Protein 7AY8 (pdb70)

Sequence (39 aa):
CIQRHRSCRKSSECCGCSVCQCNLFGQNCQCKSGGLIACCIQRHRSCRKSSECCGCSVCQCNLFGQNCQCKSGGLIACCIQRHRSCRKSSECCGCSVCQCNLFGQNCQCKSGGLIACCIQRHRSCRKSSECCGCSVCQCNLFGQNCQCKSGGLIACCIQRHRSCRKSSECCGCSVCQCNLFGQNCQCKSGGLIACCIQRHRSCRKSSECCGCSVCQCNLFGQNCQCKSGGLIACCIQRHRSCRKSSECCGCSVCQCNLFGQNCQCKSGGLIACCIQRHRSCRKSSECCGCSVCQCNLFGQNCQCKSGGLIACCIQRHRSCRKSSECCGCSVCQCNLFGQNCQCKSGGLIACCIQRHRSCRKSSECCGCSVCQCNLFGQNCQCKSGGLIAC

Solvent-accessible surface area: 3344 Å² total; per-residue (Å²): 126,44,124,88,134,151,79,14,174,116,52,81,74,11,76,67,56,10,75,22,139,40,60,176,159,49,119,108,36,89,5,128,61,53,18,152,177,79,121

Foldseek 3Di:
DADQAGAAPFQVRHPDQWGWAADPVRPPIGIHHDCPPRD

Organism: Tibellus oblongus (NCBI:txid336685)

Structure (mmCIF, N/CA/C/O backbone):
data_7AY8
#
_entry.id   7AY8
#
loop_
_atom_site.group_PDB
_atom_site.id
_atom_site.type_symbol
_atom_site.label_atom_id
_atom_site.label_alt_id
_atom_site.label_comp_id
_atom_site.label_asym_id
_atom_site.label_entity_id
_atom_site.label_seq_id
_atom_site.pdbx_PDB_ins_code
_atom_site.Cartn_x
_atom_site.Cartn_y
_atom_site.Cartn_z
_atom_site.occupancy
_atom_site.B_iso_or_equiv
_atom_site.auth_seq_id
_atom_site.auth_comp_id
_atom_site.auth_asym_id
_atom_site.auth_atom_id
_atom_site.pdbx_PDB_model_num
ATOM 1 N N . CYS A 1 1 ? 1.329 0.000 0.000 1.00 0.00 1 CYS A N 1
ATOM 2 C CA . CYS A 1 1 ? 2.094 -0.000 -1.241 1.00 0.00 1 CYS A CA 1
ATOM 3 C C . CYS A 1 1 ? 3.436 -0.701 -1.052 1.00 0.00 1 CYS A C 1
ATOM 4 O O . CYS A 1 1 ? 3.811 -1.055 0.066 1.00 0.00 1 CYS A O 1
ATOM 11 N N . ILE A 1 2 ? 4.155 -0.898 -2.152 1.00 0.00 2 ILE A N 1
ATOM 12 C CA . ILE A 1 2 ? 5.455 -1.554 -2.108 1.00 0.00 2 ILE A CA 1
ATOM 13 C C . ILE A 1 2 ? 6.563 -0.559 -1.778 1.00 0.00 2 ILE A C 1
ATOM 14 O O . ILE A 1 2 ? 6.772 0.413 -2.504 1.00 0.00 2 ILE A O 1
ATOM 30 N N . GLN A 1 3 ? 7.269 -0.809 -0.680 1.00 0.00 3 GLN A N 1
ATOM 31 C CA . GLN A 1 3 ? 8.356 0.065 -0.256 1.00 0.00 3 GLN A CA 1
ATOM 32 C C . GLN A 1 3 ? 9.481 0.074 -1.285 1.00 0.00 3 GLN A C 1
ATOM 33 O O . GLN A 1 3 ? 9.625 -0.864 -2.070 1.00 0.00 3 GLN A O 1
ATOM 47 N N . ARG A 1 4 ? 10.275 1.140 -1.277 1.00 0.00 4 ARG A N 1
ATOM 48 C CA . ARG A 1 4 ? 11.386 1.272 -2.212 1.00 0.00 4 ARG A CA 1
ATOM 49 C C . ARG A 1 4 ? 12.516 0.311 -1.852 1.00 0.00 4 ARG A C 1
ATOM 50 O O . ARG A 1 4 ? 13.692 0.620 -2.045 1.00 0.00 4 ARG A O 1
ATOM 71 N N . HIS A 1 5 ? 12.150 -0.855 -1.328 1.00 0.00 5 HIS A N 1
ATOM 72 C CA . HIS A 1 5 ? 13.133 -1.861 -0.941 1.00 0.00 5 HIS A CA 1
ATOM 73 C C . HIS A 1 5 ? 12.498 -3.247 -0.885 1.00 0.00 5 HIS A C 1
ATOM 74 O O . HIS A 1 5 ? 12.961 -4.123 -0.155 1.00 0.00 5 HIS A O 1
ATOM 88 N N . ARG A 1 6 ? 11.435 -3.437 -1.660 1.00 0.00 6 ARG A N 1
ATOM 89 C CA . ARG A 1 6 ? 10.736 -4.716 -1.697 1.00 0.00 6 ARG A CA 1
ATOM 90 C C . ARG A 1 6 ? 10.388 -5.104 -3.131 1.00 0.00 6 ARG A C 1
ATOM 91 O O . ARG A 1 6 ? 10.182 -4.242 -3.986 1.00 0.00 6 ARG A O 1
ATOM 112 N N . SER A 1 7 ? 10.324 -6.407 -3.388 1.00 0.00 7 SER A N 1
ATOM 113 C CA . SER A 1 7 ? 10.006 -6.909 -4.719 1.00 0.00 7 SER A CA 1
ATOM 114 C C . SER A 1 7 ? 8.716 -6.284 -5.241 1.00 0.00 7 SER A C 1
ATOM 115 O O . SER A 1 7 ? 7.791 -6.009 -4.476 1.00 0.00 7 SER A O 1
ATOM 123 N N . CYS A 1 8 ? 8.661 -6.061 -6.550 1.00 0.00 8 CYS A N 1
ATOM 124 C CA . CYS A 1 8 ? 7.486 -5.468 -7.177 1.00 0.00 8 CYS A CA 1
ATOM 125 C C . CYS A 1 8 ? 7.279 -6.027 -8.582 1.00 0.00 8 CYS A C 1
ATOM 126 O O . CYS A 1 8 ? 8.113 -6.774 -9.093 1.00 0.00 8 CYS A O 1
ATOM 133 N N . ARG A 1 9 ? 6.162 -5.658 -9.200 1.00 0.00 9 ARG A N 1
ATOM 134 C CA . ARG A 1 9 ? 5.844 -6.123 -10.545 1.00 0.00 9 ARG A CA 1
ATOM 135 C C . ARG A 1 9 ? 5.951 -4.983 -11.554 1.00 0.00 9 ARG A C 1
ATOM 136 O O . ARG A 1 9 ? 6.121 -5.212 -12.751 1.00 0.00 9 ARG A O 1
ATOM 157 N N . LYS A 1 10 ? 5.849 -3.753 -11.061 1.00 0.00 10 LYS A N 1
ATOM 158 C CA . LYS A 1 10 ? 5.935 -2.576 -11.918 1.00 0.00 10 LYS A CA 1
ATOM 159 C C . LYS A 1 10 ? 6.343 -1.346 -11.113 1.00 0.00 10 LYS A C 1
ATOM 160 O O . LYS A 1 10 ? 5.941 -1.185 -9.960 1.00 0.00 10 LYS A O 1
ATOM 179 N N . SER A 1 11 ? 7.142 -0.480 -11.728 1.00 0.00 11 SER A N 1
ATOM 180 C CA . SER A 1 11 ? 7.605 0.735 -11.067 1.00 0.00 11 SER A CA 1
ATOM 181 C C . SER A 1 11 ? 6.431 1.530 -10.505 1.00 0.00 11 SER A C 1
ATOM 182 O O . SER A 1 11 ? 6.570 2.248 -9.516 1.00 0.00 11 SER A O 1
ATOM 190 N N . SER A 1 12 ? 5.273 1.396 -11.145 1.00 0.00 12 SER A N 1
ATOM 191 C CA . SER A 1 12 ? 4.074 2.104 -10.713 1.00 0.00 12 SER A CA 1
ATOM 192 C C . SER A 1 12 ? 3.607 1.600 -9.351 1.00 0.00 12 SER A C 1
ATOM 193 O O . SER A 1 12 ? 3.064 2.360 -8.550 1.00 0.00 12 SER A O 1
ATOM 201 N N . GLU A 1 13 ? 3.823 0.313 -9.097 1.00 0.00 13 GLU A N 1
ATOM 202 C CA . GLU A 1 13 ? 3.423 -0.293 -7.833 1.00 0.00 13 GLU A CA 1
ATOM 203 C C . GLU A 1 13 ? 4.410 0.060 -6.724 1.00 0.00 13 GLU A C 1
ATOM 204 O O . GLU A 1 13 ? 4.990 -0.821 -6.090 1.00 0.00 13 GLU A O 1
ATOM 216 N N . CYS A 1 14 ? 4.597 1.356 -6.496 1.00 0.00 14 CYS A N 1
ATOM 217 C CA . CYS A 1 14 ? 5.514 1.828 -5.466 1.00 0.00 14 CYS A CA 1
ATOM 218 C C . CYS A 1 14 ? 5.181 3.260 -5.056 1.00 0.00 14 CYS A C 1
ATOM 219 O O . CYS A 1 14 ? 5.232 4.179 -5.874 1.00 0.00 14 CYS A O 1
ATOM 226 N N . CYS A 1 15 ? 4.842 3.442 -3.785 1.00 0.00 15 CYS A N 1
ATOM 227 C CA . CYS A 1 15 ? 4.501 4.761 -3.265 1.00 0.00 15 CYS A CA 1
ATOM 228 C C . CYS A 1 15 ? 5.637 5.751 -3.507 1.00 0.00 15 CYS A C 1
ATOM 229 O O . CYS A 1 15 ? 6.791 5.359 -3.674 1.00 0.00 15 CYS A O 1
ATOM 236 N N . GLY A 1 16 ? 5.299 7.037 -3.525 1.00 0.00 16 GLY A N 1
ATOM 237 C CA . GLY A 1 16 ? 6.301 8.063 -3.747 1.00 0.00 16 GLY A CA 1
ATOM 238 C C . GLY A 1 16 ? 6.921 7.979 -5.127 1.00 0.00 16 GLY A C 1
ATOM 239 O O . GLY A 1 16 ? 6.445 7.236 -5.986 1.00 0.00 16 GLY A O 1
ATOM 243 N N . CYS A 1 17 ? 7.987 8.742 -5.343 1.00 0.00 17 CYS A N 1
ATOM 244 C CA . CYS A 1 17 ? 8.673 8.753 -6.629 1.00 0.00 17 CYS A CA 1
ATOM 245 C C . CYS A 1 17 ? 9.688 7.616 -6.714 1.00 0.00 17 CYS A C 1
ATOM 246 O O . CYS A 1 17 ? 10.864 7.840 -6.997 1.00 0.00 17 CYS A O 1
ATOM 253 N N . SER A 1 18 ? 9.222 6.396 -6.467 1.00 0.00 18 SER A N 1
ATOM 254 C CA . SER A 1 18 ? 10.089 5.224 -6.512 1.00 0.00 18 SER A CA 1
ATOM 255 C C . SER A 1 18 ? 9.861 4.429 -7.794 1.00 0.00 18 SER A C 1
ATOM 256 O O . SER A 1 18 ? 8.814 4.544 -8.432 1.00 0.00 18 SER A O 1
ATOM 264 N N . VAL A 1 19 ? 10.850 3.622 -8.166 1.00 0.00 19 VAL A N 1
ATOM 265 C CA . VAL A 1 19 ? 10.758 2.806 -9.371 1.00 0.00 19 VAL A CA 1
ATOM 266 C C . VAL A 1 19 ? 11.115 1.353 -9.079 1.00 0.00 19 VAL A C 1
ATOM 267 O O . VAL A 1 19 ? 11.576 1.023 -7.986 1.00 0.00 19 VAL A O 1
ATOM 280 N N . CYS A 1 20 ? 10.901 0.487 -10.065 1.00 0.00 20 CYS A N 1
ATOM 281 C CA . CYS A 1 20 ? 11.199 -0.932 -9.915 1.00 0.00 20 CYS A CA 1
ATOM 282 C C . CYS A 1 20 ? 11.958 -1.459 -11.130 1.00 0.00 20 CYS A C 1
ATOM 283 O O . CYS A 1 20 ? 11.567 -1.216 -12.271 1.00 0.00 20 CYS A O 1
ATOM 290 N N . GLN A 1 21 ? 13.045 -2.180 -10.874 1.00 0.00 21 GLN A N 1
ATOM 291 C CA . GLN A 1 21 ? 13.859 -2.741 -11.946 1.00 0.00 21 GLN A CA 1
ATOM 292 C C . GLN A 1 21 ? 14.386 -4.120 -11.565 1.00 0.00 21 GLN A C 1
ATOM 293 O O . GLN A 1 21 ? 14.533 -4.435 -10.384 1.00 0.00 21 GLN A O 1
ATOM 307 N N . CYS A 1 22 ? 14.669 -4.939 -12.573 1.00 0.00 22 CYS A N 1
ATOM 308 C CA . CYS A 1 22 ? 15.180 -6.285 -12.344 1.00 0.00 22 CYS A CA 1
ATOM 309 C C . CYS A 1 22 ? 16.700 -6.318 -12.465 1.00 0.00 22 CYS A C 1
ATOM 310 O O . CYS A 1 22 ? 17.333 -5.301 -12.746 1.00 0.00 22 CYS A O 1
ATOM 317 N N . ASN A 1 23 ? 17.280 -7.495 -12.252 1.00 0.00 23 ASN A N 1
ATOM 318 C CA . ASN A 1 23 ? 18.727 -7.661 -12.336 1.00 0.00 23 ASN A CA 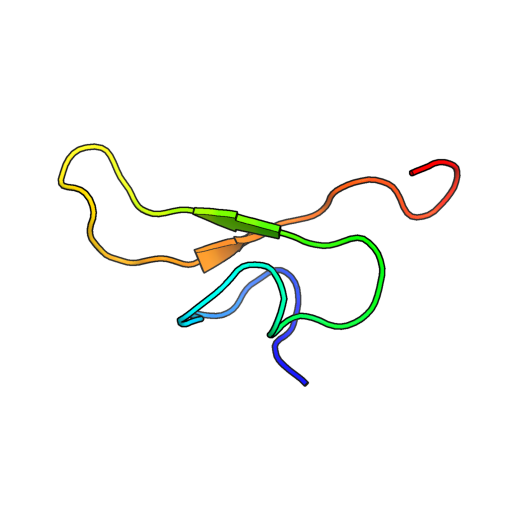1
ATOM 319 C C . ASN A 1 23 ? 19.160 -7.923 -13.775 1.00 0.00 23 ASN A C 1
ATOM 320 O O . ASN A 1 23 ? 18.358 -7.825 -14.705 1.00 0.00 23 ASN A O 1
ATOM 331 N N . LEU A 1 24 ? 20.434 -8.258 -13.952 1.00 0.00 24 LEU A N 1
ATOM 332 C CA . LEU A 1 24 ? 20.976 -8.535 -15.278 1.00 0.00 24 LEU A CA 1
ATOM 333 C C . LEU A 1 24 ? 20.175 -9.631 -15.974 1.00 0.00 24 LEU A C 1
ATOM 334 O O . LEU A 1 24 ? 20.095 -9.670 -17.202 1.00 0.00 24 LEU A O 1
ATOM 350 N N . PHE A 1 25 ? 19.582 -10.518 -15.182 1.00 0.00 25 PHE A N 1
ATOM 351 C CA . PHE A 1 25 ? 18.787 -11.614 -15.723 1.00 0.00 25 PHE A CA 1
ATOM 352 C C . PHE A 1 25 ? 17.309 -11.239 -15.776 1.00 0.00 25 PHE A C 1
ATOM 353 O O . PHE A 1 25 ? 16.435 -12.105 -15.752 1.00 0.00 25 PHE A O 1
ATOM 370 N N . GLY A 1 26 ? 17.037 -9.939 -15.849 1.00 0.00 26 GLY A N 1
ATOM 371 C CA . GLY A 1 26 ? 15.664 -9.471 -15.903 1.00 0.00 26 GLY A CA 1
ATOM 372 C C . GLY A 1 26 ? 14.781 -10.141 -14.870 1.00 0.00 26 GLY A C 1
ATOM 373 O O . GLY A 1 26 ? 13.592 -10.352 -15.105 1.00 0.00 26 GLY A O 1
ATOM 377 N N . GLN A 1 27 ? 15.364 -10.478 -13.724 1.00 0.00 27 GLN A N 1
ATOM 378 C CA . GLN A 1 27 ? 14.622 -11.130 -12.652 1.00 0.00 27 GLN A CA 1
ATOM 379 C C . GLN A 1 27 ? 14.843 -10.416 -11.323 1.00 0.00 27 GLN A C 1
ATOM 380 O O . GLN A 1 27 ? 15.651 -9.493 -11.231 1.00 0.00 27 GLN A O 1
ATOM 394 N N . ASN A 1 28 ? 14.119 -10.849 -10.296 1.00 0.00 28 ASN A N 1
ATOM 395 C CA . ASN A 1 28 ? 14.235 -10.250 -8.972 1.00 0.00 28 ASN A CA 1
ATOM 396 C C . ASN A 1 28 ? 14.048 -8.737 -9.041 1.00 0.00 28 ASN A C 1
ATOM 397 O O . ASN A 1 28 ? 14.945 -7.972 -8.684 1.00 0.00 28 ASN A O 1
ATOM 408 N N . CYS A 1 29 ? 12.877 -8.312 -9.503 1.00 0.00 29 CYS A N 1
ATOM 409 C CA . CYS A 1 29 ? 12.570 -6.891 -9.619 1.00 0.00 29 CYS A CA 1
ATOM 410 C C . CYS A 1 29 ? 12.327 -6.273 -8.246 1.00 0.00 29 CYS A C 1
ATOM 411 O O . CYS A 1 29 ? 11.320 -6.556 -7.597 1.00 0.00 29 CYS A O 1
ATOM 418 N N . GLN A 1 30 ? 13.255 -5.427 -7.811 1.00 0.00 30 GLN A N 1
ATOM 419 C CA . GLN A 1 30 ? 13.142 -4.769 -6.514 1.00 0.00 30 GLN A CA 1
ATOM 420 C C . GLN A 1 30 ? 12.944 -3.266 -6.682 1.00 0.00 30 GLN A C 1
ATOM 421 O O . GLN A 1 30 ? 13.490 -2.657 -7.603 1.00 0.00 30 GLN A O 1
ATOM 435 N N . CYS A 1 31 ? 12.160 -2.674 -5.788 1.00 0.00 31 CYS A N 1
ATOM 436 C CA . CYS A 1 31 ? 11.889 -1.242 -5.837 1.00 0.00 31 CYS A CA 1
ATOM 437 C C . CYS A 1 31 ? 13.084 -0.445 -5.324 1.00 0.00 31 CYS A C 1
ATOM 438 O O . CYS A 1 31 ? 13.838 -0.914 -4.471 1.00 0.00 31 CYS A O 1
ATOM 445 N N . LYS A 1 32 ? 13.251 0.764 -5.849 1.00 0.00 32 LYS A N 1
ATOM 446 C CA . LYS A 1 32 ? 14.353 1.629 -5.444 1.00 0.00 32 LYS A CA 1
ATOM 447 C C . LYS A 1 32 ? 13.898 3.082 -5.351 1.00 0.00 32 LYS A C 1
ATOM 448 O O . LYS A 1 32 ? 12.776 3.417 -5.731 1.00 0.00 32 LYS A O 1
ATOM 467 N N . SER A 1 33 ? 14.777 3.941 -4.844 1.00 0.00 33 SER A N 1
ATOM 468 C CA . SER A 1 33 ? 14.464 5.358 -4.698 1.00 0.00 33 SER A CA 1
ATOM 469 C C . SER A 1 33 ? 14.515 6.067 -6.048 1.00 0.00 33 SER A C 1
ATOM 470 O O . SER A 1 33 ? 15.024 5.524 -7.028 1.00 0.00 33 SER A O 1
ATOM 478 N N . GLY A 1 34 ? 13.982 7.285 -6.091 1.00 0.00 34 GLY A N 1
ATOM 479 C CA . GLY A 1 34 ? 13.976 8.049 -7.324 1.00 0.00 34 GLY A CA 1
ATOM 480 C C . GLY A 1 34 ? 14.224 9.526 -7.092 1.00 0.00 34 GLY A C 1
ATOM 481 O O . GLY A 1 34 ? 14.936 10.172 -7.861 1.00 0.00 34 GLY A O 1
ATOM 485 N N . GLY A 1 35 ? 13.634 10.064 -6.029 1.00 0.00 35 GLY A N 1
ATOM 486 C CA . GLY A 1 35 ? 13.805 11.471 -5.718 1.00 0.00 35 GLY A CA 1
ATOM 487 C C . GLY A 1 35 ? 12.711 12.002 -4.813 1.00 0.00 35 GLY A C 1
ATOM 488 O O . GLY A 1 35 ? 11.656 12.427 -5.285 1.00 0.00 35 GLY A O 1
ATOM 492 N N . LEU A 1 36 ? 12.962 11.978 -3.509 1.00 0.00 36 LEU A N 1
ATOM 493 C CA . LEU A 1 36 ? 11.989 12.460 -2.534 1.00 0.00 36 LEU A CA 1
ATOM 494 C C . LEU A 1 36 ? 11.960 13.985 -2.502 1.00 0.00 36 LEU A C 1
ATOM 495 O O . LEU A 1 36 ? 10.905 14.591 -2.309 1.00 0.00 36 LEU A O 1
ATOM 511 N N . ILE A 1 37 ? 13.123 14.598 -2.694 1.00 0.00 37 ILE A N 1
ATOM 512 C CA . ILE A 1 37 ? 13.229 16.052 -2.690 1.00 0.00 37 ILE A CA 1
ATOM 513 C C . ILE A 1 37 ? 12.904 16.630 -4.063 1.00 0.00 37 ILE A C 1
ATOM 514 O O . ILE A 1 37 ? 12.313 17.704 -4.171 1.00 0.00 37 ILE A O 1
ATOM 530 N N . ALA A 1 38 ? 13.292 15.909 -5.110 1.00 0.00 38 ALA A N 1
ATOM 531 C CA . ALA A 1 38 ? 13.038 16.349 -6.476 1.00 0.00 38 ALA A CA 1
ATOM 532 C C . ALA A 1 38 ? 12.995 15.164 -7.435 1.00 0.00 38 ALA A C 1
ATOM 533 O O . ALA A 1 38 ? 14.023 14.553 -7.729 1.00 0.00 38 ALA A O 1
ATOM 540 N N . CYS A 1 39 ? 11.800 14.843 -7.919 1.00 0.00 39 CYS A N 1
ATOM 541 C CA . CYS A 1 39 ? 11.623 13.730 -8.844 1.00 0.00 39 CYS A CA 1
ATOM 542 C C . CYS A 1 39 ? 12.111 14.101 -10.242 1.00 0.00 39 CYS A C 1
ATOM 543 O O . CYS A 1 39 ? 12.427 15.260 -10.511 1.00 0.00 39 CYS A O 1
ATOM 550 N N . CYS A 1 1 ? 2.946 0.499 1.702 1.00 0.00 1 CYS A N 2
ATOM 551 C CA . CYS A 1 1 ? 3.392 0.736 0.334 1.00 0.00 1 CYS A CA 2
ATOM 552 C C . CYS A 1 1 ? 4.663 -0.052 0.032 1.00 0.00 1 CYS A C 2
ATOM 553 O O . CYS A 1 1 ? 5.290 -0.608 0.935 1.00 0.00 1 CYS A O 2
ATOM 560 N N . ILE A 1 2 ? 5.038 -0.094 -1.242 1.00 0.00 2 ILE A N 2
ATOM 561 C CA . ILE A 1 2 ? 6.235 -0.812 -1.662 1.00 0.00 2 ILE A CA 2
ATOM 562 C C . ILE A 1 2 ? 7.450 0.110 -1.682 1.00 0.00 2 ILE A C 2
ATOM 563 O O . ILE A 1 2 ? 7.689 0.816 -2.662 1.00 0.00 2 ILE A O 2
ATOM 579 N N . GLN A 1 3 ? 8.215 0.096 -0.595 1.00 0.00 3 GLN A N 2
ATOM 580 C CA . GLN A 1 3 ? 9.406 0.930 -0.489 1.00 0.00 3 GLN A CA 2
ATOM 581 C C . GLN A 1 3 ? 10.540 0.371 -1.343 1.00 0.00 3 GLN A C 2
ATOM 582 O O . GLN A 1 3 ? 10.482 -0.771 -1.797 1.00 0.00 3 GLN A O 2
ATOM 596 N N . ARG A 1 4 ? 11.569 1.185 -1.557 1.00 0.00 4 ARG A N 2
ATOM 597 C CA . ARG A 1 4 ? 12.715 0.772 -2.357 1.00 0.00 4 ARG A CA 2
ATOM 598 C C . ARG A 1 4 ? 13.259 -0.571 -1.876 1.00 0.00 4 ARG A C 2
ATOM 599 O O . ARG A 1 4 ? 13.862 -1.320 -2.645 1.00 0.00 4 ARG A O 2
ATOM 620 N N . HIS A 1 5 ? 13.042 -0.867 -0.599 1.00 0.00 5 HIS A N 2
ATOM 621 C CA . HIS A 1 5 ? 13.510 -2.119 -0.014 1.00 0.00 5 HIS A CA 2
ATOM 622 C C . HIS A 1 5 ? 12.413 -3.179 -0.051 1.00 0.00 5 HIS A C 2
ATOM 623 O O . HIS A 1 5 ? 12.302 -4.003 0.858 1.00 0.00 5 HIS A O 2
ATOM 637 N N . ARG A 1 6 ? 11.606 -3.152 -1.106 1.00 0.00 6 ARG A N 2
ATOM 638 C CA . ARG A 1 6 ? 10.517 -4.109 -1.259 1.00 0.00 6 ARG A CA 2
ATOM 639 C C . ARG A 1 6 ? 10.301 -4.457 -2.730 1.00 0.00 6 ARG A C 2
ATOM 640 O O . ARG A 1 6 ? 10.374 -3.589 -3.600 1.00 0.00 6 ARG A O 2
ATOM 661 N N . SER A 1 7 ? 10.036 -5.731 -2.999 1.00 0.00 7 SER A N 2
ATOM 662 C CA . SER A 1 7 ? 9.815 -6.194 -4.363 1.00 0.00 7 SER A CA 2
ATOM 663 C C . SER A 1 7 ? 8.573 -5.541 -4.964 1.00 0.00 7 SER A C 2
ATOM 664 O O . SER A 1 7 ? 7.664 -5.129 -4.243 1.00 0.00 7 SER A O 2
ATOM 672 N N . CYS A 1 8 ? 8.543 -5.450 -6.289 1.00 0.00 8 CYS A N 2
ATOM 673 C CA . CYS A 1 8 ? 7.415 -4.847 -6.989 1.00 0.00 8 CYS A CA 2
ATOM 674 C C . CYS A 1 8 ? 7.177 -5.534 -8.331 1.00 0.00 8 CYS A C 2
ATOM 675 O O . CYS A 1 8 ? 8.099 -6.092 -8.926 1.00 0.00 8 CYS A O 2
ATOM 682 N N . ARG A 1 9 ? 5.935 -5.488 -8.801 1.00 0.00 9 ARG A N 2
ATOM 683 C CA . ARG A 1 9 ? 5.576 -6.106 -10.071 1.00 0.00 9 ARG A CA 2
ATOM 684 C C . ARG A 1 9 ? 5.862 -5.162 -11.235 1.00 0.00 9 ARG A C 2
ATOM 685 O O . ARG A 1 9 ? 6.032 -5.597 -12.375 1.00 0.00 9 ARG A O 2
ATOM 706 N N . LYS A 1 10 ? 5.914 -3.867 -10.941 1.00 0.00 10 LYS A N 2
ATOM 707 C CA . LYS A 1 10 ? 6.181 -2.861 -11.962 1.00 0.00 10 LYS A CA 2
ATOM 708 C C . LYS A 1 10 ? 6.654 -1.556 -11.329 1.00 0.00 10 LYS A C 2
ATOM 709 O O . LYS A 1 10 ? 6.802 -1.464 -10.110 1.00 0.00 10 LYS A O 2
ATOM 728 N N . SER A 1 11 ? 6.889 -0.549 -12.164 1.00 0.00 11 SER A N 2
ATOM 729 C CA . SER A 1 11 ? 7.347 0.750 -11.686 1.00 0.00 11 SER A CA 2
ATOM 730 C C . SER A 1 11 ? 6.219 1.500 -10.985 1.00 0.00 11 SER A C 2
ATOM 731 O O . SER A 1 11 ? 6.451 2.245 -10.033 1.00 0.00 11 SER A O 2
ATOM 739 N N . SER A 1 12 ? 4.995 1.296 -11.463 1.00 0.00 12 SER A N 2
ATOM 740 C CA . SER A 1 12 ? 3.829 1.955 -10.885 1.00 0.00 12 SER A CA 2
ATOM 741 C C . SER A 1 12 ? 3.585 1.474 -9.458 1.00 0.00 12 SER A C 2
ATOM 742 O O . SER A 1 12 ? 3.144 2.239 -8.601 1.00 0.00 12 SER A O 2
ATOM 750 N N . GLU A 1 13 ? 3.874 0.200 -9.212 1.00 0.00 13 GLU A N 2
ATOM 751 C CA . GLU A 1 13 ? 3.684 -0.384 -7.890 1.00 0.00 13 GLU A CA 2
ATOM 752 C C . GLU A 1 13 ? 4.360 0.466 -6.817 1.00 0.00 13 GLU A C 2
ATOM 753 O O . GLU A 1 13 ? 3.715 0.920 -5.871 1.00 0.00 13 GLU A O 2
ATOM 765 N N . CYS A 1 14 ? 5.663 0.677 -6.972 1.00 0.00 14 CYS A N 2
ATOM 766 C CA . CYS A 1 14 ? 6.428 1.472 -6.018 1.00 0.00 14 CYS A CA 2
ATOM 767 C C . CYS A 1 14 ? 5.738 2.805 -5.743 1.00 0.00 14 CYS A C 2
ATOM 768 O O . CYS A 1 14 ? 5.540 3.613 -6.651 1.00 0.00 14 CYS A O 2
ATOM 775 N N . CYS A 1 15 ? 5.373 3.027 -4.485 1.00 0.00 15 CYS A N 2
ATOM 776 C CA . CYS A 1 15 ? 4.705 4.261 -4.089 1.00 0.00 15 CYS A CA 2
ATOM 777 C C . CYS A 1 15 ? 5.639 5.458 -4.237 1.00 0.00 15 CYS A C 2
ATOM 778 O O . CYS A 1 15 ? 6.814 5.304 -4.571 1.00 0.00 15 CYS A O 2
ATOM 785 N N . GLY A 1 16 ? 5.109 6.651 -3.986 1.00 0.00 16 GLY A N 2
ATOM 786 C CA . GLY A 1 16 ? 5.909 7.856 -4.097 1.00 0.00 16 GLY A CA 2
ATOM 787 C C . GLY A 1 16 ? 6.593 7.976 -5.444 1.00 0.00 16 GLY A C 2
ATOM 788 O O . GLY A 1 16 ? 6.076 7.503 -6.456 1.00 0.00 16 GLY A O 2
ATOM 792 N N . CYS A 1 17 ? 7.760 8.613 -5.459 1.00 0.00 17 CYS A N 2
ATOM 793 C CA . CYS A 1 17 ? 8.516 8.796 -6.692 1.00 0.00 17 CYS A CA 2
ATOM 794 C C . CYS A 1 17 ? 9.561 7.697 -6.857 1.00 0.00 17 CYS A C 2
ATOM 795 O O . CYS A 1 17 ? 10.681 7.953 -7.300 1.00 0.00 17 CYS A O 2
ATOM 802 N N . SER A 1 18 ? 9.187 6.473 -6.498 1.00 0.00 18 SER A N 2
ATOM 803 C CA . SER A 1 18 ? 10.092 5.335 -6.604 1.00 0.00 18 SER A CA 2
ATOM 804 C C . SER A 1 18 ? 9.716 4.449 -7.787 1.00 0.00 18 SER A C 2
ATOM 805 O O . SER A 1 18 ? 8.557 4.405 -8.200 1.00 0.00 18 SER A O 2
ATOM 813 N N . VAL A 1 19 ? 10.704 3.744 -8.328 1.00 0.00 19 VAL A N 2
ATOM 814 C CA . VAL A 1 19 ? 10.478 2.857 -9.463 1.00 0.00 19 VAL A CA 2
ATOM 815 C C . VAL A 1 19 ? 11.036 1.464 -9.193 1.00 0.00 19 VAL A C 2
ATOM 816 O O . VAL A 1 19 ? 11.784 1.258 -8.237 1.00 0.00 19 VAL A O 2
ATOM 829 N N . CYS A 1 20 ? 10.668 0.510 -10.041 1.00 0.00 20 CYS A N 2
ATOM 830 C CA . CYS A 1 20 ? 11.131 -0.864 -9.895 1.00 0.00 20 CYS A CA 2
ATOM 831 C C . CYS A 1 20 ? 12.198 -1.192 -10.936 1.00 0.00 20 CYS A C 2
ATOM 832 O O . CYS A 1 20 ? 12.247 -0.579 -12.002 1.00 0.00 20 CYS A O 2
ATOM 839 N N . GLN A 1 21 ? 13.048 -2.163 -10.618 1.00 0.00 21 GLN A N 2
ATOM 840 C CA . GLN A 1 21 ? 14.114 -2.572 -11.525 1.00 0.00 21 GLN A CA 2
ATOM 841 C C . GLN A 1 21 ? 14.373 -4.071 -11.420 1.00 0.00 21 GLN A C 2
ATOM 842 O O . GLN A 1 21 ? 14.319 -4.646 -10.332 1.00 0.00 21 GLN A O 2
ATOM 856 N N . CYS A 1 22 ? 14.655 -4.699 -12.556 1.00 0.00 22 CYS A N 2
ATOM 857 C CA . CYS A 1 22 ? 14.922 -6.132 -12.593 1.00 0.00 22 CYS A CA 2
ATOM 858 C C . CYS A 1 22 ? 16.281 -6.416 -13.225 1.00 0.00 22 CYS A C 2
ATOM 859 O O . CYS A 1 22 ? 16.916 -5.523 -13.784 1.00 0.00 22 CYS A O 2
ATOM 866 N N . ASN A 1 23 ? 16.722 -7.666 -13.132 1.00 0.00 23 ASN A N 2
ATOM 867 C CA . ASN A 1 23 ? 18.006 -8.069 -13.694 1.00 0.00 23 ASN A CA 2
ATOM 868 C C . ASN A 1 23 ? 17.865 -8.426 -15.170 1.00 0.00 23 ASN A C 2
ATOM 869 O O . ASN A 1 23 ? 16.809 -8.224 -15.772 1.00 0.00 23 ASN A O 2
ATOM 880 N N . LEU A 1 24 ? 18.936 -8.959 -15.749 1.00 0.00 24 LEU A N 2
ATOM 881 C CA . LEU A 1 24 ? 18.933 -9.346 -17.155 1.00 0.00 24 LEU A CA 2
ATOM 882 C C . LEU A 1 24 ? 17.827 -10.358 -17.439 1.00 0.00 24 LEU A C 2
ATOM 883 O O . LEU A 1 24 ? 17.299 -10.421 -18.550 1.00 0.00 24 LEU A O 2
ATOM 899 N N . PHE A 1 25 ? 17.479 -11.146 -16.428 1.00 0.00 25 PHE A N 2
ATOM 900 C CA . PHE A 1 25 ? 16.435 -12.154 -16.568 1.00 0.00 25 PHE A CA 2
ATOM 901 C C . PHE A 1 25 ? 15.084 -11.605 -16.117 1.00 0.00 25 PHE A C 2
ATOM 902 O O . PHE A 1 25 ? 14.180 -12.361 -15.766 1.00 0.00 25 PHE A O 2
ATOM 919 N N . GLY A 1 26 ? 14.957 -10.281 -16.128 1.00 0.00 26 GLY A N 2
ATOM 920 C CA . GLY A 1 26 ? 13.715 -9.652 -15.718 1.00 0.00 26 GLY A CA 2
ATOM 921 C C . GLY A 1 26 ? 13.140 -10.270 -14.459 1.00 0.00 26 GLY A C 2
ATOM 922 O O . GLY A 1 26 ? 11.923 -10.324 -14.287 1.00 0.00 26 GLY A O 2
ATOM 926 N N . GLN A 1 27 ? 14.018 -10.739 -13.578 1.00 0.00 27 GLN A N 2
ATOM 927 C CA . GLN A 1 27 ? 13.590 -11.359 -12.330 1.00 0.00 27 GLN A CA 2
ATOM 928 C C . GLN A 1 27 ? 14.076 -10.555 -11.128 1.00 0.00 27 GLN A C 2
ATOM 929 O O . GLN A 1 27 ? 14.785 -9.562 -11.280 1.00 0.00 27 GLN A O 2
ATOM 943 N N . ASN A 1 28 ? 13.689 -10.993 -9.934 1.00 0.00 28 ASN A N 2
ATOM 944 C CA . ASN A 1 28 ? 14.085 -10.313 -8.706 1.00 0.00 28 ASN A CA 2
ATOM 945 C C . ASN A 1 28 ? 13.829 -8.812 -8.808 1.00 0.00 28 ASN A C 2
ATOM 946 O O . ASN A 1 28 ? 14.650 -8.001 -8.379 1.00 0.00 28 ASN A O 2
ATOM 957 N N . CYS A 1 29 ? 12.684 -8.451 -9.377 1.00 0.00 29 CYS A N 2
ATOM 958 C CA . CYS A 1 29 ? 12.318 -7.048 -9.536 1.00 0.00 29 CYS A CA 2
ATOM 959 C C . CYS A 1 29 ? 12.143 -6.375 -8.178 1.00 0.00 29 CYS A C 2
ATOM 960 O O . CYS A 1 29 ? 11.125 -6.558 -7.511 1.00 0.00 29 CYS A O 2
ATOM 967 N N . GLN A 1 30 ? 13.143 -5.596 -7.777 1.00 0.00 30 GLN A N 2
ATOM 968 C CA . GLN A 1 30 ? 13.099 -4.896 -6.498 1.00 0.00 30 GLN A CA 2
ATOM 969 C C . GLN A 1 30 ? 12.864 -3.403 -6.703 1.00 0.00 30 GLN A C 2
ATOM 970 O O . GLN A 1 30 ? 13.188 -2.851 -7.756 1.00 0.00 30 GLN A O 2
ATOM 984 N N . CYS A 1 31 ? 12.298 -2.753 -5.691 1.00 0.00 31 CYS A N 2
ATOM 985 C CA . CYS A 1 31 ? 12.019 -1.324 -5.760 1.00 0.00 31 CYS A CA 2
ATOM 986 C C . CYS A 1 31 ? 13.296 -0.510 -5.571 1.00 0.00 31 CYS A C 2
ATOM 987 O O . CYS A 1 31 ? 14.283 -1.001 -5.023 1.00 0.00 31 CYS A O 2
ATOM 994 N N . LYS A 1 32 ? 13.269 0.736 -6.030 1.00 0.00 32 LYS A N 2
ATOM 995 C CA . LYS A 1 32 ? 14.423 1.620 -5.912 1.00 0.00 32 LYS A CA 2
ATOM 996 C C . LYS A 1 32 ? 13.983 3.055 -5.640 1.00 0.00 32 LYS A C 2
ATOM 997 O O . LYS A 1 32 ? 12.936 3.494 -6.117 1.00 0.00 32 LYS A O 2
ATOM 1016 N N . SER A 1 33 ? 14.790 3.781 -4.873 1.00 0.00 33 SER A N 2
ATOM 1017 C CA . SER A 1 33 ? 14.482 5.167 -4.537 1.00 0.00 33 SER A CA 2
ATOM 1018 C C . SER A 1 33 ? 14.566 6.057 -5.773 1.00 0.00 33 SER A C 2
ATOM 1019 O O . SER A 1 33 ? 15.198 5.701 -6.766 1.00 0.00 33 SER A O 2
ATOM 1027 N N . GLY A 1 34 ? 13.923 7.219 -5.702 1.00 0.00 34 GLY A N 2
ATOM 1028 C CA . GLY A 1 34 ? 13.936 8.143 -6.821 1.00 0.00 34 GLY A CA 2
ATOM 1029 C C . GLY A 1 34 ? 14.287 9.557 -6.400 1.00 0.00 34 GLY A C 2
ATOM 1030 O O . GLY A 1 34 ? 15.249 10.140 -6.898 1.00 0.00 34 GLY A O 2
ATOM 1034 N N . GLY A 1 35 ? 13.503 10.112 -5.481 1.00 0.00 35 GLY A N 2
ATOM 1035 C CA . GLY A 1 35 ? 13.750 11.462 -5.011 1.00 0.00 35 GLY A CA 2
ATOM 1036 C C . GLY A 1 35 ? 13.764 11.556 -3.498 1.00 0.00 35 GLY A C 2
ATOM 1037 O O . GLY A 1 35 ? 12.729 11.394 -2.850 1.00 0.00 35 GLY A O 2
ATOM 1041 N N . LEU A 1 36 ? 14.937 11.817 -2.934 1.00 0.00 36 LEU A N 2
ATOM 1042 C CA . LEU A 1 36 ? 15.082 11.931 -1.486 1.00 0.00 36 LEU A CA 2
ATOM 1043 C C . LEU A 1 36 ? 14.658 13.314 -1.004 1.00 0.00 36 LEU A C 2
ATOM 1044 O O . LEU A 1 36 ? 14.021 13.450 0.041 1.00 0.00 36 LEU A O 2
ATOM 1060 N N . ILE A 1 37 ? 15.014 14.338 -1.773 1.00 0.00 37 ILE A N 2
ATOM 1061 C CA . ILE A 1 37 ? 14.667 15.710 -1.425 1.00 0.00 37 ILE A CA 2
ATOM 1062 C C . ILE A 1 37 ? 13.323 16.107 -2.026 1.00 0.00 37 ILE A C 2
ATOM 1063 O O . ILE A 1 37 ? 12.467 16.668 -1.342 1.00 0.00 37 ILE A O 2
ATOM 1079 N N . ALA A 1 38 ? 13.144 15.811 -3.309 1.00 0.00 38 ALA A N 2
ATOM 1080 C CA . ALA A 1 38 ? 11.903 16.132 -4.002 1.00 0.00 38 ALA A CA 2
ATOM 1081 C C . ALA A 1 38 ? 11.784 15.352 -5.307 1.00 0.00 38 ALA A C 2
ATOM 1082 O O . ALA A 1 38 ? 12.693 14.612 -5.684 1.00 0.00 38 ALA A O 2
ATOM 1089 N N . CYS A 1 39 ? 10.658 15.522 -5.991 1.00 0.00 39 CYS A N 2
ATOM 1090 C CA . CYS A 1 39 ? 10.418 14.832 -7.253 1.00 0.00 39 CYS A CA 2
ATOM 1091 C C . CYS A 1 39 ? 9.625 15.715 -8.213 1.00 0.00 39 CYS A C 2
ATOM 1092 O O . CYS A 1 39 ? 9.257 16.840 -7.876 1.00 0.00 39 CYS A O 2
ATOM 1099 N N . CYS A 1 1 ? 1.546 -0.875 1.212 1.00 0.00 1 CYS A N 3
ATOM 1100 C CA . CYS A 1 1 ? 2.047 -0.532 -0.114 1.00 0.00 1 CYS A CA 3
ATOM 1101 C C . CYS A 1 1 ? 3.447 -1.099 -0.329 1.00 0.00 1 CYS A C 3
ATOM 1102 O O . CYS A 1 1 ? 4.059 -1.636 0.594 1.00 0.00 1 CYS A O 3
ATOM 1109 N N . ILE A 1 2 ? 3.948 -0.975 -1.554 1.00 0.00 2 ILE A N 3
ATOM 1110 C CA . ILE A 1 2 ? 5.275 -1.473 -1.890 1.00 0.00 2 ILE A CA 3
ATOM 1111 C C . ILE A 1 2 ? 6.323 -0.372 -1.769 1.00 0.00 2 ILE A C 3
ATOM 1112 O O . ILE A 1 2 ? 6.406 0.515 -2.618 1.00 0.00 2 ILE A O 3
ATOM 1128 N N . GLN A 1 3 ? 7.122 -0.437 -0.708 1.00 0.00 3 GLN A N 3
ATOM 1129 C CA . GLN A 1 3 ? 8.165 0.555 -0.477 1.00 0.00 3 GLN A CA 3
ATOM 1130 C C . GLN A 1 3 ? 9.353 0.321 -1.404 1.00 0.00 3 GLN A C 3
ATOM 1131 O O . GLN A 1 3 ? 9.475 -0.739 -2.019 1.00 0.00 3 GLN A O 3
ATOM 1145 N N . ARG A 1 4 ? 10.227 1.318 -1.501 1.00 0.00 4 ARG A N 3
ATOM 1146 C CA . ARG A 1 4 ? 11.405 1.222 -2.355 1.00 0.00 4 ARG A CA 3
ATOM 1147 C C . ARG A 1 4 ? 12.242 -0.001 -1.991 1.00 0.00 4 ARG A C 3
ATOM 1148 O O . ARG A 1 4 ? 13.024 -0.495 -2.803 1.00 0.00 4 ARG A O 3
ATOM 1169 N N . HIS A 1 5 ? 12.072 -0.484 -0.764 1.00 0.00 5 HIS A N 3
ATOM 1170 C CA . HIS A 1 5 ? 12.812 -1.649 -0.292 1.00 0.00 5 HIS A CA 3
ATOM 1171 C C . HIS A 1 5 ? 11.949 -2.906 -0.363 1.00 0.00 5 HIS A C 3
ATOM 1172 O O . HIS A 1 5 ? 12.107 -3.825 0.440 1.00 0.00 5 HIS A O 3
ATOM 1186 N N . ARG A 1 6 ? 11.037 -2.937 -1.329 1.00 0.00 6 ARG A N 3
ATOM 1187 C CA . ARG A 1 6 ? 10.148 -4.080 -1.503 1.00 0.00 6 ARG A CA 3
ATOM 1188 C C . ARG A 1 6 ? 9.968 -4.408 -2.982 1.00 0.00 6 ARG A C 3
ATOM 1189 O O . ARG A 1 6 ? 9.872 -3.512 -3.820 1.00 0.00 6 ARG A O 3
ATOM 1210 N N . SER A 1 7 ? 9.925 -5.699 -3.295 1.00 0.00 7 SER A N 3
ATOM 1211 C CA . SER A 1 7 ? 9.762 -6.147 -4.673 1.00 0.00 7 SER A CA 3
ATOM 1212 C C . SER A 1 7 ? 8.454 -5.626 -5.262 1.00 0.00 7 SER A C 3
ATOM 1213 O O . SER A 1 7 ? 7.470 -5.435 -4.547 1.00 0.00 7 SER A O 3
ATOM 1221 N N . CYS A 1 8 ? 8.452 -5.397 -6.571 1.00 0.00 8 CYS A N 3
ATOM 1222 C CA . CYS A 1 8 ? 7.267 -4.898 -7.258 1.00 0.00 8 CYS A CA 3
ATOM 1223 C C . CYS A 1 8 ? 7.172 -5.475 -8.668 1.00 0.00 8 CYS A C 3
ATOM 1224 O O . CYS A 1 8 ? 8.157 -5.974 -9.213 1.00 0.00 8 CYS A O 3
ATOM 1231 N N . ARG A 1 9 ? 5.980 -5.404 -9.251 1.00 0.00 9 ARG A N 3
ATOM 1232 C CA . ARG A 1 9 ? 5.756 -5.919 -10.597 1.00 0.00 9 ARG A CA 3
ATOM 1233 C C . ARG A 1 9 ? 6.127 -4.877 -11.647 1.00 0.00 9 ARG A C 3
ATOM 1234 O O . ARG A 1 9 ? 6.405 -5.212 -12.799 1.00 0.00 9 ARG A O 3
ATOM 1255 N N . LYS A 1 10 ? 6.128 -3.611 -11.243 1.00 0.00 10 LYS A N 3
ATOM 1256 C CA . LYS A 1 10 ? 6.465 -2.519 -12.148 1.00 0.00 10 LYS A CA 3
ATOM 1257 C C . LYS A 1 10 ? 6.780 -1.245 -11.370 1.00 0.00 10 LYS A C 3
ATOM 1258 O O . LYS A 1 10 ? 6.784 -1.244 -10.139 1.00 0.00 10 LYS A O 3
ATOM 1277 N N . SER A 1 11 ? 7.044 -0.164 -12.096 1.00 0.00 11 SER A N 3
ATOM 1278 C CA . SER A 1 11 ? 7.362 1.116 -11.473 1.00 0.00 11 SER A CA 3
ATOM 1279 C C . SER A 1 11 ? 6.119 1.739 -10.844 1.00 0.00 11 SER A C 3
ATOM 1280 O O . SER A 1 11 ? 6.194 2.375 -9.793 1.00 0.00 11 SER A O 3
ATOM 1288 N N . SER A 1 12 ? 4.977 1.551 -11.497 1.00 0.00 12 SER A N 3
ATOM 1289 C CA . SER A 1 12 ? 3.717 2.097 -11.005 1.00 0.00 12 SER A CA 3
ATOM 1290 C C . SER A 1 12 ? 3.314 1.434 -9.692 1.00 0.00 12 SER A C 3
ATOM 1291 O O . SER A 1 12 ? 2.714 2.068 -8.824 1.00 0.00 12 SER A O 3
ATOM 1299 N N . GLU A 1 13 ? 3.647 0.155 -9.554 1.00 0.00 13 GLU A N 3
ATOM 1300 C CA . GLU A 1 13 ? 3.319 -0.594 -8.347 1.00 0.00 13 GLU A CA 3
ATOM 1301 C C . GLU A 1 13 ? 3.786 0.151 -7.100 1.00 0.00 13 GLU A C 3
ATOM 1302 O O . GLU A 1 13 ? 2.986 0.486 -6.226 1.00 0.00 13 GLU A O 3
ATOM 1314 N N . CYS A 1 14 ? 5.088 0.408 -7.025 1.00 0.00 14 CYS A N 3
ATOM 1315 C CA . CYS A 1 14 ? 5.664 1.112 -5.886 1.00 0.00 14 CYS A CA 3
ATOM 1316 C C . CYS A 1 14 ? 4.892 2.395 -5.592 1.00 0.00 14 CYS A C 3
ATOM 1317 O O . CYS A 1 14 ? 4.850 3.310 -6.415 1.00 0.00 14 CYS A O 3
ATOM 1324 N N . CYS A 1 15 ? 4.282 2.455 -4.413 1.00 0.00 15 CYS A N 3
ATOM 1325 C CA . CYS A 1 15 ? 3.511 3.624 -4.009 1.00 0.00 15 CYS A CA 3
ATOM 1326 C C . CYS A 1 15 ? 4.421 4.831 -3.800 1.00 0.00 15 CYS A C 3
ATOM 1327 O O . CYS A 1 15 ? 5.488 4.720 -3.198 1.00 0.00 15 CYS A O 3
ATOM 1334 N N . GLY A 1 16 ? 3.991 5.984 -4.303 1.00 0.00 16 GLY A N 3
ATOM 1335 C CA . GLY A 1 16 ? 4.779 7.195 -4.161 1.00 0.00 16 GLY A CA 3
ATOM 1336 C C . GLY A 1 16 ? 5.702 7.427 -5.340 1.00 0.00 16 GLY A C 3
ATOM 1337 O O . GLY A 1 16 ? 5.440 6.955 -6.447 1.00 0.00 16 GLY A O 3
ATOM 1341 N N . CYS A 1 17 ? 6.787 8.159 -5.105 1.00 0.00 17 CYS A N 3
ATOM 1342 C CA . CYS A 1 17 ? 7.752 8.455 -6.157 1.00 0.00 17 CYS A CA 3
ATOM 1343 C C . CYS A 1 17 ? 8.911 7.464 -6.127 1.00 0.00 17 CYS A C 3
ATOM 1344 O O . CYS A 1 17 ? 10.007 7.788 -5.669 1.00 0.00 17 CYS A O 3
ATOM 1351 N N . SER A 1 18 ? 8.661 6.254 -6.617 1.00 0.00 18 SER A N 3
ATOM 1352 C CA . SER A 1 18 ? 9.682 5.213 -6.644 1.00 0.00 18 SER A CA 3
ATOM 1353 C C . SER A 1 18 ? 9.680 4.484 -7.984 1.00 0.00 18 SER A C 3
ATOM 1354 O O . SER A 1 18 ? 8.723 4.576 -8.753 1.00 0.00 18 SER A O 3
ATOM 1362 N N . VAL A 1 19 ? 10.760 3.758 -8.257 1.00 0.00 19 VAL A N 3
ATOM 1363 C CA . VAL A 1 19 ? 10.884 3.011 -9.503 1.00 0.00 19 VAL A CA 3
ATOM 1364 C C . VAL A 1 19 ? 11.304 1.570 -9.240 1.00 0.00 19 VAL A C 3
ATOM 1365 O O . VAL A 1 19 ? 12.098 1.297 -8.339 1.00 0.00 19 VAL A O 3
ATOM 1378 N N . CYS A 1 20 ? 10.768 0.649 -10.034 1.00 0.00 20 CYS A N 3
ATOM 1379 C CA . CYS A 1 20 ? 11.087 -0.766 -9.889 1.00 0.00 20 CYS A CA 3
ATOM 1380 C C . CYS A 1 20 ? 12.026 -1.229 -10.999 1.00 0.00 20 CYS A C 3
ATOM 1381 O O . CYS A 1 20 ? 11.947 -0.752 -12.131 1.00 0.00 20 CYS A O 3
ATOM 1388 N N . GLN A 1 21 ? 12.913 -2.162 -10.666 1.00 0.00 21 GLN A N 3
ATOM 1389 C CA . GLN A 1 21 ? 13.867 -2.688 -11.635 1.00 0.00 21 GLN A CA 3
ATOM 1390 C C . GLN A 1 21 ? 14.140 -4.167 -11.381 1.00 0.00 21 GLN A C 3
ATOM 1391 O O . GLN A 1 21 ? 14.031 -4.644 -10.251 1.00 0.00 21 GLN A O 3
ATOM 1405 N N . CYS A 1 22 ? 14.496 -4.888 -12.439 1.00 0.00 22 CYS A N 3
ATOM 1406 C CA . CYS A 1 22 ? 14.785 -6.313 -12.332 1.00 0.00 22 CYS A CA 3
ATOM 1407 C C . CYS A 1 22 ? 16.183 -6.626 -12.857 1.00 0.00 22 CYS A C 3
ATOM 1408 O O . CYS A 1 22 ? 16.877 -5.746 -13.366 1.00 0.00 22 CYS A O 3
ATOM 1415 N N . ASN A 1 23 ? 16.589 -7.885 -12.730 1.00 0.00 23 ASN A N 3
ATOM 1416 C CA . ASN A 1 23 ? 17.904 -8.314 -13.192 1.00 0.00 23 ASN A CA 3
ATOM 1417 C C . ASN A 1 23 ? 17.869 -8.675 -14.674 1.00 0.00 23 ASN A C 3
ATOM 1418 O O . ASN A 1 23 ? 16.869 -8.447 -15.357 1.00 0.00 23 ASN A O 3
ATOM 1429 N N . LEU A 1 24 ? 18.967 -9.239 -15.166 1.00 0.00 24 LEU A N 3
ATOM 1430 C CA . LEU A 1 24 ? 19.062 -9.633 -16.568 1.00 0.00 24 LEU A CA 3
ATOM 1431 C C . LEU A 1 24 ? 17.958 -10.619 -16.933 1.00 0.00 24 LEU A C 3
ATOM 1432 O O . LEU A 1 24 ? 17.510 -10.669 -18.079 1.00 0.00 24 LEU A O 3
ATOM 1448 N N . PHE A 1 25 ? 17.520 -11.400 -15.951 1.00 0.00 25 PHE A N 3
ATOM 1449 C CA . PHE A 1 25 ? 16.466 -12.384 -16.169 1.00 0.00 25 PHE A CA 3
ATOM 1450 C C . PHE A 1 25 ? 15.100 -11.805 -15.815 1.00 0.00 25 PHE A C 3
ATOM 1451 O O . PHE A 1 25 ? 14.155 -12.541 -15.534 1.00 0.00 25 PHE A O 3
ATOM 1468 N N . GLY A 1 26 ? 15.004 -10.479 -15.830 1.00 0.00 26 GLY A N 3
ATOM 1469 C CA . GLY A 1 26 ? 13.750 -9.822 -15.508 1.00 0.00 26 GLY A CA 3
ATOM 1470 C C . GLY A 1 26 ? 13.076 -10.424 -14.291 1.00 0.00 26 GLY A C 3
ATOM 1471 O O . GLY A 1 26 ? 11.849 -10.437 -14.197 1.00 0.00 26 GLY A O 3
ATOM 1475 N N . GLN A 1 27 ? 13.880 -10.926 -13.359 1.00 0.00 27 GLN A N 3
ATOM 1476 C CA . GLN A 1 27 ? 13.352 -11.535 -12.143 1.00 0.00 27 GLN A CA 3
ATOM 1477 C C . GLN A 1 27 ? 13.815 -10.771 -10.907 1.00 0.00 27 GLN A C 3
ATOM 1478 O O . GLN A 1 27 ? 14.635 -9.858 -11.000 1.00 0.00 27 GLN A O 3
ATOM 1492 N N . ASN A 1 28 ? 13.284 -11.151 -9.749 1.00 0.00 28 ASN A N 3
ATOM 1493 C CA . ASN A 1 28 ? 13.643 -10.501 -8.494 1.00 0.00 28 ASN A CA 3
ATOM 1494 C C . ASN A 1 28 ? 13.554 -8.984 -8.622 1.00 0.00 28 ASN A C 3
ATOM 1495 O O . ASN A 1 28 ? 14.458 -8.260 -8.204 1.00 0.00 28 ASN A O 3
ATOM 1506 N N . CYS A 1 29 ? 12.457 -8.508 -9.203 1.00 0.00 29 CYS A N 3
ATOM 1507 C CA . CYS A 1 29 ? 12.248 -7.077 -9.387 1.00 0.00 29 CYS A CA 3
ATOM 1508 C C . CYS A 1 29 ? 12.138 -6.366 -8.041 1.00 0.00 29 CYS A C 3
ATOM 1509 O O . CYS A 1 29 ? 11.131 -6.488 -7.345 1.00 0.00 29 CYS A O 3
ATOM 1516 N N . GLN A 1 30 ? 13.181 -5.623 -7.684 1.00 0.00 30 GLN A N 3
ATOM 1517 C CA . GLN A 1 30 ? 13.201 -4.893 -6.422 1.00 0.00 30 GLN A CA 3
ATOM 1518 C C . GLN A 1 30 ? 13.059 -3.393 -6.659 1.00 0.00 30 GLN A C 3
ATOM 1519 O O . GLN A 1 30 ? 13.661 -2.839 -7.580 1.00 0.00 30 GLN A O 3
ATOM 1533 N N . CYS A 1 31 ? 12.260 -2.740 -5.822 1.00 0.00 31 CYS A N 3
ATOM 1534 C CA . CYS A 1 31 ? 12.038 -1.304 -5.940 1.00 0.00 31 CYS A CA 3
ATOM 1535 C C . CYS A 1 31 ? 13.294 -0.526 -5.558 1.00 0.00 31 CYS A C 3
ATOM 1536 O O . CYS A 1 31 ? 14.194 -1.057 -4.908 1.00 0.00 31 CYS A O 3
ATOM 1543 N N . LYS A 1 32 ? 13.348 0.737 -5.968 1.00 0.00 32 LYS A N 3
ATOM 1544 C CA . LYS A 1 32 ? 14.492 1.591 -5.669 1.00 0.00 32 LYS A CA 3
ATOM 1545 C C . LYS A 1 32 ? 14.054 3.039 -5.477 1.00 0.00 32 LYS A C 3
ATOM 1546 O O . LYS A 1 32 ? 12.999 3.449 -5.963 1.00 0.00 32 LYS A O 3
ATOM 1565 N N . SER A 1 33 ? 14.871 3.811 -4.768 1.00 0.00 33 SER A N 3
ATOM 1566 C CA . SER A 1 33 ? 14.567 5.213 -4.510 1.00 0.00 33 SER A CA 3
ATOM 1567 C C . SER A 1 33 ? 14.839 6.065 -5.746 1.00 0.00 33 SER A C 3
ATOM 1568 O O . SER A 1 33 ? 15.928 6.020 -6.317 1.00 0.00 33 SER A O 3
ATOM 1576 N N . GLY A 1 34 ? 13.840 6.840 -6.155 1.00 0.00 34 GLY A N 3
ATOM 1577 C CA . GLY A 1 34 ? 13.990 7.691 -7.321 1.00 0.00 34 GLY A CA 3
ATOM 1578 C C . GLY A 1 34 ? 12.665 8.240 -7.814 1.00 0.00 34 GLY A C 3
ATOM 1579 O O . GLY A 1 34 ? 12.270 9.346 -7.449 1.00 0.00 34 GLY A O 3
ATOM 1583 N N . GLY A 1 35 ? 11.978 7.464 -8.646 1.00 0.00 35 GLY A N 3
ATOM 1584 C CA . GLY A 1 35 ? 10.698 7.896 -9.177 1.00 0.00 35 GLY A CA 3
ATOM 1585 C C . GLY A 1 35 ? 10.846 8.938 -10.269 1.00 0.00 35 GLY A C 3
ATOM 1586 O O . GLY A 1 35 ? 10.456 10.093 -10.092 1.00 0.00 35 GLY A O 3
ATOM 1590 N N . LEU A 1 36 ? 11.411 8.531 -11.400 1.00 0.00 36 LEU A N 3
ATOM 1591 C CA . LEU A 1 36 ? 11.610 9.438 -12.525 1.00 0.00 36 LEU A CA 3
ATOM 1592 C C . LEU A 1 36 ? 10.312 9.638 -13.300 1.00 0.00 36 LEU A C 3
ATOM 1593 O O . LEU A 1 36 ? 9.826 10.761 -13.437 1.00 0.00 36 LEU A O 3
ATOM 1609 N N . ILE A 1 37 ? 9.754 8.542 -13.803 1.00 0.00 37 ILE A N 3
ATOM 1610 C CA . ILE A 1 37 ? 8.510 8.597 -14.562 1.00 0.00 37 ILE A CA 3
ATOM 1611 C C . ILE A 1 37 ? 7.300 8.546 -13.636 1.00 0.00 37 ILE A C 3
ATOM 1612 O O . ILE A 1 37 ? 6.459 9.444 -13.647 1.00 0.00 37 ILE A O 3
ATOM 1628 N N . ALA A 1 38 ? 7.219 7.489 -12.834 1.00 0.00 38 ALA A N 3
ATOM 1629 C CA . ALA A 1 38 ? 6.114 7.323 -11.899 1.00 0.00 38 ALA A CA 3
ATOM 1630 C C . ALA A 1 38 ? 6.345 8.129 -10.626 1.00 0.00 38 ALA A C 3
ATOM 1631 O O . ALA A 1 38 ? 7.330 7.919 -9.916 1.00 0.00 38 ALA A O 3
ATOM 1638 N N . CYS A 1 39 ? 5.433 9.053 -10.342 1.00 0.00 39 CYS A N 3
ATOM 1639 C CA . CYS A 1 39 ? 5.538 9.892 -9.154 1.00 0.00 39 CYS A CA 3
ATOM 1640 C C . CYS A 1 39 ? 4.159 10.339 -8.680 1.00 0.00 39 CYS A C 3
ATOM 1641 O O . CYS A 1 39 ? 3.209 10.390 -9.463 1.00 0.00 39 CYS A O 3
ATOM 1648 N N . CYS A 1 1 ? 1.018 -0.528 0.312 1.00 0.00 1 CYS A N 4
ATOM 1649 C CA . CYS A 1 1 ? 1.655 -0.389 -0.992 1.00 0.00 1 CYS A CA 4
ATOM 1650 C C . CYS A 1 1 ? 3.062 -0.980 -0.975 1.00 0.00 1 CYS A C 4
ATOM 1651 O O . CYS A 1 1 ? 3.533 -1.458 0.057 1.00 0.00 1 CYS A O 4
ATOM 1658 N N . ILE A 1 2 ? 3.726 -0.945 -2.125 1.00 0.00 2 ILE A N 4
ATOM 1659 C CA . ILE A 1 2 ? 5.078 -1.476 -2.243 1.00 0.00 2 ILE A CA 4
ATOM 1660 C C . ILE A 1 2 ? 6.119 -0.386 -2.011 1.00 0.00 2 ILE A C 4
ATOM 1661 O O . ILE A 1 2 ? 6.257 0.535 -2.816 1.00 0.00 2 ILE A O 4
ATOM 1677 N N . GLN A 1 3 ? 6.849 -0.498 -0.906 1.00 0.00 3 GLN A N 4
ATOM 1678 C CA . GLN A 1 3 ? 7.879 0.478 -0.569 1.00 0.00 3 GLN A CA 4
ATOM 1679 C C . GLN A 1 3 ? 9.114 0.291 -1.444 1.00 0.00 3 GLN A C 4
ATOM 1680 O O . GLN A 1 3 ? 9.299 -0.761 -2.056 1.00 0.00 3 GLN A O 4
ATOM 1694 N N . ARG A 1 4 ? 9.956 1.318 -1.498 1.00 0.00 4 ARG A N 4
ATOM 1695 C CA . ARG A 1 4 ? 11.173 1.267 -2.299 1.00 0.00 4 ARG A CA 4
ATOM 1696 C C . ARG A 1 4 ? 12.034 0.071 -1.904 1.00 0.00 4 ARG A C 4
ATOM 1697 O O . ARG A 1 4 ? 12.870 -0.390 -2.682 1.00 0.00 4 ARG A O 4
ATOM 1718 N N . HIS A 1 5 ? 11.825 -0.427 -0.689 1.00 0.00 5 HIS A N 4
ATOM 1719 C CA . HIS A 1 5 ? 12.582 -1.570 -0.190 1.00 0.00 5 HIS A CA 4
ATOM 1720 C C . HIS A 1 5 ? 11.758 -2.851 -0.285 1.00 0.00 5 HIS A C 4
ATOM 1721 O O . HIS A 1 5 ? 11.891 -3.748 0.547 1.00 0.00 5 HIS A O 4
ATOM 1735 N N . ARG A 1 6 ? 10.908 -2.928 -1.304 1.00 0.00 6 ARG A N 4
ATOM 1736 C CA . ARG A 1 6 ? 10.061 -4.097 -1.505 1.00 0.00 6 ARG A CA 4
ATOM 1737 C C . ARG A 1 6 ? 9.929 -4.423 -2.990 1.00 0.00 6 ARG A C 4
ATOM 1738 O O . ARG A 1 6 ? 9.820 -3.525 -3.825 1.00 0.00 6 ARG A O 4
ATOM 1759 N N . SER A 1 7 ? 9.939 -5.713 -3.311 1.00 0.00 7 SER A N 4
ATOM 1760 C CA . SER A 1 7 ? 9.824 -6.157 -4.695 1.00 0.00 7 SER A CA 4
ATOM 1761 C C . SER A 1 7 ? 8.501 -5.703 -5.304 1.00 0.00 7 SER A C 4
ATOM 1762 O O . SER A 1 7 ? 7.498 -5.562 -4.604 1.00 0.00 7 SER A O 4
ATOM 1770 N N . CYS A 1 8 ? 8.507 -5.475 -6.613 1.00 0.00 8 CYS A N 4
ATOM 1771 C CA . CYS A 1 8 ? 7.309 -5.036 -7.318 1.00 0.00 8 CYS A CA 4
ATOM 1772 C C . CYS A 1 8 ? 7.282 -5.587 -8.741 1.00 0.00 8 CYS A C 4
ATOM 1773 O O . CYS A 1 8 ? 8.277 -6.124 -9.228 1.00 0.00 8 CYS A O 4
ATOM 1780 N N . ARG A 1 9 ? 6.138 -5.448 -9.402 1.00 0.00 9 ARG A N 4
ATOM 1781 C CA . ARG A 1 9 ? 5.982 -5.932 -10.769 1.00 0.00 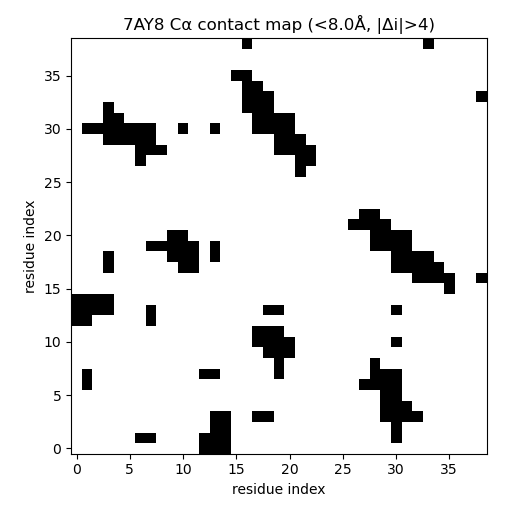9 ARG A CA 4
ATOM 1782 C C . ARG A 1 9 ? 6.185 -4.802 -11.773 1.00 0.00 9 ARG A C 4
ATOM 1783 O O . ARG A 1 9 ? 6.513 -5.040 -12.935 1.00 0.00 9 ARG A O 4
ATOM 1804 N N . LYS A 1 10 ? 5.988 -3.569 -11.316 1.00 0.00 10 LYS A N 4
ATOM 1805 C CA . LYS A 1 10 ? 6.150 -2.401 -12.173 1.00 0.00 10 LYS A CA 4
ATOM 1806 C C . LYS A 1 10 ? 6.578 -1.184 -11.358 1.00 0.00 10 LYS A C 4
ATOM 1807 O O . LYS A 1 10 ? 6.604 -1.227 -10.128 1.00 0.00 10 LYS A O 4
ATOM 1826 N N . SER A 1 11 ? 6.911 -0.100 -12.051 1.00 0.00 11 SER A N 4
ATOM 1827 C CA . SER A 1 11 ? 7.339 1.128 -11.392 1.00 0.00 11 SER A CA 4
ATOM 1828 C C . SER A 1 11 ? 6.145 1.877 -10.810 1.00 0.00 11 SER A C 4
ATOM 1829 O O . SER A 1 11 ? 6.259 2.551 -9.786 1.00 0.00 11 SER A O 4
ATOM 1837 N N . SER A 1 12 ? 4.998 1.754 -11.470 1.00 0.00 12 SER A N 4
ATOM 1838 C CA . SER A 1 12 ? 3.782 2.422 -11.022 1.00 0.00 12 SER A CA 4
ATOM 1839 C C . SER A 1 12 ? 3.298 1.838 -9.698 1.00 0.00 12 SER A C 4
ATOM 1840 O O . SER A 1 12 ? 2.754 2.550 -8.856 1.00 0.00 12 SER A O 4
ATOM 1848 N N . GLU A 1 13 ? 3.500 0.535 -9.524 1.00 0.00 13 GLU A N 4
ATOM 1849 C CA . GLU A 1 13 ? 3.084 -0.145 -8.303 1.00 0.00 13 GLU A CA 4
ATOM 1850 C C . GLU A 1 13 ? 3.584 0.598 -7.068 1.00 0.00 13 GLU A C 4
ATOM 1851 O O . GLU A 1 13 ? 2.794 1.102 -6.270 1.00 0.00 13 GLU A O 4
ATOM 1863 N N . CYS A 1 14 ? 4.903 0.661 -6.917 1.00 0.00 14 CYS A N 4
ATOM 1864 C CA . CYS A 1 14 ? 5.511 1.341 -5.780 1.00 0.00 14 CYS A CA 4
ATOM 1865 C C . CYS A 1 14 ? 4.913 2.733 -5.595 1.00 0.00 14 CYS A C 4
ATOM 1866 O O . CYS A 1 14 ? 5.040 3.596 -6.464 1.00 0.00 14 CYS A O 4
ATOM 1873 N N . CYS A 1 15 ? 4.261 2.944 -4.456 1.00 0.00 15 CYS A N 4
ATOM 1874 C CA . CYS A 1 15 ? 3.642 4.229 -4.155 1.00 0.00 15 CYS A CA 4
ATOM 1875 C C . CYS A 1 15 ? 4.701 5.315 -3.983 1.00 0.00 15 CYS A C 4
ATOM 1876 O O . CYS A 1 15 ? 5.820 5.043 -3.551 1.00 0.00 15 CYS A O 4
ATOM 1883 N N . GLY A 1 16 ? 4.337 6.548 -4.323 1.00 0.00 16 GLY A N 4
ATOM 1884 C CA . GLY A 1 16 ? 5.266 7.656 -4.199 1.00 0.00 16 GLY A CA 4
ATOM 1885 C C . GLY A 1 16 ? 6.208 7.758 -5.381 1.00 0.00 16 GLY A C 4
ATOM 1886 O O . GLY A 1 16 ? 5.889 7.305 -6.481 1.00 0.00 16 GLY A O 4
ATOM 1890 N N . CYS A 1 17 ? 7.373 8.357 -5.157 1.00 0.00 17 CYS A N 4
ATOM 1891 C CA . CYS A 1 17 ? 8.365 8.520 -6.213 1.00 0.00 17 CYS A CA 4
ATOM 1892 C C . CYS A 1 17 ? 9.398 7.398 -6.168 1.00 0.00 17 CYS A C 4
ATOM 1893 O O . CYS A 1 17 ? 10.529 7.598 -5.726 1.00 0.00 17 CYS A O 4
ATOM 1900 N N . SER A 1 18 ? 8.999 6.216 -6.627 1.00 0.00 18 SER A N 4
ATOM 1901 C CA . SER A 1 18 ? 9.888 5.060 -6.636 1.00 0.00 18 SER A CA 4
ATOM 1902 C C . SER A 1 18 ? 9.795 4.312 -7.963 1.00 0.00 18 SER A C 4
ATOM 1903 O O . SER A 1 18 ? 8.760 4.335 -8.630 1.00 0.00 18 SER A O 4
ATOM 1911 N N . VAL A 1 19 ? 10.884 3.650 -8.340 1.00 0.00 19 VAL A N 4
ATOM 1912 C CA . VAL A 1 19 ? 10.926 2.895 -9.586 1.00 0.00 19 VAL A CA 4
ATOM 1913 C C . VAL A 1 19 ? 11.330 1.446 -9.337 1.00 0.00 19 VAL A C 4
ATOM 1914 O O . VAL A 1 19 ? 12.188 1.165 -8.500 1.00 0.00 19 VAL A O 4
ATOM 1927 N N . CYS A 1 20 ? 10.708 0.530 -10.071 1.00 0.00 20 CYS A N 4
ATOM 1928 C CA . CYS A 1 20 ? 11.002 -0.891 -9.931 1.00 0.00 20 CYS A CA 4
ATOM 1929 C C . CYS A 1 20 ? 11.826 -1.395 -11.112 1.00 0.00 20 CYS A C 4
ATOM 1930 O O . CYS A 1 20 ? 11.546 -1.062 -12.263 1.00 0.00 20 CYS A O 4
ATOM 1937 N N . GLN A 1 21 ? 12.843 -2.199 -10.818 1.00 0.00 21 GLN A N 4
ATOM 1938 C CA . GLN A 1 21 ? 13.708 -2.748 -11.855 1.00 0.00 21 GLN A CA 4
ATOM 1939 C C . GLN A 1 21 ? 14.178 -4.151 -11.486 1.00 0.00 21 GLN A C 4
ATOM 1940 O O . GLN A 1 21 ? 14.253 -4.502 -10.308 1.00 0.00 21 GLN A O 4
ATOM 1954 N N . CYS A 1 22 ? 14.495 -4.950 -12.499 1.00 0.00 22 CYS A N 4
ATOM 1955 C CA . CYS A 1 22 ? 14.958 -6.315 -12.282 1.00 0.00 22 CYS A CA 4
ATOM 1956 C C . CYS A 1 22 ? 16.473 -6.407 -12.439 1.00 0.00 22 CYS A C 4
ATOM 1957 O O . CYS A 1 22 ? 17.130 -5.433 -12.803 1.00 0.00 22 CYS A O 4
ATOM 1964 N N . ASN A 1 23 ? 17.020 -7.587 -12.163 1.00 0.00 23 ASN A N 4
ATOM 1965 C CA . ASN A 1 23 ? 18.457 -7.807 -12.273 1.00 0.00 23 ASN A CA 4
ATOM 1966 C C . ASN A 1 23 ? 18.850 -8.126 -13.712 1.00 0.00 23 ASN A C 4
ATOM 1967 O O . ASN A 1 23 ? 18.034 -8.019 -14.629 1.00 0.00 23 ASN A O 4
ATOM 1978 N N . LEU A 1 24 ? 20.105 -8.519 -13.904 1.00 0.00 24 LEU A N 4
ATOM 1979 C CA . LEU A 1 24 ? 20.607 -8.855 -15.232 1.00 0.00 24 LEU A CA 4
ATOM 1980 C C . LEU A 1 24 ? 19.751 -9.939 -15.879 1.00 0.00 24 LEU A C 4
ATOM 1981 O O . LEU A 1 24 ? 19.624 -9.997 -17.102 1.00 0.00 24 LEU A O 4
ATOM 1997 N N . PHE A 1 25 ? 19.165 -10.797 -15.050 1.00 0.00 25 PHE A N 4
ATOM 1998 C CA . PHE A 1 25 ? 18.320 -11.879 -15.541 1.00 0.00 25 PHE A CA 4
ATOM 1999 C C . PHE A 1 25 ? 16.851 -11.464 -15.543 1.00 0.00 25 PHE A C 4
ATOM 2000 O O . PHE A 1 25 ? 15.957 -12.307 -15.491 1.00 0.00 25 PHE A O 4
ATOM 2017 N N . GLY A 1 26 ? 16.611 -10.158 -15.604 1.00 0.00 26 GLY A N 4
ATOM 2018 C CA . GLY A 1 26 ? 15.251 -9.653 -15.611 1.00 0.00 26 GLY A CA 4
ATOM 2019 C C . GLY A 1 26 ? 14.374 -10.335 -14.580 1.00 0.00 26 GLY A C 4
ATOM 2020 O O . GLY A 1 26 ? 13.179 -10.529 -14.803 1.00 0.00 26 GLY A O 4
ATOM 2024 N N . GLN A 1 27 ? 14.968 -10.702 -13.449 1.00 0.00 27 GLN A N 4
ATOM 2025 C CA . GLN A 1 27 ? 14.233 -11.369 -12.381 1.00 0.00 27 GLN A CA 4
ATOM 2026 C C . GLN A 1 27 ? 14.423 -10.642 -11.053 1.00 0.00 27 GLN A C 4
ATOM 2027 O O . GLN A 1 27 ? 15.272 -9.761 -10.933 1.00 0.00 27 GLN A O 4
ATOM 2041 N N . ASN A 1 28 ? 13.625 -11.019 -10.059 1.00 0.00 28 ASN A N 4
ATOM 2042 C CA . ASN A 1 28 ? 13.705 -10.402 -8.740 1.00 0.00 28 ASN A CA 4
ATOM 2043 C C . ASN A 1 28 ? 13.661 -8.881 -8.847 1.00 0.00 28 ASN A C 4
ATOM 2044 O O . ASN A 1 28 ? 14.625 -8.195 -8.506 1.00 0.00 28 ASN A O 4
ATOM 2055 N N . CYS A 1 29 ? 12.535 -8.359 -9.323 1.00 0.00 29 CYS A N 4
ATOM 2056 C CA . CYS A 1 29 ? 12.364 -6.919 -9.475 1.00 0.00 29 CYS A CA 4
ATOM 2057 C C . CYS A 1 29 ? 12.222 -6.242 -8.115 1.00 0.00 29 CYS A C 4
ATOM 2058 O O . CYS A 1 29 ? 11.210 -6.404 -7.433 1.00 0.00 29 CYS A O 4
ATOM 2065 N N . GLN A 1 30 ? 13.242 -5.482 -7.729 1.00 0.00 30 GLN A N 4
ATOM 2066 C CA . GLN A 1 30 ? 13.230 -4.780 -6.451 1.00 0.00 30 GLN A CA 4
ATOM 2067 C C . GLN A 1 30 ? 13.062 -3.279 -6.656 1.00 0.00 30 GLN A C 4
ATOM 2068 O O . GLN A 1 30 ? 13.637 -2.699 -7.578 1.00 0.00 30 GLN A O 4
ATOM 2082 N N . CYS A 1 31 ? 12.270 -2.653 -5.792 1.00 0.00 31 CYS A N 4
ATOM 2083 C CA . CYS A 1 31 ? 12.025 -1.219 -5.878 1.00 0.00 31 CYS A CA 4
ATOM 2084 C C . CYS A 1 31 ? 13.251 -0.429 -5.429 1.00 0.00 31 CYS A C 4
ATOM 2085 O O . CYS A 1 31 ? 14.101 -0.941 -4.699 1.00 0.00 31 CYS A O 4
ATOM 2092 N N . LYS A 1 32 ? 13.337 0.821 -5.871 1.00 0.00 32 LYS A N 4
ATOM 2093 C CA . LYS A 1 32 ? 14.458 1.683 -5.515 1.00 0.00 32 LYS A CA 4
ATOM 2094 C C . LYS A 1 32 ? 14.000 3.128 -5.346 1.00 0.00 32 LYS A C 4
ATOM 2095 O O . LYS A 1 32 ? 12.951 3.521 -5.857 1.00 0.00 32 LYS A O 4
ATOM 2114 N N . SER A 1 33 ? 14.793 3.916 -4.627 1.00 0.00 33 SER A N 4
ATOM 2115 C CA . SER A 1 33 ? 14.467 5.317 -4.389 1.00 0.00 33 SER A CA 4
ATOM 2116 C C . SER A 1 33 ? 14.753 6.159 -5.628 1.00 0.00 33 SER A C 4
ATOM 2117 O O . SER A 1 33 ? 15.878 6.611 -5.839 1.00 0.00 33 SER A O 4
ATOM 2125 N N . GLY A 1 34 ? 13.726 6.366 -6.446 1.00 0.00 34 GLY A N 4
ATOM 2126 C CA . GLY A 1 34 ? 13.886 7.153 -7.655 1.00 0.00 34 GLY A CA 4
ATOM 2127 C C . GLY A 1 34 ? 13.582 8.622 -7.435 1.00 0.00 34 GLY A C 4
ATOM 2128 O O . GLY A 1 34 ? 14.405 9.359 -6.895 1.00 0.00 34 GLY A O 4
ATOM 2132 N N . GLY A 1 35 ? 12.395 9.048 -7.856 1.00 0.00 35 GLY A N 4
ATOM 2133 C CA . GLY A 1 35 ? 12.006 10.437 -7.695 1.00 0.00 35 GLY A CA 4
ATOM 2134 C C . GLY A 1 35 ? 13.047 11.397 -8.235 1.00 0.00 35 GLY A C 4
ATOM 2135 O O . GLY A 1 35 ? 13.421 12.361 -7.566 1.00 0.00 35 GLY A O 4
ATOM 2139 N N . LEU A 1 36 ? 13.518 11.134 -9.449 1.00 0.00 36 LEU A N 4
ATOM 2140 C CA . LEU A 1 36 ? 14.524 11.982 -10.080 1.00 0.00 36 LEU A CA 4
ATOM 2141 C C . LEU A 1 36 ? 13.872 13.160 -10.797 1.00 0.00 36 LEU A C 4
ATOM 2142 O O . LEU A 1 36 ? 14.035 14.312 -10.393 1.00 0.00 36 LEU A O 4
ATOM 2158 N N . ILE A 1 37 ? 13.132 12.863 -11.860 1.00 0.00 37 ILE A N 4
ATOM 2159 C CA . ILE A 1 37 ? 12.453 13.897 -12.630 1.00 0.00 37 ILE A CA 4
ATOM 2160 C C . ILE A 1 37 ? 11.008 14.065 -12.171 1.00 0.00 37 ILE A C 4
ATOM 2161 O O . ILE A 1 37 ? 10.648 15.081 -11.578 1.00 0.00 37 ILE A O 4
ATOM 2177 N N . ALA A 1 38 ? 10.184 13.059 -12.449 1.00 0.00 38 ALA A N 4
ATOM 2178 C CA . ALA A 1 38 ? 8.780 13.093 -12.062 1.00 0.00 38 ALA A CA 4
ATOM 2179 C C . ALA A 1 38 ? 8.594 12.612 -10.626 1.00 0.00 38 ALA A C 4
ATOM 2180 O O . ALA A 1 38 ? 9.519 12.074 -10.017 1.00 0.00 38 ALA A O 4
ATOM 2187 N N . CYS A 1 39 ? 7.394 12.810 -10.091 1.00 0.00 39 CYS A N 4
ATOM 2188 C CA . CYS A 1 39 ? 7.088 12.398 -8.727 1.00 0.00 39 CYS A CA 4
ATOM 2189 C C . CYS A 1 39 ? 5.595 12.125 -8.564 1.00 0.00 39 CYS A C 4
ATOM 2190 O O . CYS A 1 39 ? 5.100 11.974 -7.447 1.00 0.00 39 CYS A O 4
ATOM 2197 N N . CYS A 1 1 ? 1.781 -0.495 1.007 1.00 0.00 1 CYS A N 5
ATOM 2198 C CA . CYS A 1 1 ? 2.226 -0.408 -0.379 1.00 0.00 1 CYS A CA 5
ATOM 2199 C C . CYS A 1 1 ? 3.620 -1.008 -0.540 1.00 0.00 1 CYS A C 5
ATOM 2200 O O . CYS A 1 1 ? 4.226 -1.465 0.429 1.00 0.00 1 CYS A O 5
ATOM 2207 N N . ILE A 1 2 ? 4.121 -1.004 -1.771 1.00 0.00 2 ILE A N 5
ATOM 2208 C CA . ILE A 1 2 ? 5.442 -1.546 -2.059 1.00 0.00 2 ILE A CA 5
ATOM 2209 C C . ILE A 1 2 ? 6.530 -0.508 -1.806 1.00 0.00 2 ILE A C 5
ATOM 2210 O O . ILE A 1 2 ? 6.677 0.449 -2.566 1.00 0.00 2 ILE A O 5
ATOM 2226 N N . GLN A 1 3 ? 7.291 -0.706 -0.734 1.00 0.00 3 GLN A N 5
ATOM 2227 C CA . GLN A 1 3 ? 8.366 0.213 -0.381 1.00 0.00 3 GLN A CA 5
ATOM 2228 C C . GLN A 1 3 ? 9.578 0.005 -1.283 1.00 0.00 3 GLN A C 5
ATOM 2229 O O . GLN A 1 3 ? 9.608 -0.921 -2.094 1.00 0.00 3 GLN A O 5
ATOM 2243 N N . ARG A 1 4 ? 10.575 0.871 -1.137 1.00 0.00 4 ARG A N 5
ATOM 2244 C CA . ARG A 1 4 ? 11.789 0.783 -1.940 1.00 0.00 4 ARG A CA 5
ATOM 2245 C C . ARG A 1 4 ? 12.482 -0.560 -1.731 1.00 0.00 4 ARG A C 5
ATOM 2246 O O . ARG A 1 4 ? 13.120 -1.089 -2.642 1.00 0.00 4 ARG A O 5
ATOM 2267 N N . HIS A 1 5 ? 12.352 -1.107 -0.527 1.00 0.00 5 HIS A N 5
ATOM 2268 C CA . HIS A 1 5 ? 12.965 -2.389 -0.199 1.00 0.00 5 HIS A CA 5
ATOM 2269 C C . HIS A 1 5 ? 11.961 -3.527 -0.351 1.00 0.00 5 HIS A C 5
ATOM 2270 O O . HIS A 1 5 ? 11.995 -4.503 0.399 1.00 0.00 5 HIS A O 5
ATOM 2284 N N . ARG A 1 6 ? 11.067 -3.394 -1.325 1.00 0.00 6 ARG A N 5
ATOM 2285 C CA . ARG A 1 6 ? 10.051 -4.410 -1.574 1.00 0.00 6 ARG A CA 5
ATOM 2286 C C . ARG A 1 6 ? 9.912 -4.685 -3.069 1.00 0.00 6 ARG A C 5
ATOM 2287 O O . ARG A 1 6 ? 9.967 -3.767 -3.887 1.00 0.00 6 ARG A O 5
ATOM 2308 N N . SER A 1 7 ? 9.731 -5.955 -3.418 1.00 0.00 7 SER A N 5
ATOM 2309 C CA . SER A 1 7 ? 9.588 -6.351 -4.814 1.00 0.00 7 SER A CA 5
ATOM 2310 C C . SER A 1 7 ? 8.357 -5.703 -5.439 1.00 0.00 7 SER A C 5
ATOM 2311 O O . SER A 1 7 ? 7.367 -5.435 -4.756 1.00 0.00 7 SER A O 5
ATOM 2319 N N . CYS A 1 8 ? 8.425 -5.453 -6.742 1.00 0.00 8 CYS A N 5
ATOM 2320 C CA . CYS A 1 8 ? 7.317 -4.836 -7.462 1.00 0.00 8 CYS A CA 5
ATOM 2321 C C . CYS A 1 8 ? 7.233 -5.366 -8.890 1.00 0.00 8 CYS A C 5
ATOM 2322 O O . CYS A 1 8 ? 8.206 -5.901 -9.422 1.00 0.00 8 CYS A O 5
ATOM 2329 N N . ARG A 1 9 ? 6.065 -5.214 -9.505 1.00 0.00 9 ARG A N 5
ATOM 2330 C CA . ARG A 1 9 ? 5.853 -5.679 -10.870 1.00 0.00 9 ARG A CA 5
ATOM 2331 C C . ARG A 1 9 ? 6.091 -4.551 -11.871 1.00 0.00 9 ARG A C 5
ATOM 2332 O O . ARG A 1 9 ? 6.404 -4.796 -13.036 1.00 0.00 9 ARG A O 5
ATOM 2353 N N . LYS A 1 10 ? 5.940 -3.315 -11.408 1.00 0.00 10 LYS A N 5
ATOM 2354 C CA . LYS A 1 10 ? 6.138 -2.149 -12.261 1.00 0.00 10 LYS A CA 5
ATOM 2355 C C . LYS A 1 10 ? 6.660 -0.966 -11.451 1.00 0.00 10 LYS A C 5
ATOM 2356 O O . LYS A 1 10 ? 6.888 -1.078 -10.247 1.00 0.00 10 LYS A O 5
ATOM 2375 N N . SER A 1 11 ? 6.844 0.168 -12.121 1.00 0.00 11 SER A N 5
ATOM 2376 C CA . SER A 1 11 ? 7.341 1.371 -11.464 1.00 0.00 11 SER A CA 5
ATOM 2377 C C . SER A 1 11 ? 6.217 2.087 -10.720 1.00 0.00 11 SER A C 5
ATOM 2378 O O . SER A 1 11 ? 6.436 2.677 -9.662 1.00 0.00 11 SER A O 5
ATOM 2386 N N . SER A 1 12 ? 5.014 2.030 -11.282 1.00 0.00 12 SER A N 5
ATOM 2387 C CA . SER A 1 12 ? 3.856 2.676 -10.675 1.00 0.00 12 SER A CA 5
ATOM 2388 C C . SER A 1 12 ? 3.479 1.993 -9.363 1.00 0.00 12 SER A C 5
ATOM 2389 O O . SER A 1 12 ? 2.919 2.620 -8.464 1.00 0.00 12 SER A O 5
ATOM 2397 N N . GLU A 1 13 ? 3.791 0.705 -9.263 1.00 0.00 13 GLU A N 5
ATOM 2398 C CA . GLU A 1 13 ? 3.484 -0.063 -8.061 1.00 0.00 13 GLU A CA 5
ATOM 2399 C C . GLU A 1 13 ? 3.931 0.685 -6.809 1.00 0.00 13 GLU A C 5
ATOM 2400 O O . GLU A 1 13 ? 3.109 1.085 -5.984 1.00 0.00 13 GLU A O 5
ATOM 2412 N N . CYS A 1 14 ? 5.240 0.870 -6.673 1.00 0.00 14 CYS A N 5
ATOM 2413 C CA . CYS A 1 14 ? 5.798 1.568 -5.521 1.00 0.00 14 CYS A CA 5
ATOM 2414 C C . CYS A 1 14 ? 5.064 2.883 -5.273 1.00 0.00 14 CYS A C 5
ATOM 2415 O O . CYS A 1 14 ? 5.017 3.754 -6.143 1.00 0.00 14 CYS A O 5
ATOM 2422 N N . CYS A 1 15 ? 4.493 3.019 -4.082 1.00 0.00 15 CYS A N 5
ATOM 2423 C CA . CYS A 1 15 ? 3.761 4.226 -3.718 1.00 0.00 15 CYS A CA 5
ATOM 2424 C C . CYS A 1 15 ? 4.698 5.427 -3.636 1.00 0.00 15 CYS A C 5
ATOM 2425 O O . CYS A 1 15 ? 5.918 5.281 -3.693 1.00 0.00 15 CYS A O 5
ATOM 2432 N N . GLY A 1 16 ? 4.118 6.616 -3.503 1.00 0.00 16 GLY A N 5
ATOM 2433 C CA . GLY A 1 16 ? 4.916 7.825 -3.415 1.00 0.00 16 GLY A CA 5
ATOM 2434 C C . GLY A 1 16 ? 5.619 8.152 -4.718 1.00 0.00 16 GLY A C 5
ATOM 2435 O O . GLY A 1 16 ? 4.973 8.463 -5.720 1.00 0.00 16 GLY A O 5
ATOM 2439 N N . CYS A 1 17 ? 6.946 8.083 -4.706 1.00 0.00 17 CYS A N 5
ATOM 2440 C CA . CYS A 1 17 ? 7.738 8.376 -5.894 1.00 0.00 17 CYS A CA 5
ATOM 2441 C C . CYS A 1 17 ? 8.963 7.470 -5.968 1.00 0.00 17 CYS A C 5
ATOM 2442 O O . CYS A 1 17 ? 10.087 7.907 -5.722 1.00 0.00 17 CYS A O 5
ATOM 2449 N N . SER A 1 18 ? 8.738 6.205 -6.309 1.00 0.00 18 SER A N 5
ATOM 2450 C CA . SER A 1 18 ? 9.822 5.236 -6.412 1.00 0.00 18 SER A CA 5
ATOM 2451 C C . SER A 1 18 ? 9.695 4.412 -7.689 1.00 0.00 18 SER A C 5
ATOM 2452 O O . SER A 1 18 ? 8.613 4.304 -8.267 1.00 0.00 18 SER A O 5
ATOM 2460 N N . VAL A 1 19 ? 10.809 3.831 -8.125 1.00 0.00 19 VAL A N 5
ATOM 2461 C CA . VAL A 1 19 ? 10.823 3.015 -9.333 1.00 0.00 19 VAL A CA 5
ATOM 2462 C C . VAL A 1 19 ? 11.096 1.552 -9.004 1.00 0.00 19 VAL A C 5
ATOM 2463 O O . VAL A 1 19 ? 11.243 1.183 -7.839 1.00 0.00 19 VAL A O 5
ATOM 2476 N N . CYS A 1 20 ? 11.162 0.721 -10.039 1.00 0.00 20 CYS A N 5
ATOM 2477 C CA . CYS A 1 20 ? 11.417 -0.703 -9.862 1.00 0.00 20 CYS A CA 5
ATOM 2478 C C . CYS A 1 20 ? 12.204 -1.266 -11.043 1.00 0.00 20 CYS A C 5
ATOM 2479 O O . CYS A 1 20 ? 11.936 -0.930 -12.196 1.00 0.00 20 CYS A O 5
ATOM 2486 N N . GLN A 1 21 ? 13.175 -2.123 -10.745 1.00 0.00 21 GLN A N 5
ATOM 2487 C CA . GLN A 1 21 ? 14.000 -2.732 -11.781 1.00 0.00 21 GLN A CA 5
ATOM 2488 C C . GLN A 1 21 ? 14.378 -4.161 -11.407 1.00 0.00 21 GLN A C 5
ATOM 2489 O O . GLN A 1 21 ? 14.338 -4.539 -10.235 1.00 0.00 21 GLN A O 5
ATOM 2503 N N . CYS A 1 22 ? 14.745 -4.953 -12.409 1.00 0.00 22 CYS A N 5
ATOM 2504 C CA . CYS A 1 22 ? 15.129 -6.341 -12.186 1.00 0.00 22 CYS A CA 5
ATOM 2505 C C . CYS A 1 22 ? 16.646 -6.500 -12.233 1.00 0.00 22 CYS A C 5
ATOM 2506 O O . CYS A 1 22 ? 17.373 -5.541 -12.492 1.00 0.00 22 CYS A O 5
ATOM 2513 N N . ASN A 1 23 ? 17.117 -7.717 -11.981 1.00 0.00 23 ASN A N 5
ATOM 2514 C CA . ASN A 1 23 ? 18.547 -8.002 -11.994 1.00 0.00 23 ASN A CA 5
ATOM 2515 C C . ASN A 1 23 ? 19.032 -8.288 -13.412 1.00 0.00 23 ASN A C 5
ATOM 2516 O O . ASN A 1 23 ? 18.298 -8.094 -14.382 1.00 0.00 23 ASN A O 5
ATOM 2527 N N . LEU A 1 24 ? 20.271 -8.752 -13.525 1.00 0.00 24 LEU A N 5
ATOM 2528 C CA . LEU A 1 24 ? 20.855 -9.066 -14.825 1.00 0.00 24 LEU A CA 5
ATOM 2529 C C . LEU A 1 24 ? 19.986 -10.063 -15.585 1.00 0.00 24 LEU A C 5
ATOM 2530 O O . LEU A 1 24 ? 19.940 -10.049 -16.815 1.00 0.00 24 LEU A O 5
ATOM 2546 N N . PHE A 1 25 ? 19.297 -10.925 -14.845 1.00 0.00 25 PHE A N 5
ATOM 2547 C CA . PHE A 1 25 ? 18.428 -11.928 -15.449 1.00 0.00 25 PHE A CA 5
ATOM 2548 C C . PHE A 1 25 ? 16.988 -11.429 -15.518 1.00 0.00 25 PHE A C 5
ATOM 2549 O O . PHE A 1 25 ? 16.047 -12.220 -15.566 1.00 0.00 25 PHE A O 5
ATOM 2566 N N . GLY A 1 26 ? 16.824 -10.109 -15.523 1.00 0.00 26 GLY A N 5
ATOM 2567 C CA . GLY A 1 26 ? 15.497 -9.526 -15.586 1.00 0.00 26 GLY A CA 5
ATOM 2568 C C . GLY A 1 26 ? 14.525 -10.194 -14.634 1.00 0.00 26 GLY A C 5
ATOM 2569 O O . GLY A 1 26 ? 13.336 -10.306 -14.929 1.00 0.00 26 GLY A O 5
ATOM 2573 N N . GLN A 1 27 ? 15.032 -10.638 -13.488 1.00 0.00 27 GLN A N 5
ATOM 2574 C CA . GLN A 1 27 ? 14.200 -11.300 -12.491 1.00 0.00 27 GLN A CA 5
ATOM 2575 C C . GLN A 1 27 ? 14.344 -10.628 -11.129 1.00 0.00 27 GLN A C 5
ATOM 2576 O O . GLN A 1 27 ? 15.204 -9.771 -10.937 1.00 0.00 27 GLN A O 5
ATOM 2590 N N . ASN A 1 28 ? 13.495 -11.025 -10.187 1.00 0.00 28 ASN A N 5
ATOM 2591 C CA . ASN A 1 28 ? 13.527 -10.460 -8.842 1.00 0.00 28 ASN A CA 5
ATOM 2592 C C . ASN A 1 28 ? 13.528 -8.935 -8.893 1.00 0.00 28 ASN A C 5
ATOM 2593 O O . ASN A 1 28 ? 14.472 -8.288 -8.438 1.00 0.00 28 ASN A O 5
ATOM 2604 N N . CYS A 1 29 ? 12.464 -8.366 -9.449 1.00 0.00 29 CYS A N 5
ATOM 2605 C CA . CYS A 1 29 ? 12.340 -6.918 -9.560 1.00 0.00 29 CYS A CA 5
ATOM 2606 C C . CYS A 1 29 ? 12.119 -6.284 -8.189 1.00 0.00 29 CYS A C 5
ATOM 2607 O O . CYS A 1 29 ? 11.075 -6.479 -7.567 1.00 0.00 29 CYS A O 5
ATOM 2614 N N . GLN A 1 30 ? 13.108 -5.527 -7.727 1.00 0.00 30 GLN A N 5
ATOM 2615 C CA . GLN A 1 30 ? 13.021 -4.866 -6.430 1.00 0.00 30 GLN A CA 5
ATOM 2616 C C . GLN A 1 30 ? 12.860 -3.358 -6.597 1.00 0.00 30 GLN A C 5
ATOM 2617 O O . GLN A 1 30 ? 13.431 -2.760 -7.510 1.00 0.00 30 GLN A O 5
ATOM 2631 N N . CYS A 1 31 ? 12.079 -2.750 -5.711 1.00 0.00 31 CYS A N 5
ATOM 2632 C CA . CYS A 1 31 ? 11.842 -1.312 -5.760 1.00 0.00 31 CYS A CA 5
ATOM 2633 C C . CYS A 1 31 ? 13.134 -0.539 -5.510 1.00 0.00 31 CYS A C 5
ATOM 2634 O O . CYS A 1 31 ? 14.068 -1.051 -4.893 1.00 0.00 31 CYS A O 5
ATOM 2641 N N . LYS A 1 32 ? 13.179 0.698 -5.994 1.00 0.00 32 LYS A N 5
ATOM 2642 C CA . LYS A 1 32 ? 14.354 1.544 -5.823 1.00 0.00 32 LYS A CA 5
ATOM 2643 C C . LYS A 1 32 ? 13.950 2.999 -5.610 1.00 0.00 32 LYS A C 5
ATOM 2644 O O . LYS A 1 32 ? 12.814 3.384 -5.883 1.00 0.00 32 LYS A O 5
ATOM 2663 N N . SER A 1 33 ? 14.889 3.804 -5.121 1.00 0.00 33 SER A N 5
ATOM 2664 C CA . SER A 1 33 ? 14.629 5.216 -4.869 1.00 0.00 33 SER A CA 5
ATOM 2665 C C . SER A 1 33 ? 14.613 6.007 -6.173 1.00 0.00 33 SER A C 5
ATOM 2666 O O . SER A 1 33 ? 15.600 6.036 -6.907 1.00 0.00 33 SER A O 5
ATOM 2674 N N . GLY A 1 34 ? 13.483 6.649 -6.456 1.00 0.00 34 GLY A N 5
ATOM 2675 C CA . GLY A 1 34 ? 13.358 7.431 -7.672 1.00 0.00 34 GLY A CA 5
ATOM 2676 C C . GLY A 1 34 ? 13.807 8.867 -7.486 1.00 0.00 34 GLY A C 5
ATOM 2677 O O . GLY A 1 34 ? 14.963 9.202 -7.740 1.00 0.00 34 GLY A O 5
ATOM 2681 N N . GLY A 1 35 ? 12.888 9.719 -7.042 1.00 0.00 35 GLY A N 5
ATOM 2682 C CA . GLY A 1 35 ? 13.213 11.118 -6.832 1.00 0.00 35 GLY A CA 5
ATOM 2683 C C . GLY A 1 35 ? 13.591 11.416 -5.394 1.00 0.00 35 GLY A C 5
ATOM 2684 O O . GLY A 1 35 ? 12.840 11.102 -4.469 1.00 0.00 35 GLY A O 5
ATOM 2688 N N . LEU A 1 36 ? 14.758 12.020 -5.204 1.00 0.00 36 LEU A N 5
ATOM 2689 C CA . LEU A 1 36 ? 15.236 12.359 -3.868 1.00 0.00 36 LEU A CA 5
ATOM 2690 C C . LEU A 1 36 ? 14.603 13.658 -3.377 1.00 0.00 36 LEU A C 5
ATOM 2691 O O . LEU A 1 36 ? 14.400 13.845 -2.177 1.00 0.00 36 LEU A O 5
ATOM 2707 N N . ILE A 1 37 ? 14.294 14.549 -4.312 1.00 0.00 37 ILE A N 5
ATOM 2708 C CA . ILE A 1 37 ? 13.681 15.828 -3.974 1.00 0.00 37 ILE A CA 5
ATOM 2709 C C . ILE A 1 37 ? 12.169 15.695 -3.837 1.00 0.00 37 ILE A C 5
ATOM 2710 O O . ILE A 1 37 ? 11.543 16.395 -3.042 1.00 0.00 37 ILE A O 5
ATOM 2726 N N . ALA A 1 38 ? 11.587 14.789 -4.617 1.00 0.00 38 ALA A N 5
ATOM 2727 C CA . ALA A 1 38 ? 10.148 14.560 -4.580 1.00 0.00 38 ALA A CA 5
ATOM 2728 C C . ALA A 1 38 ? 9.748 13.781 -3.331 1.00 0.00 38 ALA A C 5
ATOM 2729 O O . ALA A 1 38 ? 8.803 14.149 -2.634 1.00 0.00 38 ALA A O 5
ATOM 2736 N N . CYS A 1 39 ? 10.473 12.702 -3.055 1.00 0.00 39 CYS A N 5
ATOM 2737 C CA . CYS A 1 39 ? 10.194 11.869 -1.892 1.00 0.00 39 CYS A CA 5
ATOM 2738 C C . CYS A 1 39 ? 10.879 12.426 -0.647 1.00 0.00 39 CYS A C 5
ATOM 2739 O O . CYS A 1 39 ? 11.746 13.295 -0.741 1.00 0.00 39 CYS A O 5
ATOM 2746 N N . CYS A 1 1 ? 0.948 -0.058 -0.007 1.00 0.00 1 CYS A N 6
ATOM 2747 C CA . CYS A 1 1 ? 1.656 0.112 -1.270 1.00 0.00 1 CYS A CA 6
ATOM 2748 C C . CYS A 1 1 ? 3.019 -0.574 -1.227 1.00 0.00 1 CYS A C 6
ATOM 2749 O O . CYS A 1 1 ? 3.407 -1.142 -0.205 1.00 0.00 1 CYS A O 6
ATOM 2756 N N . ILE A 1 2 ? 3.740 -0.517 -2.341 1.00 0.00 2 ILE A N 6
ATOM 2757 C CA . ILE A 1 2 ? 5.059 -1.131 -2.429 1.00 0.00 2 ILE A CA 6
ATOM 2758 C C . ILE A 1 2 ? 6.158 -0.118 -2.131 1.00 0.00 2 ILE A C 6
ATOM 2759 O O . ILE A 1 2 ? 6.338 0.852 -2.867 1.00 0.00 2 ILE A O 6
ATOM 2775 N N . GLN A 1 3 ? 6.891 -0.350 -1.047 1.00 0.00 3 GLN A N 6
ATOM 2776 C CA . GLN A 1 3 ? 7.974 0.542 -0.651 1.00 0.00 3 GLN A CA 6
ATOM 2777 C C . GLN A 1 3 ? 9.196 0.342 -1.540 1.00 0.00 3 GLN A C 6
ATOM 2778 O O . GLN A 1 3 ? 9.362 -0.711 -2.157 1.00 0.00 3 GLN A O 6
ATOM 2792 N N . ARG A 1 4 ? 10.050 1.359 -1.602 1.00 0.00 4 ARG A N 6
ATOM 2793 C CA . ARG A 1 4 ? 11.257 1.295 -2.418 1.00 0.00 4 ARG A CA 6
ATOM 2794 C C . ARG A 1 4 ? 12.109 0.089 -2.034 1.00 0.00 4 ARG A C 6
ATOM 2795 O O . ARG A 1 4 ? 12.922 -0.387 -2.826 1.00 0.00 4 ARG A O 6
ATOM 2816 N N . HIS A 1 5 ? 11.918 -0.399 -0.813 1.00 0.00 5 HIS A N 6
ATOM 2817 C CA . HIS A 1 5 ? 12.669 -1.550 -0.323 1.00 0.00 5 HIS A CA 6
ATOM 2818 C C . HIS A 1 5 ? 11.836 -2.824 -0.420 1.00 0.00 5 HIS A C 6
ATOM 2819 O O . HIS A 1 5 ? 12.050 -3.775 0.332 1.00 0.00 5 HIS A O 6
ATOM 2833 N N . ARG A 1 6 ? 10.885 -2.834 -1.349 1.00 0.00 6 ARG A N 6
ATOM 2834 C CA . ARG A 1 6 ? 10.019 -3.991 -1.542 1.00 0.00 6 ARG A CA 6
ATOM 2835 C C . ARG A 1 6 ? 9.881 -4.325 -3.024 1.00 0.00 6 ARG A C 6
ATOM 2836 O O . ARG A 1 6 ? 9.799 -3.432 -3.867 1.00 0.00 6 ARG A O 6
ATOM 2857 N N . SER A 1 7 ? 9.856 -5.618 -3.334 1.00 0.00 7 SER A N 6
ATOM 2858 C CA . SER A 1 7 ? 9.733 -6.070 -4.715 1.00 0.00 7 SER A CA 6
ATOM 2859 C C . SER A 1 7 ? 8.439 -5.560 -5.340 1.00 0.00 7 SER A C 6
ATOM 2860 O O . SER A 1 7 ? 7.456 -5.306 -4.643 1.00 0.00 7 SER A O 6
ATOM 2868 N N . CYS A 1 8 ? 8.446 -5.411 -6.661 1.00 0.00 8 CYS A N 6
ATOM 2869 C CA . CYS A 1 8 ? 7.274 -4.931 -7.383 1.00 0.00 8 CYS A CA 6
ATOM 2870 C C . CYS A 1 8 ? 7.177 -5.584 -8.759 1.00 0.00 8 CYS A C 6
ATOM 2871 O O . CYS A 1 8 ? 8.181 -6.016 -9.324 1.00 0.00 8 CYS A O 6
ATOM 2878 N N . ARG A 1 9 ? 5.961 -5.653 -9.290 1.00 0.00 9 ARG A N 6
ATOM 2879 C CA . ARG A 1 9 ? 5.732 -6.254 -10.599 1.00 0.00 9 ARG A CA 6
ATOM 2880 C C . ARG A 1 9 ? 6.065 -5.269 -11.716 1.00 0.00 9 ARG A C 6
ATOM 2881 O O . ARG A 1 9 ? 6.360 -5.668 -12.842 1.00 0.00 9 ARG A O 6
ATOM 2902 N N . LYS A 1 10 ? 6.015 -3.981 -11.395 1.00 0.00 10 LYS A N 6
ATOM 2903 C CA . LYS A 1 10 ? 6.311 -2.937 -12.370 1.00 0.00 10 LYS A CA 6
ATOM 2904 C C . LYS A 1 10 ? 6.517 -1.592 -11.681 1.00 0.00 10 LYS A C 6
ATOM 2905 O O . LYS A 1 10 ? 6.018 -1.366 -10.579 1.00 0.00 10 LYS A O 6
ATOM 2924 N N . SER A 1 11 ? 7.253 -0.702 -12.339 1.00 0.00 11 SER A N 6
ATOM 2925 C CA . SER A 1 11 ? 7.526 0.620 -11.789 1.00 0.00 11 SER A CA 6
ATOM 2926 C C . SER A 1 11 ? 6.232 1.317 -11.380 1.00 0.00 11 SER A C 6
ATOM 2927 O O . SER A 1 11 ? 6.175 1.995 -10.354 1.00 0.00 11 SER A O 6
ATOM 2935 N N . SER A 1 12 ? 5.193 1.145 -12.192 1.00 0.00 12 SER A N 6
ATOM 2936 C CA . SER A 1 12 ? 3.899 1.759 -11.918 1.00 0.00 12 SER A CA 6
ATOM 2937 C C . SER A 1 12 ? 3.192 1.048 -10.768 1.00 0.00 12 SER A C 6
ATOM 2938 O O . SER A 1 12 ? 2.101 0.506 -10.938 1.00 0.00 12 SER A O 6
ATOM 2946 N N . GLU A 1 13 ? 3.824 1.056 -9.599 1.00 0.00 13 GLU A N 6
ATOM 2947 C CA . GLU A 1 13 ? 3.256 0.411 -8.420 1.00 0.00 13 GLU A CA 6
ATOM 2948 C C . GLU A 1 13 ? 3.732 1.096 -7.143 1.00 0.00 13 GLU A C 6
ATOM 2949 O O . GLU A 1 13 ? 2.929 1.607 -6.362 1.00 0.00 13 GLU A O 6
ATOM 2961 N N . CYS A 1 14 ? 5.045 1.103 -6.936 1.00 0.00 14 CYS A N 6
ATOM 2962 C CA . CYS A 1 14 ? 5.630 1.723 -5.753 1.00 0.00 14 CYS A CA 6
ATOM 2963 C C . CYS A 1 14 ? 5.118 3.150 -5.578 1.00 0.00 14 CYS A C 6
ATOM 2964 O O . CYS A 1 14 ? 5.301 3.999 -6.451 1.00 0.00 14 CYS A O 6
ATOM 2971 N N . CYS A 1 15 ? 4.476 3.407 -4.444 1.00 0.00 15 CYS A N 6
ATOM 2972 C CA . CYS A 1 15 ? 3.937 4.730 -4.152 1.00 0.00 15 CYS A CA 6
ATOM 2973 C C . CYS A 1 15 ? 5.060 5.750 -3.986 1.00 0.00 15 CYS A C 6
ATOM 2974 O O . CYS A 1 15 ? 6.088 5.464 -3.374 1.00 0.00 15 CYS A O 6
ATOM 2981 N N . GLY A 1 16 ? 4.854 6.944 -4.535 1.00 0.00 16 GLY A N 6
ATOM 2982 C CA . GLY A 1 16 ? 5.857 7.988 -4.437 1.00 0.00 16 GLY A CA 6
ATOM 2983 C C . GLY A 1 16 ? 6.713 8.090 -5.684 1.00 0.00 16 GLY A C 6
ATOM 2984 O O . GLY A 1 16 ? 6.288 7.697 -6.771 1.00 0.00 16 GLY A O 6
ATOM 2988 N N . CYS A 1 17 ? 7.921 8.621 -5.529 1.00 0.00 17 CYS A N 6
ATOM 2989 C CA . CYS A 1 17 ? 8.838 8.776 -6.652 1.00 0.00 17 CYS A CA 6
ATOM 2990 C C . CYS A 1 17 ? 9.795 7.591 -6.740 1.00 0.00 17 CYS A C 6
ATOM 2991 O O . CYS A 1 17 ? 10.989 7.761 -6.985 1.00 0.00 17 CYS A O 6
ATOM 2998 N N . SER A 1 18 ? 9.261 6.390 -6.539 1.00 0.00 18 SER A N 6
ATOM 2999 C CA . SER A 1 18 ? 10.067 5.176 -6.593 1.00 0.00 18 SER A CA 6
ATOM 3000 C C . SER A 1 18 ? 9.827 4.422 -7.897 1.00 0.00 18 SER A C 6
ATOM 3001 O O . SER A 1 18 ? 8.781 4.569 -8.529 1.00 0.00 18 SER A O 6
ATOM 3009 N N . VAL A 1 19 ? 10.804 3.612 -8.293 1.00 0.00 19 VAL A N 6
ATOM 3010 C CA . VAL A 1 19 ? 10.700 2.832 -9.521 1.00 0.00 19 VAL A CA 6
ATOM 3011 C C . VAL A 1 19 ? 11.123 1.386 -9.291 1.00 0.00 19 VAL A C 6
ATOM 3012 O O . VAL A 1 19 ? 11.858 1.084 -8.350 1.00 0.00 19 VAL A O 6
ATOM 3025 N N . CYS A 1 20 ? 10.653 0.493 -10.156 1.00 0.00 20 CYS A N 6
ATOM 3026 C CA . CYS A 1 20 ? 10.981 -0.923 -10.048 1.00 0.00 20 CYS A CA 6
ATOM 3027 C C . CYS A 1 20 ? 11.972 -1.336 -11.133 1.00 0.00 20 CYS A C 6
ATOM 3028 O O . CYS A 1 20 ? 11.914 -0.843 -12.259 1.00 0.00 20 CYS A O 6
ATOM 3035 N N . GLN A 1 21 ? 12.878 -2.243 -10.785 1.00 0.00 21 GLN A N 6
ATOM 3036 C CA . GLN A 1 21 ? 13.881 -2.722 -11.729 1.00 0.00 21 GLN A CA 6
ATOM 3037 C C . GLN A 1 21 ? 14.205 -4.191 -11.482 1.00 0.00 21 GLN A C 6
ATOM 3038 O O . GLN A 1 21 ? 14.122 -4.675 -10.352 1.00 0.00 21 GLN A O 6
ATOM 3052 N N . CYS A 1 22 ? 14.573 -4.898 -12.545 1.00 0.00 22 CYS A N 6
ATOM 3053 C CA . CYS A 1 22 ? 14.908 -6.314 -12.444 1.00 0.00 22 CYS A CA 6
ATOM 3054 C C . CYS A 1 22 ? 16.314 -6.578 -12.974 1.00 0.00 22 CYS A C 6
ATOM 3055 O O . CYS A 1 22 ? 16.962 -5.685 -13.519 1.00 0.00 22 CYS A O 6
ATOM 3062 N N . ASN A 1 23 ? 16.780 -7.813 -12.810 1.00 0.00 23 ASN A N 6
ATOM 3063 C CA . ASN A 1 23 ? 18.109 -8.196 -13.272 1.00 0.00 23 ASN A CA 6
ATOM 3064 C C . ASN A 1 23 ? 18.078 -8.603 -14.742 1.00 0.00 23 ASN A C 6
ATOM 3065 O O . ASN A 1 23 ? 17.061 -8.449 -15.419 1.00 0.00 23 ASN A O 6
ATOM 3076 N N . LEU A 1 24 ? 19.199 -9.123 -15.229 1.00 0.00 24 LEU A N 6
ATOM 3077 C CA . LEU A 1 24 ? 19.301 -9.554 -16.619 1.00 0.00 24 LEU A CA 6
ATOM 3078 C C . LEU A 1 24 ? 18.242 -10.603 -16.944 1.00 0.00 24 LEU A C 6
ATOM 3079 O O . LEU A 1 24 ? 17.795 -10.716 -18.085 1.00 0.00 24 LEU A O 6
ATOM 3095 N N . PHE A 1 25 ? 17.845 -11.367 -15.932 1.00 0.00 25 PHE A N 6
ATOM 3096 C CA . PHE A 1 25 ? 16.837 -12.406 -16.109 1.00 0.00 25 PHE A CA 6
ATOM 3097 C C . PHE A 1 25 ? 15.446 -11.879 -15.768 1.00 0.00 25 PHE A C 6
ATOM 3098 O O . PHE A 1 25 ? 14.537 -12.648 -15.459 1.00 0.00 25 PHE A O 6
ATOM 3115 N N . GLY A 1 26 ? 15.289 -10.560 -15.827 1.00 0.00 26 GLY A N 6
ATOM 3116 C CA . GLY A 1 26 ? 14.007 -9.951 -15.522 1.00 0.00 26 GLY A CA 6
ATOM 3117 C C . GLY A 1 26 ? 13.358 -10.552 -14.292 1.00 0.00 26 GLY A C 6
ATOM 3118 O O . GLY A 1 26 ? 12.134 -10.648 -14.213 1.00 0.00 26 GLY A O 6
ATOM 3122 N N . GLN A 1 27 ? 14.180 -10.959 -13.330 1.00 0.00 27 GLN A N 6
ATOM 3123 C CA . GLN A 1 27 ? 13.678 -11.557 -12.098 1.00 0.00 27 GLN A CA 6
ATOM 3124 C C . GLN A 1 27 ? 14.145 -10.767 -10.880 1.00 0.00 27 GLN A C 6
ATOM 3125 O O . GLN A 1 27 ? 14.927 -9.825 -11.001 1.00 0.00 27 GLN A O 6
ATOM 3139 N N . ASN A 1 28 ? 13.658 -11.156 -9.706 1.00 0.00 28 ASN A N 6
ATOM 3140 C CA . ASN A 1 28 ? 14.025 -10.484 -8.465 1.00 0.00 28 ASN A CA 6
ATOM 3141 C C . ASN A 1 28 ? 13.856 -8.973 -8.595 1.00 0.00 28 ASN A C 6
ATOM 3142 O O . ASN A 1 28 ? 14.723 -8.202 -8.181 1.00 0.00 28 ASN A O 6
ATOM 3153 N N . CYS A 1 29 ? 12.733 -8.556 -9.171 1.00 0.00 29 CYS A N 6
ATOM 3154 C CA . CYS A 1 29 ? 12.449 -7.139 -9.356 1.00 0.00 29 CYS A CA 6
ATOM 3155 C C . CYS A 1 29 ? 12.294 -6.435 -8.010 1.00 0.00 29 CYS A C 6
ATOM 3156 O O . CYS A 1 29 ? 11.332 -6.674 -7.281 1.00 0.00 29 CYS A O 6
ATOM 3163 N N . GLN A 1 30 ? 13.248 -5.567 -7.690 1.00 0.00 30 GLN A N 6
ATOM 3164 C CA . GLN A 1 30 ? 13.218 -4.830 -6.432 1.00 0.00 30 GLN A CA 6
ATOM 3165 C C . GLN A 1 30 ? 13.066 -3.333 -6.683 1.00 0.00 30 GLN A C 6
ATOM 3166 O O . GLN A 1 30 ? 13.651 -2.787 -7.619 1.00 0.00 30 GLN A O 6
ATOM 3180 N N . CYS A 1 31 ? 12.277 -2.674 -5.840 1.00 0.00 31 CYS A N 6
ATOM 3181 C CA . CYS A 1 31 ? 12.047 -1.241 -5.970 1.00 0.00 31 CYS A CA 6
ATOM 3182 C C . CYS A 1 31 ? 13.272 -0.450 -5.519 1.00 0.00 31 CYS A C 6
ATOM 3183 O O . CYS A 1 31 ? 14.163 -0.986 -4.861 1.00 0.00 31 CYS A O 6
ATOM 3190 N N . LYS A 1 32 ? 13.309 0.828 -5.879 1.00 0.00 32 LYS A N 6
ATOM 3191 C CA . LYS A 1 32 ? 14.423 1.695 -5.512 1.00 0.00 32 LYS A CA 6
ATOM 3192 C C . LYS A 1 32 ? 13.948 3.128 -5.293 1.00 0.00 32 LYS A C 6
ATOM 3193 O O . LYS A 1 32 ? 12.832 3.486 -5.668 1.00 0.00 32 LYS A O 6
ATOM 3212 N N . SER A 1 33 ? 14.803 3.944 -4.685 1.00 0.00 33 SER A N 6
ATOM 3213 C CA . SER A 1 33 ? 14.470 5.337 -4.415 1.00 0.00 33 SER A CA 6
ATOM 3214 C C . SER A 1 33 ? 14.543 6.171 -5.690 1.00 0.00 33 SER A C 6
ATOM 3215 O O . SER A 1 33 ? 15.210 5.795 -6.653 1.00 0.00 33 SER A O 6
ATOM 3223 N N . GLY A 1 34 ? 13.850 7.306 -5.689 1.00 0.00 34 GLY A N 6
ATOM 3224 C CA . GLY A 1 34 ? 13.849 8.176 -6.850 1.00 0.00 34 GLY A CA 6
ATOM 3225 C C . GLY A 1 34 ? 15.212 8.780 -7.124 1.00 0.00 34 GLY A C 6
ATOM 3226 O O . GLY A 1 34 ? 15.929 8.332 -8.017 1.00 0.00 34 GLY A O 6
ATOM 3230 N N . GLY A 1 35 ? 15.569 9.803 -6.353 1.00 0.00 35 GLY A N 6
ATOM 3231 C CA . GLY A 1 35 ? 16.853 10.455 -6.534 1.00 0.00 35 GLY A CA 6
ATOM 3232 C C . GLY A 1 35 ? 16.932 11.790 -5.821 1.00 0.00 35 GLY A C 6
ATOM 3233 O O . GLY A 1 35 ? 15.906 12.400 -5.516 1.00 0.00 35 GLY A O 6
ATOM 3237 N N . LEU A 1 36 ? 18.151 12.244 -5.552 1.00 0.00 36 LEU A N 6
ATOM 3238 C CA . LEU A 1 36 ? 18.360 13.515 -4.867 1.00 0.00 36 LEU A CA 6
ATOM 3239 C C . LEU A 1 36 ? 18.168 14.687 -5.825 1.00 0.00 36 LEU A C 6
ATOM 3240 O O . LEU A 1 36 ? 17.660 15.740 -5.439 1.00 0.00 36 LEU A O 6
ATOM 3256 N N . ILE A 1 37 ? 18.576 14.496 -7.075 1.00 0.00 37 ILE A N 6
ATOM 3257 C CA . ILE A 1 37 ? 18.446 15.535 -8.088 1.00 0.00 37 ILE A CA 6
ATOM 3258 C C . ILE A 1 37 ? 17.077 15.482 -8.758 1.00 0.00 37 ILE A C 6
ATOM 3259 O O . ILE A 1 37 ? 16.470 16.516 -9.037 1.00 0.00 37 ILE A O 6
ATOM 3275 N N . ALA A 1 38 ? 16.595 14.270 -9.011 1.00 0.00 38 ALA A N 6
ATOM 3276 C CA . ALA A 1 38 ? 15.296 14.081 -9.645 1.00 0.00 38 ALA A CA 6
ATOM 3277 C C . ALA A 1 38 ? 14.163 14.287 -8.646 1.00 0.00 38 ALA A C 6
ATOM 3278 O O . ALA A 1 38 ? 13.387 15.237 -8.758 1.00 0.00 38 ALA A O 6
ATOM 3285 N N . CYS A 1 39 ? 14.072 13.392 -7.668 1.00 0.00 39 CYS A N 6
ATOM 3286 C CA . CYS A 1 39 ? 13.032 13.474 -6.649 1.00 0.00 39 CYS A CA 6
ATOM 3287 C C . CYS A 1 39 ? 13.453 14.408 -5.518 1.00 0.00 39 CYS A C 6
ATOM 3288 O O . CYS A 1 39 ? 12.705 15.306 -5.130 1.00 0.00 39 CYS A O 6
ATOM 3295 N N . CYS A 1 1 ? 2.500 -0.146 1.785 1.00 0.00 1 CYS A N 7
ATOM 3296 C CA . CYS A 1 1 ? 2.835 -0.043 0.370 1.00 0.00 1 CYS A CA 7
ATOM 3297 C C . CYS A 1 1 ? 4.195 -0.674 0.085 1.00 0.00 1 CYS A C 7
ATOM 3298 O O . CYS A 1 1 ? 4.861 -1.173 0.993 1.00 0.00 1 CYS A O 7
ATOM 3305 N N . ILE A 1 2 ? 4.600 -0.647 -1.180 1.00 0.00 2 ILE A N 7
ATOM 3306 C CA . ILE A 1 2 ? 5.880 -1.215 -1.584 1.00 0.00 2 ILE A CA 7
ATOM 3307 C C . ILE A 1 2 ? 6.981 -0.160 -1.561 1.00 0.00 2 ILE A C 7
ATOM 3308 O O . ILE A 1 2 ? 7.114 0.631 -2.494 1.00 0.00 2 ILE A O 7
ATOM 3324 N N . GLN A 1 3 ? 7.767 -0.157 -0.490 1.00 0.00 3 GLN A N 7
ATOM 3325 C CA . GLN A 1 3 ? 8.858 0.801 -0.346 1.00 0.00 3 GLN A CA 7
ATOM 3326 C C . GLN A 1 3 ? 10.013 0.454 -1.281 1.00 0.00 3 GLN A C 7
ATOM 3327 O O . GLN A 1 3 ? 10.071 -0.646 -1.829 1.00 0.00 3 GLN A O 7
ATOM 3341 N N . ARG A 1 4 ? 10.929 1.400 -1.457 1.00 0.00 4 ARG A N 7
ATOM 3342 C CA . ARG A 1 4 ? 12.081 1.195 -2.326 1.00 0.00 4 ARG A CA 7
ATOM 3343 C C . ARG A 1 4 ? 12.826 -0.082 -1.949 1.00 0.00 4 ARG A C 7
ATOM 3344 O O . ARG A 1 4 ? 13.473 -0.707 -2.790 1.00 0.00 4 ARG A O 7
ATOM 3365 N N . HIS A 1 5 ? 12.731 -0.464 -0.680 1.00 0.00 5 HIS A N 7
ATOM 3366 C CA . HIS A 1 5 ? 13.395 -1.668 -0.191 1.00 0.00 5 HIS A CA 7
ATOM 3367 C C . HIS A 1 5 ? 12.432 -2.850 -0.172 1.00 0.00 5 HIS A C 7
ATOM 3368 O O . HIS A 1 5 ? 12.491 -3.697 0.720 1.00 0.00 5 HIS A O 7
ATOM 3382 N N . ARG A 1 6 ? 11.545 -2.901 -1.160 1.00 0.00 6 ARG A N 7
ATOM 3383 C CA . ARG A 1 6 ? 10.568 -3.979 -1.255 1.00 0.00 6 ARG A CA 7
ATOM 3384 C C . ARG A 1 6 ? 10.396 -4.432 -2.702 1.00 0.00 6 ARG A C 7
ATOM 3385 O O . ARG A 1 6 ? 10.383 -3.614 -3.621 1.00 0.00 6 ARG A O 7
ATOM 3406 N N . SER A 1 7 ? 10.265 -5.740 -2.896 1.00 0.00 7 SER A N 7
ATOM 3407 C CA . SER A 1 7 ? 10.099 -6.303 -4.231 1.00 0.00 7 SER A CA 7
ATOM 3408 C C . SER A 1 7 ? 8.803 -5.813 -4.869 1.00 0.00 7 SER A C 7
ATOM 3409 O O . SER A 1 7 ? 7.819 -5.546 -4.179 1.00 0.00 7 SER A O 7
ATOM 3417 N N . CYS A 1 8 ? 8.811 -5.695 -6.193 1.00 0.00 8 CYS A N 7
ATOM 3418 C CA . CYS A 1 8 ? 7.638 -5.237 -6.927 1.00 0.00 8 CYS A CA 7
ATOM 3419 C C . CYS A 1 8 ? 7.573 -5.884 -8.308 1.00 0.00 8 CYS A C 7
ATOM 3420 O O . CYS A 1 8 ? 8.486 -6.605 -8.710 1.00 0.00 8 CYS A O 7
ATOM 3427 N N . ARG A 1 9 ? 6.488 -5.621 -9.028 1.00 0.00 9 ARG A N 7
ATOM 3428 C CA . ARG A 1 9 ? 6.303 -6.178 -10.362 1.00 0.00 9 ARG A CA 7
ATOM 3429 C C . ARG A 1 9 ? 6.506 -5.109 -11.431 1.00 0.00 9 ARG A C 7
ATOM 3430 O O . ARG A 1 9 ? 6.784 -5.418 -12.590 1.00 0.00 9 ARG A O 7
ATOM 3451 N N . LYS A 1 10 ? 6.366 -3.848 -11.034 1.00 0.00 10 LYS A N 7
ATOM 3452 C CA . LYS A 1 10 ? 6.534 -2.732 -11.956 1.00 0.00 10 LYS A CA 7
ATOM 3453 C C . LYS A 1 10 ? 6.854 -1.446 -11.200 1.00 0.00 10 LYS A C 7
ATOM 3454 O O . LYS A 1 10 ? 6.495 -1.296 -10.032 1.00 0.00 10 LYS A O 7
ATOM 3473 N N . SER A 1 11 ? 7.528 -0.520 -11.875 1.00 0.00 11 SER A N 7
ATOM 3474 C CA . SER A 1 11 ? 7.898 0.752 -11.266 1.00 0.00 11 SER A CA 7
ATOM 3475 C C . SER A 1 11 ? 6.673 1.453 -10.686 1.00 0.00 11 SER A C 7
ATOM 3476 O O . SER A 1 11 ? 6.755 2.116 -9.653 1.00 0.00 11 SER A O 7
ATOM 3484 N N . SER A 1 12 ? 5.537 1.300 -11.360 1.00 0.00 12 SER A N 7
ATOM 3485 C CA . SER A 1 12 ? 4.295 1.921 -10.915 1.00 0.00 12 SER A CA 7
ATOM 3486 C C . SER A 1 12 ? 3.832 1.320 -9.591 1.00 0.00 12 SER A C 7
ATOM 3487 O O . SER A 1 12 ? 3.129 1.969 -8.816 1.00 0.00 12 SER A O 7
ATOM 3495 N N . GLU A 1 13 ? 4.231 0.077 -9.341 1.00 0.00 13 GLU A N 7
ATOM 3496 C CA . GLU A 1 13 ? 3.856 -0.611 -8.111 1.00 0.00 13 GLU A CA 7
ATOM 3497 C C . GLU A 1 13 ? 4.779 -0.215 -6.962 1.00 0.00 13 GLU A C 7
ATOM 3498 O O . GLU A 1 13 ? 5.379 -1.070 -6.310 1.00 0.00 13 GLU A O 7
ATOM 3510 N N . CYS A 1 14 ? 4.888 1.087 -6.721 1.00 0.00 14 CYS A N 7
ATOM 3511 C CA . CYS A 1 14 ? 5.738 1.599 -5.653 1.00 0.00 14 CYS A CA 7
ATOM 3512 C C . CYS A 1 14 ? 5.270 2.979 -5.199 1.00 0.00 14 CYS A C 7
ATOM 3513 O O . CYS A 1 14 ? 5.258 3.930 -5.981 1.00 0.00 14 CYS A O 7
ATOM 3520 N N . CYS A 1 15 ? 4.886 3.080 -3.931 1.00 0.00 15 CYS A N 7
ATOM 3521 C CA . CYS A 1 15 ? 4.417 4.342 -3.373 1.00 0.00 15 CYS A CA 7
ATOM 3522 C C . CYS A 1 15 ? 5.529 5.388 -3.384 1.00 0.00 15 CYS A C 7
ATOM 3523 O O . CYS A 1 15 ? 6.704 5.063 -3.226 1.00 0.00 15 CYS A O 7
ATOM 3530 N N . GLY A 1 16 ? 5.146 6.648 -3.574 1.00 0.00 16 GLY A N 7
ATOM 3531 C CA . GLY A 1 16 ? 6.121 7.723 -3.603 1.00 0.00 16 GLY A CA 7
ATOM 3532 C C . GLY A 1 16 ? 6.932 7.735 -4.883 1.00 0.00 16 GLY A C 7
ATOM 3533 O O . GLY A 1 16 ? 6.701 6.925 -5.781 1.00 0.00 16 GLY A O 7
ATOM 3537 N N . CYS A 1 17 ? 7.884 8.658 -4.969 1.00 0.00 17 CYS A N 7
ATOM 3538 C CA . CYS A 1 17 ? 8.731 8.776 -6.150 1.00 0.00 17 CYS A CA 7
ATOM 3539 C C . CYS A 1 17 ? 9.763 7.652 -6.193 1.00 0.00 17 CYS A C 7
ATOM 3540 O O . CYS A 1 17 ? 10.952 7.878 -5.970 1.00 0.00 17 CYS A O 7
ATOM 3547 N N . SER A 1 18 ? 9.298 6.441 -6.483 1.00 0.00 18 SER A N 7
ATOM 3548 C CA . SER A 1 18 ? 10.179 5.281 -6.553 1.00 0.00 18 SER A CA 7
ATOM 3549 C C . SER A 1 18 ? 9.875 4.441 -7.790 1.00 0.00 18 SER A C 7
ATOM 3550 O O . SER A 1 18 ? 8.779 4.508 -8.346 1.00 0.00 18 SER A O 7
ATOM 3558 N N . VAL A 1 19 ? 10.855 3.650 -8.216 1.00 0.00 19 VAL A N 7
ATOM 3559 C CA . VAL A 1 19 ? 10.693 2.796 -9.386 1.00 0.00 19 VAL A CA 7
ATOM 3560 C C . VAL A 1 19 ? 11.049 1.349 -9.064 1.00 0.00 19 VAL A C 7
ATOM 3561 O O . VAL A 1 19 ? 11.386 1.019 -7.926 1.00 0.00 19 VAL A O 7
ATOM 3574 N N . CYS A 1 20 ? 10.973 0.488 -10.073 1.00 0.00 20 CYS A N 7
ATOM 3575 C CA . CYS A 1 20 ? 11.287 -0.925 -9.899 1.00 0.00 20 CYS A CA 7
ATOM 3576 C C . CYS A 1 20 ? 12.012 -1.477 -11.124 1.00 0.00 20 CYS A C 7
ATOM 3577 O O . CYS A 1 20 ? 11.663 -1.156 -12.259 1.00 0.00 20 CYS A O 7
ATOM 3584 N N . GLN A 1 21 ? 13.021 -2.308 -10.883 1.00 0.00 21 GLN A N 7
ATOM 3585 C CA . GLN A 1 21 ? 13.794 -2.903 -11.966 1.00 0.00 21 GLN A CA 7
ATOM 3586 C C . GLN A 1 21 ? 14.241 -4.315 -11.604 1.00 0.00 21 GLN A C 7
ATOM 3587 O O . GLN A 1 21 ? 14.436 -4.635 -10.430 1.00 0.00 21 GLN A O 7
ATOM 3601 N N . CYS A 1 22 ? 14.402 -5.158 -12.618 1.00 0.00 22 CYS A N 7
ATOM 3602 C CA . CYS A 1 22 ? 14.825 -6.537 -12.408 1.00 0.00 22 CYS A CA 7
ATOM 3603 C C . CYS A 1 22 ? 16.330 -6.683 -12.617 1.00 0.00 22 CYS A C 7
ATOM 3604 O O . CYS A 1 22 ? 17.011 -5.726 -12.983 1.00 0.00 22 CYS A O 7
ATOM 3611 N N . ASN A 1 23 ? 16.841 -7.887 -12.381 1.00 0.00 23 ASN A N 7
ATOM 3612 C CA . ASN A 1 23 ? 18.265 -8.158 -12.542 1.00 0.00 23 ASN A CA 7
ATOM 3613 C C . ASN A 1 23 ? 18.594 -8.490 -13.995 1.00 0.00 23 ASN A C 7
ATOM 3614 O O . ASN A 1 23 ? 17.746 -8.362 -14.880 1.00 0.00 23 ASN A O 7
ATOM 3625 N N . LEU A 1 24 ? 19.828 -8.918 -14.233 1.00 0.00 24 LEU A N 7
ATOM 3626 C CA . LEU A 1 24 ? 20.270 -9.270 -15.578 1.00 0.00 24 LEU A CA 7
ATOM 3627 C C . LEU A 1 24 ? 19.357 -10.326 -16.192 1.00 0.00 24 LEU A C 7
ATOM 3628 O O . LEU A 1 24 ? 19.204 -10.396 -17.412 1.00 0.00 24 LEU A O 7
ATOM 3644 N N . PHE A 1 25 ? 18.751 -11.145 -15.339 1.00 0.00 25 PHE A N 7
ATOM 3645 C CA . PHE A 1 25 ? 17.851 -12.197 -15.797 1.00 0.00 25 PHE A CA 7
ATOM 3646 C C . PHE A 1 25 ? 16.402 -11.720 -15.779 1.00 0.00 25 PHE A C 7
ATOM 3647 O O . PHE A 1 25 ? 15.474 -12.521 -15.681 1.00 0.00 25 PHE A O 7
ATOM 3664 N N . GLY A 1 26 ? 16.216 -10.406 -15.873 1.00 0.00 26 GLY A N 7
ATOM 3665 C CA . GLY A 1 26 ? 14.879 -9.843 -15.865 1.00 0.00 26 GLY A CA 7
ATOM 3666 C C . GLY A 1 26 ? 14.011 -10.427 -14.767 1.00 0.00 26 GLY A C 7
ATOM 3667 O O . GLY A 1 26 ? 12.801 -10.573 -14.936 1.00 0.00 26 GLY A O 7
ATOM 3671 N N . GLN A 1 27 ? 14.631 -10.762 -13.640 1.00 0.00 27 GLN A N 7
ATOM 3672 C CA . GLN A 1 27 ? 13.907 -11.335 -12.512 1.00 0.00 27 GLN A CA 7
ATOM 3673 C C . GLN A 1 27 ? 14.237 -10.595 -11.220 1.00 0.00 27 GLN A C 7
ATOM 3674 O O . GLN A 1 27 ? 15.072 -9.692 -11.208 1.00 0.00 27 GLN A O 7
ATOM 3688 N N . ASN A 1 28 ? 13.574 -10.983 -10.136 1.00 0.00 28 ASN A N 7
ATOM 3689 C CA . ASN A 1 28 ? 13.797 -10.355 -8.838 1.00 0.00 28 ASN A CA 7
ATOM 3690 C C . ASN A 1 28 ? 13.694 -8.836 -8.945 1.00 0.00 28 ASN A C 7
ATOM 3691 O O . ASN A 1 28 ? 14.644 -8.115 -8.640 1.00 0.00 28 ASN A O 7
ATOM 3702 N N . CYS A 1 29 ? 12.533 -8.357 -9.378 1.00 0.00 29 CYS A N 7
ATOM 3703 C CA . CYS A 1 29 ? 12.303 -6.925 -9.525 1.00 0.00 29 CYS A CA 7
ATOM 3704 C C . CYS A 1 29 ? 12.163 -6.254 -8.161 1.00 0.00 29 CYS A C 7
ATOM 3705 O O . CYS A 1 29 ? 11.163 -6.438 -7.468 1.00 0.00 29 CYS A O 7
ATOM 3712 N N . GLN A 1 30 ? 13.172 -5.475 -7.784 1.00 0.00 30 GLN A N 7
ATOM 3713 C CA . GLN A 1 30 ? 13.161 -4.778 -6.504 1.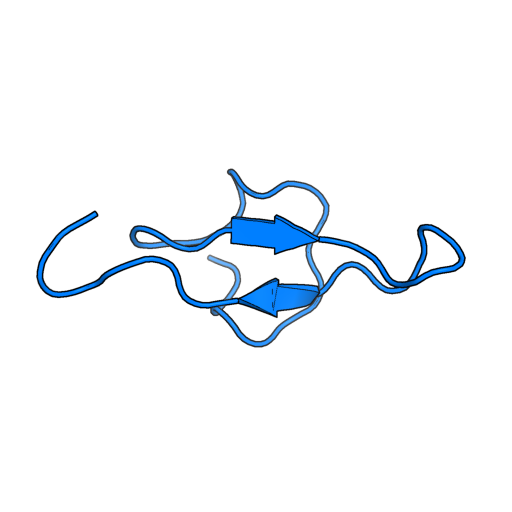00 0.00 30 GLN A CA 7
ATOM 3714 C C . GLN A 1 30 ? 12.939 -3.282 -6.701 1.00 0.00 30 GLN A C 7
ATOM 3715 O O . GLN A 1 30 ? 13.359 -2.708 -7.706 1.00 0.00 30 GLN A O 7
ATOM 3729 N N . CYS A 1 31 ? 12.275 -2.655 -5.735 1.00 0.00 31 CYS A N 7
ATOM 3730 C CA . CYS A 1 31 ? 11.995 -1.226 -5.802 1.00 0.00 31 CYS A CA 7
ATOM 3731 C C . CYS A 1 31 ? 13.262 -0.412 -5.554 1.00 0.00 31 CYS A C 7
ATOM 3732 O O . CYS A 1 31 ? 14.254 -0.927 -5.040 1.00 0.00 31 CYS A O 7
ATOM 3739 N N . LYS A 1 32 ? 13.220 0.864 -5.923 1.00 0.00 32 LYS A N 7
ATOM 3740 C CA . LYS A 1 32 ? 14.362 1.752 -5.740 1.00 0.00 32 LYS A CA 7
ATOM 3741 C C . LYS A 1 32 ? 13.903 3.186 -5.496 1.00 0.00 32 LYS A C 7
ATOM 3742 O O . LYS A 1 32 ? 12.863 3.609 -6.001 1.00 0.00 32 LYS A O 7
ATOM 3761 N N . SER A 1 33 ? 14.685 3.929 -4.720 1.00 0.00 33 SER A N 7
ATOM 3762 C CA . SER A 1 33 ? 14.357 5.314 -4.407 1.00 0.00 33 SER A CA 7
ATOM 3763 C C . SER A 1 33 ? 14.367 6.173 -5.668 1.00 0.00 33 SER A C 7
ATOM 3764 O O . SER A 1 33 ? 14.908 5.776 -6.699 1.00 0.00 33 SER A O 7
ATOM 3772 N N . GLY A 1 34 ? 13.764 7.355 -5.577 1.00 0.00 34 GLY A N 7
ATOM 3773 C CA . GLY A 1 34 ? 13.714 8.252 -6.716 1.00 0.00 34 GLY A CA 7
ATOM 3774 C C . GLY A 1 34 ? 15.058 8.889 -7.012 1.00 0.00 34 GLY A C 7
ATOM 3775 O O . GLY A 1 34 ? 15.645 8.654 -8.067 1.00 0.00 34 GLY A O 7
ATOM 3779 N N . GLY A 1 35 ? 15.545 9.700 -6.077 1.00 0.00 35 GLY A N 7
ATOM 3780 C CA . GLY A 1 35 ? 16.823 10.361 -6.263 1.00 0.00 35 GLY A CA 7
ATOM 3781 C C . GLY A 1 35 ? 17.596 10.503 -4.967 1.00 0.00 35 GLY A C 7
ATOM 3782 O O . GLY A 1 35 ? 17.624 9.583 -4.148 1.00 0.00 35 GLY A O 7
ATOM 3786 N N . LEU A 1 36 ? 18.228 11.657 -4.779 1.00 0.00 36 LEU A N 7
ATOM 3787 C CA . LEU A 1 36 ? 19.007 11.915 -3.574 1.00 0.00 36 LEU A CA 7
ATOM 3788 C C . LEU A 1 36 ? 18.093 12.195 -2.384 1.00 0.00 36 LEU A C 7
ATOM 3789 O O . LEU A 1 36 ? 18.319 11.690 -1.284 1.00 0.00 36 LEU A O 7
ATOM 3805 N N . ILE A 1 37 ? 17.061 13.000 -2.614 1.00 0.00 37 ILE A N 7
ATOM 3806 C CA . ILE A 1 37 ? 16.112 13.343 -1.563 1.00 0.00 37 ILE A CA 7
ATOM 3807 C C . ILE A 1 37 ? 14.862 12.475 -1.646 1.00 0.00 37 ILE A C 7
ATOM 3808 O O . ILE A 1 37 ? 14.600 11.660 -0.761 1.00 0.00 37 ILE A O 7
ATOM 3824 N N . ALA A 1 38 ? 14.094 12.653 -2.715 1.00 0.00 38 ALA A N 7
ATOM 3825 C CA . ALA A 1 38 ? 12.873 11.883 -2.916 1.00 0.00 38 ALA A CA 7
ATOM 3826 C C . ALA A 1 38 ? 12.517 11.794 -4.397 1.00 0.00 38 ALA A C 7
ATOM 3827 O O . ALA A 1 38 ? 12.754 10.773 -5.043 1.00 0.00 38 ALA A O 7
ATOM 3834 N N . CYS A 1 39 ? 11.946 12.870 -4.928 1.00 0.00 39 CYS A N 7
ATOM 3835 C CA . CYS A 1 39 ? 11.556 12.914 -6.332 1.00 0.00 39 CYS A CA 7
ATOM 3836 C C . CYS A 1 39 ? 12.727 13.347 -7.209 1.00 0.00 39 CYS A C 7
ATOM 3837 O O . CYS A 1 39 ? 13.273 14.437 -7.038 1.00 0.00 39 CYS A O 7
ATOM 3844 N N . CYS A 1 1 ? 2.020 -1.213 1.422 1.00 0.00 1 CYS A N 8
ATOM 3845 C CA . CYS A 1 1 ? 2.461 -0.971 0.054 1.00 0.00 1 CYS A CA 8
ATOM 3846 C C . CYS A 1 1 ? 3.856 -1.544 -0.178 1.00 0.00 1 CYS A C 8
ATOM 3847 O O . CYS A 1 1 ? 4.491 -2.052 0.747 1.00 0.00 1 CYS A O 8
ATOM 3854 N N . ILE A 1 2 ? 4.326 -1.458 -1.418 1.00 0.00 2 ILE A N 8
ATOM 3855 C CA . ILE A 1 2 ? 5.645 -1.967 -1.770 1.00 0.00 2 ILE A CA 8
ATOM 3856 C C . ILE A 1 2 ? 6.719 -0.906 -1.556 1.00 0.00 2 ILE A C 8
ATOM 3857 O O . ILE A 1 2 ? 6.926 -0.039 -2.405 1.00 0.00 2 ILE A O 8
ATOM 3873 N N . GLN A 1 3 ? 7.400 -0.981 -0.417 1.00 0.00 3 GLN A N 8
ATOM 3874 C CA . GLN A 1 3 ? 8.454 -0.027 -0.093 1.00 0.00 3 GLN A CA 8
ATOM 3875 C C . GLN A 1 3 ? 9.643 -0.189 -1.034 1.00 0.00 3 GLN A C 8
ATOM 3876 O O . GLN A 1 3 ? 9.711 -1.146 -1.805 1.00 0.00 3 GLN A O 8
ATOM 3890 N N . ARG A 1 4 ? 10.577 0.754 -0.966 1.00 0.00 4 ARG A N 8
ATOM 3891 C CA . ARG A 1 4 ? 11.763 0.717 -1.814 1.00 0.00 4 ARG A CA 8
ATOM 3892 C C . ARG A 1 4 ? 12.508 -0.604 -1.648 1.00 0.00 4 ARG A C 8
ATOM 3893 O O . ARG A 1 4 ? 13.194 -1.061 -2.564 1.00 0.00 4 ARG A O 8
ATOM 3914 N N . HIS A 1 5 ? 12.370 -1.213 -0.475 1.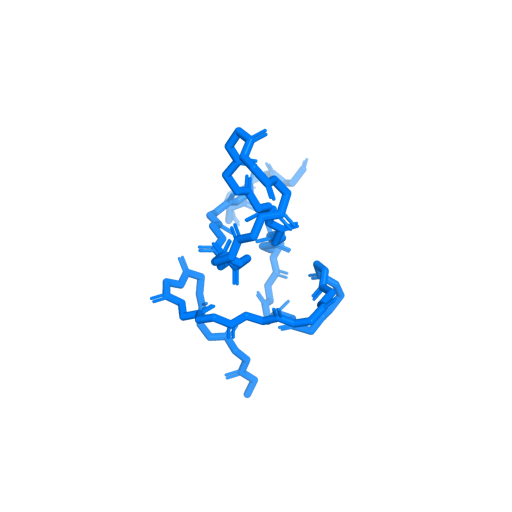00 0.00 5 HIS A N 8
ATOM 3915 C CA . HIS A 1 5 ? 13.031 -2.481 -0.189 1.00 0.00 5 HIS A CA 8
ATOM 3916 C C . HIS A 1 5 ? 12.055 -3.646 -0.332 1.00 0.00 5 HIS A C 8
ATOM 3917 O O . HIS A 1 5 ? 12.120 -4.618 0.421 1.00 0.00 5 HIS A O 8
ATOM 3931 N N . ARG A 1 6 ? 11.153 -3.540 -1.302 1.00 0.00 6 ARG A N 8
ATOM 3932 C CA . ARG A 1 6 ? 10.163 -4.583 -1.542 1.00 0.00 6 ARG A CA 8
ATOM 3933 C C . ARG A 1 6 ? 10.029 -4.872 -3.034 1.00 0.00 6 ARG A C 8
ATOM 3934 O O . ARG A 1 6 ? 10.059 -3.958 -3.859 1.00 0.00 6 ARG A O 8
ATOM 3955 N N . SER A 1 7 ? 9.881 -6.148 -3.374 1.00 0.00 7 SER A N 8
ATOM 3956 C CA . SER A 1 7 ? 9.746 -6.558 -4.767 1.00 0.00 7 SER A CA 8
ATOM 3957 C C . SER A 1 7 ? 8.489 -5.959 -5.390 1.00 0.00 7 SER A C 8
ATOM 3958 O O . SER A 1 7 ? 7.483 -5.752 -4.711 1.00 0.00 7 SER A O 8
ATOM 3966 N N . CYS A 1 8 ? 8.554 -5.683 -6.688 1.00 0.00 8 CYS A N 8
ATOM 3967 C CA . CYS A 1 8 ? 7.423 -5.107 -7.406 1.00 0.00 8 CYS A CA 8
ATOM 3968 C C . CYS A 1 8 ? 7.394 -5.590 -8.853 1.00 0.00 8 CYS A C 8
ATOM 3969 O O . CYS A 1 8 ? 8.439 -5.774 -9.478 1.00 0.00 8 CYS A O 8
ATOM 3976 N N . ARG A 1 9 ? 6.191 -5.793 -9.379 1.00 0.00 9 ARG A N 8
ATOM 3977 C CA . ARG A 1 9 ? 6.025 -6.255 -10.752 1.00 0.00 9 ARG A CA 8
ATOM 3978 C C . ARG A 1 9 ? 6.325 -5.134 -11.743 1.00 0.00 9 ARG A C 8
ATOM 3979 O O . ARG A 1 9 ? 6.665 -5.387 -12.899 1.00 0.00 9 ARG A O 8
ATOM 4000 N N . LYS A 1 10 ? 6.197 -3.895 -11.283 1.00 0.00 10 LYS A N 8
ATOM 4001 C CA . LYS A 1 10 ? 6.454 -2.734 -12.127 1.00 0.00 10 LYS A CA 8
ATOM 4002 C C . LYS A 1 10 ? 6.703 -1.490 -11.281 1.00 0.00 10 LYS A C 8
ATOM 4003 O O . LYS A 1 10 ? 6.519 -1.508 -10.064 1.00 0.00 10 LYS A O 8
ATOM 4022 N N . SER A 1 11 ? 7.122 -0.410 -11.933 1.00 0.00 11 SER A N 8
ATOM 4023 C CA . SER A 1 11 ? 7.398 0.843 -11.239 1.00 0.00 11 SER A CA 8
ATOM 4024 C C . SER A 1 11 ? 6.141 1.374 -10.556 1.00 0.00 11 SER A C 8
ATOM 4025 O O . SER A 1 11 ? 6.216 2.027 -9.515 1.00 0.00 11 SER A O 8
ATOM 4033 N N . SER A 1 12 ? 4.987 1.089 -11.150 1.00 0.00 12 SER A N 8
ATOM 4034 C CA . SER A 1 12 ? 3.713 1.541 -10.602 1.00 0.00 12 SER A CA 8
ATOM 4035 C C . SER A 1 12 ? 3.418 0.851 -9.274 1.00 0.00 12 SER A C 8
ATOM 4036 O O . SER A 1 12 ? 2.685 1.378 -8.439 1.00 0.00 12 SER A O 8
ATOM 4044 N N . GLU A 1 13 ? 3.996 -0.332 -9.087 1.00 0.00 13 GLU A N 8
ATOM 4045 C CA . GLU A 1 13 ? 3.794 -1.095 -7.861 1.00 0.00 13 GLU A CA 8
ATOM 4046 C C . GLU A 1 13 ? 4.747 -0.626 -6.765 1.00 0.00 13 GLU A C 8
ATOM 4047 O O . GLU A 1 13 ? 5.455 -1.429 -6.156 1.00 0.00 13 GLU A O 8
ATOM 4059 N N . CYS A 1 14 ? 4.761 0.680 -6.520 1.00 0.00 14 CYS A N 8
ATOM 4060 C CA . CYS A 1 14 ? 5.627 1.258 -5.500 1.00 0.00 14 CYS A CA 8
ATOM 4061 C C . CYS A 1 14 ? 5.071 2.591 -5.007 1.00 0.00 14 CYS A C 8
ATOM 4062 O O . CYS A 1 14 ? 5.013 3.568 -5.755 1.00 0.00 14 CYS A O 8
ATOM 4069 N N . CYS A 1 15 ? 4.664 2.624 -3.742 1.00 0.00 15 CYS A N 8
ATOM 4070 C CA . CYS A 1 15 ? 4.113 3.836 -3.147 1.00 0.00 15 CYS A CA 8
ATOM 4071 C C . CYS A 1 15 ? 5.172 4.931 -3.065 1.00 0.00 15 CYS A C 8
ATOM 4072 O O . CYS A 1 15 ? 6.334 4.665 -2.762 1.00 0.00 15 CYS A O 8
ATOM 4079 N N . GLY A 1 16 ? 4.760 6.166 -3.336 1.00 0.00 16 GLY A N 8
ATOM 4080 C CA . GLY A 1 16 ? 5.684 7.284 -3.287 1.00 0.00 16 GLY A CA 8
ATOM 4081 C C . GLY A 1 16 ? 6.475 7.439 -4.571 1.00 0.00 16 GLY A C 8
ATOM 4082 O O . GLY A 1 16 ? 6.120 6.866 -5.601 1.00 0.00 16 GLY A O 8
ATOM 4086 N N . CYS A 1 17 ? 7.551 8.217 -4.511 1.00 0.00 17 CYS A N 8
ATOM 4087 C CA . CYS A 1 17 ? 8.394 8.448 -5.678 1.00 0.00 17 CYS A CA 8
ATOM 4088 C C . CYS A 1 17 ? 9.500 7.401 -5.766 1.00 0.00 17 CYS A C 8
ATOM 4089 O O . CYS A 1 17 ? 10.652 7.670 -5.425 1.00 0.00 17 CYS A O 8
ATOM 4096 N N . SER A 1 18 ? 9.142 6.207 -6.226 1.00 0.00 18 SER A N 8
ATOM 4097 C CA . SER A 1 18 ? 10.103 5.118 -6.356 1.00 0.00 18 SER A CA 8
ATOM 4098 C C . SER A 1 18 ? 9.961 4.426 -7.708 1.00 0.00 18 SER A C 8
ATOM 4099 O O . SER A 1 18 ? 8.948 4.576 -8.392 1.00 0.00 18 SER A O 8
ATOM 4107 N N . VAL A 1 19 ? 10.984 3.668 -8.088 1.00 0.00 19 VAL A N 8
ATOM 4108 C CA . VAL A 1 19 ? 10.975 2.951 -9.358 1.00 0.00 19 VAL A CA 8
ATOM 4109 C C . VAL A 1 19 ? 11.505 1.531 -9.192 1.00 0.00 19 VAL A C 8
ATOM 4110 O O . VAL A 1 19 ? 12.503 1.305 -8.508 1.00 0.00 19 VAL A O 8
ATOM 4123 N N . CYS A 1 20 ? 10.829 0.576 -9.822 1.00 0.00 20 CYS A N 8
ATOM 4124 C CA . CYS A 1 20 ? 11.231 -0.823 -9.745 1.00 0.00 20 CYS A CA 8
ATOM 4125 C C . CYS A 1 20 ? 12.144 -1.192 -10.910 1.00 0.00 20 CYS A C 8
ATOM 4126 O O . CYS A 1 20 ? 11.969 -0.705 -12.027 1.00 0.00 20 CYS A O 8
ATOM 4133 N N . GLN A 1 21 ? 13.118 -2.056 -10.641 1.00 0.00 21 GLN A N 8
ATOM 4134 C CA . GLN A 1 21 ? 14.059 -2.490 -11.667 1.00 0.00 21 GLN A CA 8
ATOM 4135 C C . GLN A 1 21 ? 14.455 -3.948 -11.461 1.00 0.00 21 GLN A C 8
ATOM 4136 O O . GLN A 1 21 ? 14.605 -4.407 -10.328 1.00 0.00 21 GLN A O 8
ATOM 4150 N N . CYS A 1 22 ? 14.625 -4.671 -12.562 1.00 0.00 22 CYS A N 8
ATOM 4151 C CA . CYS A 1 22 ? 15.003 -6.078 -12.503 1.00 0.00 22 CYS A CA 8
ATOM 4152 C C . CYS A 1 22 ? 16.477 -6.260 -12.857 1.00 0.00 22 CYS A C 8
ATOM 4153 O O . CYS A 1 22 ? 17.160 -5.305 -13.224 1.00 0.00 22 CYS A O 8
ATOM 4160 N N . ASN A 1 23 ? 16.959 -7.493 -12.743 1.00 0.00 23 ASN A N 8
ATOM 4161 C CA . ASN A 1 23 ? 18.351 -7.801 -13.050 1.00 0.00 23 ASN A CA 8
ATOM 4162 C C . ASN A 1 23 ? 18.532 -8.072 -14.540 1.00 0.00 23 ASN A C 8
ATOM 4163 O O . ASN A 1 23 ? 17.611 -7.875 -15.335 1.00 0.00 23 ASN A O 8
ATOM 4174 N N . LEU A 1 24 ? 19.724 -8.525 -14.913 1.00 0.00 24 LEU A N 8
ATOM 4175 C CA . LEU A 1 24 ? 20.027 -8.825 -16.308 1.00 0.00 24 LEU A CA 8
ATOM 4176 C C . LEU A 1 24 ? 19.029 -9.828 -16.879 1.00 0.00 24 LEU A C 8
ATOM 4177 O O . LEU A 1 24 ? 18.756 -9.833 -18.079 1.00 0.00 24 LEU A O 8
ATOM 4193 N N . PHE A 1 25 ? 18.487 -10.675 -16.010 1.00 0.00 25 PHE A N 8
ATOM 4194 C CA . PHE A 1 25 ? 17.519 -11.683 -16.427 1.00 0.00 25 PHE A CA 8
ATOM 4195 C C . PHE A 1 25 ? 16.092 -11.174 -16.244 1.00 0.00 25 PHE A C 8
ATOM 4196 O O . PHE A 1 25 ? 15.156 -11.958 -16.098 1.00 0.00 25 PHE A O 8
ATOM 4213 N N . GLY A 1 26 ? 15.935 -9.853 -16.253 1.00 0.00 26 GLY A N 8
ATOM 4214 C CA . GLY A 1 26 ? 14.620 -9.262 -16.087 1.00 0.00 26 GLY A CA 8
ATOM 4215 C C . GLY A 1 26 ? 13.842 -9.889 -14.947 1.00 0.00 26 GLY A C 8
ATOM 4216 O O . GLY A 1 26 ? 12.616 -9.977 -15.000 1.00 0.00 26 GLY A O 8
ATOM 4220 N N . GLN A 1 27 ? 14.556 -10.327 -13.915 1.00 0.00 27 GLN A N 8
ATOM 4221 C CA . GLN A 1 27 ? 13.924 -10.952 -12.760 1.00 0.00 27 GLN A CA 8
ATOM 4222 C C . GLN A 1 27 ? 14.335 -10.251 -11.469 1.00 0.00 27 GLN A C 8
ATOM 4223 O O . GLN A 1 27 ? 15.087 -9.278 -11.493 1.00 0.00 27 GLN A O 8
ATOM 4237 N N . ASN A 1 28 ? 13.836 -10.753 -10.344 1.00 0.00 28 ASN A N 8
ATOM 4238 C CA . ASN A 1 28 ? 14.151 -10.174 -9.043 1.00 0.00 28 ASN A CA 8
ATOM 4239 C C . ASN A 1 28 ? 13.922 -8.665 -9.050 1.00 0.00 28 ASN A C 8
ATOM 4240 O O . ASN A 1 28 ? 14.728 -7.902 -8.515 1.00 0.00 28 ASN A O 8
ATOM 4251 N N . CYS A 1 29 ? 12.819 -8.242 -9.658 1.00 0.00 29 CYS A N 8
ATOM 4252 C CA . CYS A 1 29 ? 12.483 -6.825 -9.734 1.00 0.00 29 CYS A CA 8
ATOM 4253 C C . CYS A 1 29 ? 12.216 -6.254 -8.345 1.00 0.00 29 CYS A C 8
ATOM 4254 O O . CYS A 1 29 ? 11.175 -6.517 -7.745 1.00 0.00 29 CYS A O 8
ATOM 4261 N N . GLN A 1 30 ? 13.165 -5.471 -7.841 1.00 0.00 30 GLN A N 8
ATOM 4262 C CA . GLN A 1 30 ? 13.032 -4.863 -6.522 1.00 0.00 30 GLN A CA 8
ATOM 4263 C C . GLN A 1 30 ? 12.827 -3.356 -6.636 1.00 0.00 30 GLN A C 8
ATOM 4264 O O . GLN A 1 30 ? 13.353 -2.714 -7.545 1.00 0.00 30 GLN A O 8
ATOM 4278 N N . CYS A 1 31 ? 12.058 -2.797 -5.707 1.00 0.00 31 CYS A N 8
ATOM 4279 C CA . CYS A 1 31 ? 11.782 -1.365 -5.703 1.00 0.00 31 CYS A CA 8
ATOM 4280 C C . CYS A 1 31 ? 13.060 -0.565 -5.469 1.00 0.00 31 CYS A C 8
ATOM 4281 O O . CYS A 1 31 ? 14.017 -1.062 -4.876 1.00 0.00 31 CYS A O 8
ATOM 4288 N N . LYS A 1 32 ? 13.067 0.678 -5.939 1.00 0.00 32 LYS A N 8
ATOM 4289 C CA . LYS A 1 32 ? 14.226 1.549 -5.781 1.00 0.00 32 LYS A CA 8
ATOM 4290 C C . LYS A 1 32 ? 13.794 2.999 -5.584 1.00 0.00 32 LYS A C 8
ATOM 4291 O O . LYS A 1 32 ? 12.614 3.327 -5.712 1.00 0.00 32 LYS A O 8
ATOM 4310 N N . SER A 1 33 ? 14.756 3.862 -5.275 1.00 0.00 33 SER A N 8
ATOM 4311 C CA . SER A 1 33 ? 14.474 5.276 -5.059 1.00 0.00 33 SER A CA 8
ATOM 4312 C C . SER A 1 33 ? 14.231 5.990 -6.385 1.00 0.00 33 SER A C 8
ATOM 4313 O O . SER A 1 33 ? 14.804 5.629 -7.412 1.00 0.00 33 SER A O 8
ATOM 4321 N N . GLY A 1 34 ? 13.375 7.007 -6.354 1.00 0.00 34 GLY A N 8
ATOM 4322 C CA . GLY A 1 34 ? 13.070 7.757 -7.558 1.00 0.00 34 GLY A CA 8
ATOM 4323 C C . GLY A 1 34 ? 13.085 9.255 -7.328 1.00 0.00 34 GLY A C 8
ATOM 4324 O O . GLY A 1 34 ? 14.149 9.860 -7.201 1.00 0.00 34 GLY A O 8
ATOM 4328 N N . GLY A 1 35 ? 11.900 9.857 -7.276 1.00 0.00 35 GLY A N 8
ATOM 4329 C CA . GLY A 1 35 ? 11.804 11.289 -7.062 1.00 0.00 35 GLY A CA 8
ATOM 4330 C C . GLY A 1 35 ? 12.707 12.076 -7.992 1.00 0.00 35 GLY A C 8
ATOM 4331 O O . GLY A 1 35 ? 13.691 12.674 -7.554 1.00 0.00 35 GLY A O 8
ATOM 4335 N N . LEU A 1 36 ? 12.374 12.075 -9.278 1.00 0.00 36 LEU A N 8
ATOM 4336 C CA . LEU A 1 36 ? 13.163 12.794 -10.272 1.00 0.00 36 LEU A CA 8
ATOM 4337 C C . LEU A 1 36 ? 12.749 14.260 -10.341 1.00 0.00 36 LEU A C 8
ATOM 4338 O O . LEU A 1 36 ? 13.453 15.138 -9.842 1.00 0.00 36 LEU A O 8
ATOM 4354 N N . ILE A 1 37 ? 11.601 14.517 -10.960 1.00 0.00 37 ILE A N 8
ATOM 4355 C CA . ILE A 1 37 ? 11.092 15.876 -11.090 1.00 0.00 37 ILE A CA 8
ATOM 4356 C C . ILE A 1 37 ? 10.099 16.200 -9.979 1.00 0.00 37 ILE A C 8
ATOM 4357 O O . ILE A 1 37 ? 10.388 17.000 -9.089 1.00 0.00 37 ILE A O 8
ATOM 4373 N N . ALA A 1 38 ? 8.929 15.573 -10.037 1.00 0.00 38 ALA A N 8
ATOM 4374 C CA . ALA A 1 38 ? 7.895 15.791 -9.033 1.00 0.00 38 ALA A CA 8
ATOM 4375 C C . ALA A 1 38 ? 6.814 14.718 -9.116 1.00 0.00 38 ALA A C 8
ATOM 4376 O O . ALA A 1 38 ? 6.438 14.285 -10.205 1.00 0.00 38 ALA A O 8
ATOM 4383 N N . CYS A 1 39 ? 6.319 14.293 -7.958 1.00 0.00 39 CYS A N 8
ATOM 4384 C CA . CYS A 1 39 ? 5.283 13.270 -7.899 1.00 0.00 39 CYS A CA 8
ATOM 4385 C C . CYS A 1 39 ? 3.897 13.889 -8.059 1.00 0.00 39 CYS A C 8
ATOM 4386 O O . CYS A 1 39 ? 3.065 13.386 -8.814 1.00 0.00 39 CYS A O 8
ATOM 4393 N N . CYS A 1 1 ? 1.290 -0.049 0.660 1.00 0.00 1 CYS A N 9
ATOM 4394 C CA . CYS A 1 1 ? 2.010 0.261 -0.569 1.00 0.00 1 CYS A CA 9
ATOM 4395 C C . CYS A 1 1 ? 3.359 -0.452 -0.604 1.00 0.00 1 CYS A C 9
ATOM 4396 O O . CYS A 1 1 ? 3.848 -0.927 0.422 1.00 0.00 1 CYS A O 9
ATOM 4403 N N . ILE A 1 2 ? 3.954 -0.523 -1.790 1.00 0.00 2 ILE A N 9
ATOM 4404 C CA . ILE A 1 2 ? 5.246 -1.176 -1.958 1.00 0.00 2 ILE A CA 9
ATOM 4405 C C . ILE A 1 2 ? 6.391 -0.194 -1.737 1.00 0.00 2 ILE A C 9
ATOM 4406 O O . ILE A 1 2 ? 6.668 0.651 -2.587 1.00 0.00 2 ILE A O 9
ATOM 4422 N N . GLN A 1 3 ? 7.054 -0.314 -0.592 1.00 0.00 3 GLN A N 9
ATOM 4423 C CA . GLN A 1 3 ? 8.171 0.563 -0.260 1.00 0.00 3 GLN A CA 9
ATOM 4424 C C . GLN A 1 3 ? 9.335 0.350 -1.223 1.00 0.00 3 GLN A C 9
ATOM 4425 O O . GLN A 1 3 ? 9.453 -0.706 -1.845 1.00 0.00 3 GLN A O 9
ATOM 4439 N N . ARG A 1 4 ? 10.191 1.35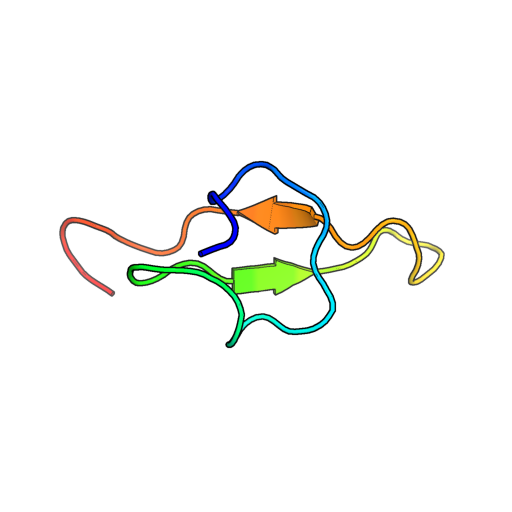9 -1.340 1.00 0.00 4 ARG A N 9
ATOM 4440 C CA . ARG A 1 4 ? 11.345 1.282 -2.228 1.00 0.00 4 ARG A CA 9
ATOM 4441 C C . ARG A 1 4 ? 12.209 0.070 -1.893 1.00 0.00 4 ARG A C 9
ATOM 4442 O O . ARG A 1 4 ? 12.973 -0.412 -2.731 1.00 0.00 4 ARG A O 9
ATOM 4463 N N . HIS A 1 5 ? 12.084 -0.418 -0.663 1.00 0.00 5 HIS A N 9
ATOM 4464 C CA . HIS A 1 5 ? 12.854 -1.574 -0.217 1.00 0.00 5 HIS A CA 9
ATOM 4465 C C . HIS A 1 5 ? 12.006 -2.842 -0.265 1.00 0.00 5 HIS A C 9
ATOM 4466 O O . HIS A 1 5 ? 12.206 -3.764 0.526 1.00 0.00 5 HIS A O 9
ATOM 4480 N N . ARG A 1 6 ? 11.060 -2.881 -1.198 1.00 0.00 6 ARG A N 9
ATOM 4481 C CA . ARG A 1 6 ? 10.181 -4.034 -1.347 1.00 0.00 6 ARG A CA 9
ATOM 4482 C C . ARG A 1 6 ? 9.987 -4.382 -2.820 1.00 0.00 6 ARG A C 9
ATOM 4483 O O . ARG A 1 6 ? 9.879 -3.497 -3.669 1.00 0.00 6 ARG A O 9
ATOM 4504 N N . SER A 1 7 ? 9.943 -5.678 -3.116 1.00 0.00 7 SER A N 9
ATOM 4505 C CA . SER A 1 7 ? 9.766 -6.143 -4.487 1.00 0.00 7 SER A CA 9
ATOM 4506 C C . SER A 1 7 ? 8.473 -5.594 -5.084 1.00 0.00 7 SER A C 9
ATOM 4507 O O . SER A 1 7 ? 7.508 -5.328 -4.367 1.00 0.00 7 SER A O 9
ATOM 4515 N N . CYS A 1 8 ? 8.463 -5.427 -6.402 1.00 0.00 8 CYS A N 9
ATOM 4516 C CA . CYS A 1 8 ? 7.291 -4.910 -7.098 1.00 0.00 8 CYS A CA 9
ATOM 4517 C C . CYS A 1 8 ? 7.148 -5.553 -8.475 1.00 0.00 8 CYS A C 9
ATOM 4518 O O . CYS A 1 8 ? 8.116 -6.070 -9.033 1.00 0.00 8 CYS A O 9
ATOM 4525 N N . ARG A 1 9 ? 5.935 -5.516 -9.016 1.00 0.00 9 ARG A N 9
ATOM 4526 C CA . ARG A 1 9 ? 5.665 -6.095 -10.326 1.00 0.00 9 ARG A CA 9
ATOM 4527 C C . ARG A 1 9 ? 5.908 -5.074 -11.433 1.00 0.00 9 ARG A C 9
ATOM 4528 O O . ARG A 1 9 ? 6.147 -5.435 -12.585 1.00 0.00 9 ARG A O 9
ATOM 4549 N N . LYS A 1 10 ? 5.844 -3.795 -11.076 1.00 0.00 10 LYS A N 9
ATOM 4550 C CA . LYS A 1 10 ? 6.058 -2.720 -12.037 1.00 0.00 10 LYS A CA 9
ATOM 4551 C C . LYS A 1 10 ? 6.215 -1.379 -11.327 1.00 0.00 10 LYS A C 9
ATOM 4552 O O . LYS A 1 10 ? 5.764 -1.209 -10.195 1.00 0.00 10 LYS A O 9
ATOM 4571 N N . SER A 1 11 ? 6.857 -0.430 -12.001 1.00 0.00 11 SER A N 9
ATOM 4572 C CA . SER A 1 11 ? 7.076 0.895 -11.434 1.00 0.00 11 SER A CA 9
ATOM 4573 C C . SER A 1 11 ? 5.767 1.491 -10.923 1.00 0.00 11 SER A C 9
ATOM 4574 O O . SER A 1 11 ? 5.734 2.140 -9.878 1.00 0.00 11 SER A O 9
ATOM 4582 N N . SER A 1 12 ? 4.690 1.264 -11.669 1.00 0.00 12 SER A N 9
ATOM 4583 C CA . SER A 1 12 ? 3.379 1.780 -11.295 1.00 0.00 12 SER A CA 9
ATOM 4584 C C . SER A 1 12 ? 2.807 1.005 -10.112 1.00 0.00 12 SER A C 9
ATOM 4585 O O . SER A 1 12 ? 1.765 0.360 -10.225 1.00 0.00 12 SER A O 9
ATOM 4593 N N . GLU A 1 13 ? 3.497 1.074 -8.978 1.00 0.00 13 GLU A N 9
ATOM 4594 C CA . GLU A 1 13 ? 3.058 0.378 -7.774 1.00 0.00 13 GLU A CA 9
ATOM 4595 C C . GLU A 1 13 ? 3.578 1.077 -6.521 1.00 0.00 13 GLU A C 9
ATOM 4596 O O . GLU A 1 13 ? 2.801 1.583 -5.711 1.00 0.00 13 GLU A O 9
ATOM 4608 N N . CYS A 1 14 ? 4.898 1.100 -6.368 1.00 0.00 14 CYS A N 9
ATOM 4609 C CA . CYS A 1 14 ? 5.524 1.735 -5.215 1.00 0.00 14 CYS A CA 9
ATOM 4610 C C . CYS A 1 14 ? 4.981 3.146 -5.010 1.00 0.00 14 CYS A C 9
ATOM 4611 O O . CYS A 1 14 ? 5.121 4.009 -5.877 1.00 0.00 14 CYS A O 9
ATOM 4618 N N . CYS A 1 15 ? 4.361 3.374 -3.857 1.00 0.00 15 CYS A N 9
ATOM 4619 C CA . CYS A 1 15 ? 3.796 4.679 -3.536 1.00 0.00 15 CYS A CA 9
ATOM 4620 C C . CYS A 1 15 ? 4.899 5.718 -3.354 1.00 0.00 15 CYS A C 9
ATOM 4621 O O . CYS A 1 15 ? 5.865 5.493 -2.626 1.00 0.00 15 CYS A O 9
ATOM 4628 N N . GLY A 1 16 ? 4.746 6.858 -4.021 1.00 0.00 16 GLY A N 9
ATOM 4629 C CA . GLY A 1 16 ? 5.735 7.916 -3.919 1.00 0.00 16 GLY A CA 9
ATOM 4630 C C . GLY A 1 16 ? 6.677 7.944 -5.106 1.00 0.00 16 GLY A C 9
ATOM 4631 O O . GLY A 1 16 ? 6.322 7.506 -6.201 1.00 0.00 16 GLY A O 9
ATOM 4635 N N . CYS A 1 17 ? 7.882 8.463 -4.891 1.00 0.00 17 CYS A N 9
ATOM 4636 C CA . CYS A 1 17 ? 8.877 8.551 -5.952 1.00 0.00 17 CYS A CA 9
ATOM 4637 C C . CYS A 1 17 ? 9.833 7.362 -5.900 1.00 0.00 17 CYS A C 9
ATOM 4638 O O . CYS A 1 17 ? 10.973 7.488 -5.453 1.00 0.00 17 CYS A O 9
ATOM 4645 N N . SER A 1 18 ? 9.360 6.208 -6.360 1.00 0.00 18 SER A N 9
ATOM 4646 C CA . SER A 1 18 ? 10.171 4.996 -6.363 1.00 0.00 18 SER A CA 9
ATOM 4647 C C . SER A 1 18 ? 9.917 4.176 -7.624 1.00 0.00 18 SER A C 9
ATOM 4648 O O . SER A 1 18 ? 8.776 4.026 -8.062 1.00 0.00 18 SER A O 9
ATOM 4656 N N . VAL A 1 19 ? 10.990 3.647 -8.204 1.00 0.00 19 VAL A N 9
ATOM 4657 C CA . VAL A 1 19 ? 10.885 2.840 -9.414 1.00 0.00 19 VAL A CA 9
ATOM 4658 C C . VAL A 1 19 ? 11.100 1.362 -9.109 1.00 0.00 19 VAL A C 9
ATOM 4659 O O . VAL A 1 19 ? 11.402 0.988 -7.976 1.00 0.00 19 VAL A O 9
ATOM 4672 N N . CYS A 1 20 ? 10.942 0.525 -10.129 1.00 0.00 20 CYS A N 9
ATOM 4673 C CA . CYS A 1 20 ? 11.118 -0.914 -9.972 1.00 0.00 20 CYS A CA 9
ATOM 4674 C C . CYS A 1 20 ? 11.978 -1.483 -11.098 1.00 0.00 20 CYS A C 9
ATOM 4675 O O . CYS A 1 20 ? 11.594 -1.440 -12.266 1.00 0.00 20 CYS A O 9
ATOM 4682 N N . GLN A 1 21 ? 13.141 -2.014 -10.736 1.00 0.00 21 GLN A N 9
ATOM 4683 C CA . GLN A 1 21 ? 14.054 -2.591 -11.716 1.00 0.00 21 GLN A CA 9
ATOM 4684 C C . GLN A 1 21 ? 14.225 -4.089 -11.485 1.00 0.00 21 GLN A C 9
ATOM 4685 O O . GLN A 1 21 ? 14.001 -4.587 -10.382 1.00 0.00 21 GLN A O 9
ATOM 4699 N N . CYS A 1 22 ? 14.622 -4.802 -12.534 1.00 0.00 22 CYS A N 9
ATOM 4700 C CA . CYS A 1 22 ? 14.822 -6.244 -12.447 1.00 0.00 22 CYS A CA 9
ATOM 4701 C C . CYS A 1 22 ? 16.222 -6.628 -12.916 1.00 0.00 22 CYS A C 9
ATOM 4702 O O . CYS A 1 22 ? 16.983 -5.783 -13.387 1.00 0.00 22 CYS A O 9
ATOM 4709 N N . ASN A 1 23 ? 16.554 -7.908 -12.784 1.00 0.00 23 ASN A N 9
ATOM 4710 C CA . ASN A 1 23 ? 17.863 -8.404 -13.194 1.00 0.00 23 ASN A CA 9
ATOM 4711 C C . ASN A 1 23 ? 17.880 -8.724 -14.686 1.00 0.00 23 ASN A C 9
ATOM 4712 O O . ASN A 1 23 ? 16.867 -8.591 -15.373 1.00 0.00 23 ASN A O 9
ATOM 4723 N N . LEU A 1 24 ? 19.038 -9.148 -15.181 1.00 0.00 24 LEU A N 9
ATOM 4724 C CA . LEU A 1 24 ? 19.188 -9.489 -16.591 1.00 0.00 24 LEU A CA 9
ATOM 4725 C C . LEU A 1 24 ? 18.230 -10.608 -16.986 1.00 0.00 24 LEU A C 9
ATOM 4726 O O . LEU A 1 24 ? 17.931 -10.796 -18.166 1.00 0.00 24 LEU A O 9
ATOM 4742 N N . PHE A 1 25 ? 17.750 -11.347 -15.992 1.00 0.00 25 PHE A N 9
ATOM 4743 C CA . PHE A 1 25 ? 16.824 -12.447 -16.235 1.00 0.00 25 PHE A CA 9
ATOM 4744 C C . PHE A 1 25 ? 15.383 -11.946 -16.277 1.00 0.00 25 PHE A C 9
ATOM 4745 O O . PHE A 1 25 ? 14.489 -12.633 -16.770 1.00 0.00 25 PHE A O 9
ATOM 4762 N N . GLY A 1 26 ? 15.166 -10.743 -15.754 1.00 0.00 26 GLY A N 9
ATOM 4763 C CA . GLY A 1 26 ? 13.832 -10.170 -15.740 1.00 0.00 26 GLY A CA 9
ATOM 4764 C C . GLY A 1 26 ? 12.994 -10.681 -14.585 1.00 0.00 26 GLY A C 9
ATOM 4765 O O . GLY A 1 26 ? 11.776 -10.812 -14.705 1.00 0.00 26 GLY A O 9
ATOM 4769 N N . GLN A 1 27 ? 13.647 -10.970 -13.464 1.00 0.00 27 GLN A N 9
ATOM 4770 C CA . GLN A 1 27 ? 12.953 -11.472 -12.284 1.00 0.00 27 GLN A CA 9
ATOM 4771 C C . GLN A 1 27 ? 13.472 -10.796 -11.019 1.00 0.00 27 GLN A C 9
ATOM 4772 O O . GLN A 1 27 ? 14.394 -9.984 -11.072 1.00 0.00 27 GLN A O 9
ATOM 4786 N N . ASN A 1 28 ? 12.871 -11.136 -9.883 1.00 0.00 28 ASN A N 9
ATOM 4787 C CA . ASN A 1 28 ? 13.272 -10.561 -8.605 1.00 0.00 28 ASN A CA 9
ATOM 4788 C C . ASN A 1 28 ? 13.324 -9.038 -8.685 1.00 0.00 28 ASN A C 9
ATOM 4789 O O . ASN A 1 28 ? 14.266 -8.411 -8.199 1.00 0.00 28 ASN A O 9
ATOM 4800 N N . CYS A 1 29 ? 12.305 -8.449 -9.302 1.00 0.00 29 CYS A N 9
ATOM 4801 C CA . CYS A 1 29 ? 12.233 -7.000 -9.448 1.00 0.00 29 CYS A CA 9
ATOM 4802 C C . CYS A 1 29 ? 12.096 -6.323 -8.087 1.00 0.00 29 CYS A C 9
ATOM 4803 O O . CYS A 1 29 ? 11.120 -6.542 -7.370 1.00 0.00 29 CYS A O 9
ATOM 4810 N N . GLN A 1 30 ? 13.080 -5.500 -7.740 1.00 0.00 30 GLN A N 9
ATOM 4811 C CA . GLN A 1 30 ? 13.070 -4.791 -6.466 1.00 0.00 30 GLN A CA 9
ATOM 4812 C C . GLN A 1 30 ? 12.878 -3.293 -6.678 1.00 0.00 30 GLN A C 9
ATOM 4813 O O . GLN A 1 30 ? 13.380 -2.724 -7.647 1.00 0.00 30 GLN A O 9
ATOM 4827 N N . CYS A 1 31 ? 12.150 -2.660 -5.765 1.00 0.00 31 CYS A N 9
ATOM 4828 C CA . CYS A 1 31 ? 11.891 -1.228 -5.851 1.00 0.00 31 CYS A CA 9
ATOM 4829 C C . CYS A 1 31 ? 13.146 -0.427 -5.519 1.00 0.00 31 CYS A C 9
ATOM 4830 O O . CYS A 1 31 ? 14.069 -0.933 -4.879 1.00 0.00 31 CYS A O 9
ATOM 4837 N N . LYS A 1 32 ? 13.175 0.827 -5.958 1.00 0.00 32 LYS A N 9
ATOM 4838 C CA . LYS A 1 32 ? 14.315 1.700 -5.707 1.00 0.00 32 LYS A CA 9
ATOM 4839 C C . LYS A 1 32 ? 13.864 3.145 -5.522 1.00 0.00 32 LYS A C 9
ATOM 4840 O O . LYS A 1 32 ? 12.751 3.511 -5.900 1.00 0.00 32 LYS A O 9
ATOM 4859 N N . SER A 1 33 ? 14.735 3.962 -4.939 1.00 0.00 33 SER A N 9
ATOM 4860 C CA . SER A 1 33 ? 14.424 5.367 -4.702 1.00 0.00 33 SER A CA 9
ATOM 4861 C C . SER A 1 33 ? 14.367 6.140 -6.017 1.00 0.00 33 SER A C 9
ATOM 4862 O O . SER A 1 33 ? 14.946 5.725 -7.020 1.00 0.00 33 SER A O 9
ATOM 4870 N N . GLY A 1 34 ? 13.664 7.269 -6.002 1.00 0.00 34 GLY A N 9
ATOM 4871 C CA . GLY A 1 34 ? 13.543 8.083 -7.198 1.00 0.00 34 GLY A CA 9
ATOM 4872 C C . GLY A 1 34 ? 14.548 9.217 -7.231 1.00 0.00 34 GLY A C 9
ATOM 4873 O O . GLY A 1 34 ? 15.159 9.485 -8.264 1.00 0.00 34 GLY A O 9
ATOM 4877 N N . GLY A 1 35 ? 14.719 9.888 -6.095 1.00 0.00 35 GLY A N 9
ATOM 4878 C CA . GLY A 1 35 ? 15.656 10.993 -6.020 1.00 0.00 35 GLY A CA 9
ATOM 4879 C C . GLY A 1 35 ? 16.520 10.938 -4.776 1.00 0.00 35 GLY A C 9
ATOM 4880 O O . GLY A 1 35 ? 16.241 10.175 -3.850 1.00 0.00 35 GLY A O 9
ATOM 4884 N N . LEU A 1 36 ? 17.574 11.746 -4.753 1.00 0.00 36 LEU A N 9
ATOM 4885 C CA . LEU A 1 36 ? 18.483 11.786 -3.613 1.00 0.00 36 LEU A CA 9
ATOM 4886 C C . LEU A 1 36 ? 17.853 12.526 -2.438 1.00 0.00 36 LEU A C 9
ATOM 4887 O O . LEU A 1 36 ? 17.667 11.959 -1.362 1.00 0.00 36 LEU A O 9
ATOM 4903 N N . ILE A 1 37 ? 17.523 13.795 -2.654 1.00 0.00 37 ILE A N 9
ATOM 4904 C CA . ILE A 1 37 ? 16.910 14.612 -1.614 1.00 0.00 37 ILE A CA 9
ATOM 4905 C C . ILE A 1 37 ? 15.390 14.594 -1.725 1.00 0.00 37 ILE A C 9
ATOM 4906 O O . ILE A 1 37 ? 14.685 14.466 -0.725 1.00 0.00 37 ILE A O 9
ATOM 4922 N N . ALA A 1 38 ? 14.890 14.722 -2.950 1.00 0.00 38 ALA A N 9
ATOM 4923 C CA . ALA A 1 38 ? 13.453 14.716 -3.194 1.00 0.00 38 ALA A CA 9
ATOM 4924 C C . ALA A 1 38 ? 13.146 14.431 -4.660 1.00 0.00 38 ALA A C 9
ATOM 4925 O O . ALA A 1 38 ? 14.041 14.438 -5.505 1.00 0.00 38 ALA A O 9
ATOM 4932 N N . CYS A 1 39 ? 11.875 14.180 -4.955 1.00 0.00 39 CYS A N 9
ATOM 4933 C CA . CYS A 1 39 ? 11.448 13.891 -6.319 1.00 0.00 39 CYS A CA 9
ATOM 4934 C C . CYS A 1 39 ? 11.413 15.165 -7.159 1.00 0.00 39 CYS A C 9
ATOM 4935 O O . CYS A 1 39 ? 11.906 15.190 -8.286 1.00 0.00 39 CYS A O 9
ATOM 4942 N N . CYS A 1 1 ? 0.887 -1.322 1.000 1.00 0.00 1 CYS A N 10
ATOM 4943 C CA . CYS A 1 1 ? 1.543 -0.898 -0.232 1.00 0.00 1 CYS A CA 10
ATOM 4944 C C . CYS A 1 1 ? 2.973 -1.425 -0.296 1.00 0.00 1 CYS A C 10
ATOM 4945 O O . CYS A 1 1 ? 3.424 -2.138 0.602 1.00 0.00 1 CYS A O 10
ATOM 4952 N N . ILE A 1 2 ? 3.682 -1.069 -1.362 1.00 0.00 2 ILE A N 10
ATOM 4953 C CA . ILE A 1 2 ? 5.061 -1.504 -1.542 1.00 0.00 2 ILE A CA 10
ATOM 4954 C C . ILE A 1 2 ? 6.041 -0.456 -1.025 1.00 0.00 2 ILE A C 10
ATOM 4955 O O . ILE A 1 2 ? 5.635 0.587 -0.514 1.00 0.00 2 ILE A O 10
ATOM 4971 N N . GLN A 1 3 ? 7.331 -0.742 -1.163 1.00 0.00 3 GLN A N 10
ATOM 4972 C CA . GLN A 1 3 ? 8.369 0.177 -0.710 1.00 0.00 3 GLN A CA 10
ATOM 4973 C C . GLN A 1 3 ? 9.678 -0.070 -1.452 1.00 0.00 3 GLN A C 10
ATOM 4974 O O . GLN A 1 3 ? 9.860 -1.115 -2.078 1.00 0.00 3 GLN A O 10
ATOM 4988 N N . ARG A 1 4 ? 10.586 0.898 -1.380 1.00 0.00 4 ARG A N 10
ATOM 4989 C CA . ARG A 1 4 ? 11.877 0.785 -2.047 1.00 0.00 4 ARG A CA 10
ATOM 4990 C C . ARG A 1 4 ? 12.597 -0.492 -1.626 1.00 0.00 4 ARG A C 10
ATOM 4991 O O . ARG A 1 4 ? 13.375 -1.061 -2.393 1.00 0.00 4 ARG A O 10
ATOM 5012 N N . HIS A 1 5 ? 12.334 -0.938 -0.401 1.00 0.00 5 HIS A N 10
ATOM 5013 C CA . HIS A 1 5 ? 12.957 -2.148 0.122 1.00 0.00 5 HIS A CA 10
ATOM 5014 C C . HIS A 1 5 ? 12.027 -3.348 -0.031 1.00 0.00 5 HIS A C 10
ATOM 5015 O O . HIS A 1 5 ? 12.110 -4.311 0.731 1.00 0.00 5 HIS A O 10
ATOM 5029 N N . ARG A 1 6 ? 11.141 -3.281 -1.020 1.00 0.00 6 ARG A N 10
ATOM 5030 C CA . ARG A 1 6 ? 10.194 -4.361 -1.272 1.00 0.00 6 ARG A CA 10
ATOM 5031 C C . ARG A 1 6 ? 10.022 -4.595 -2.770 1.00 0.00 6 ARG A C 10
ATOM 5032 O O . ARG A 1 6 ? 9.985 -3.649 -3.556 1.00 0.00 6 ARG A O 10
ATOM 5053 N N . SER A 1 7 ? 9.919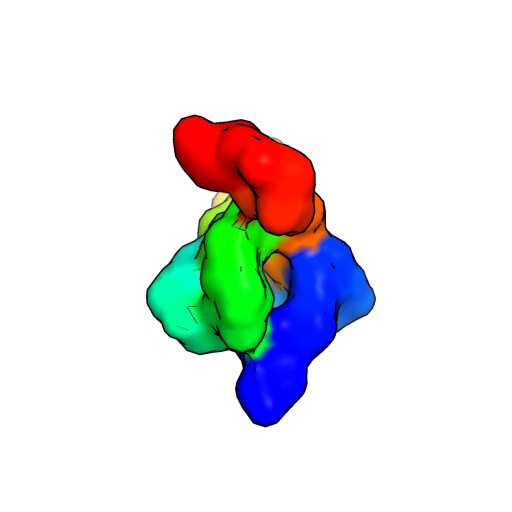 -5.862 -3.157 1.00 0.00 7 SER A N 10
ATOM 5054 C CA . SER A 1 7 ? 9.756 -6.221 -4.561 1.00 0.00 7 SER A CA 10
ATOM 5055 C C . SER A 1 7 ? 8.478 -5.613 -5.132 1.00 0.00 7 SER A C 10
ATOM 5056 O O . SER A 1 7 ? 7.516 -5.364 -4.405 1.00 0.00 7 SER A O 10
ATOM 5064 N N . CYS A 1 8 ? 8.476 -5.377 -6.440 1.00 0.00 8 CYS A N 10
ATOM 5065 C CA . CYS A 1 8 ? 7.319 -4.798 -7.111 1.00 0.00 8 CYS A CA 10
ATOM 5066 C C . CYS A 1 8 ? 7.183 -5.344 -8.529 1.00 0.00 8 CYS A C 10
ATOM 5067 O O . CYS A 1 8 ? 8.180 -5.588 -9.210 1.00 0.00 8 CYS A O 10
ATOM 5074 N N . ARG A 1 9 ? 5.943 -5.532 -8.969 1.00 0.00 9 ARG A N 10
ATOM 5075 C CA . ARG A 1 9 ? 5.676 -6.050 -10.305 1.00 0.00 9 ARG A CA 10
ATOM 5076 C C . ARG A 1 9 ? 6.112 -5.050 -11.372 1.00 0.00 9 ARG A C 10
ATOM 5077 O O . ARG A 1 9 ? 6.366 -5.420 -12.519 1.00 0.00 9 ARG A O 10
ATOM 5098 N N . LYS A 1 10 ? 6.195 -3.781 -10.988 1.00 0.00 10 LYS A N 10
ATOM 5099 C CA . LYS A 1 10 ? 6.600 -2.726 -11.910 1.00 0.00 10 LYS A CA 10
ATOM 5100 C C . LYS A 1 10 ? 6.947 -1.447 -11.155 1.00 0.00 10 LYS A C 10
ATOM 5101 O O . LYS A 1 10 ? 6.910 -1.411 -9.925 1.00 0.00 10 LYS A O 10
ATOM 5120 N N . SER A 1 11 ? 7.282 -0.398 -11.900 1.00 0.00 11 SER A N 10
ATOM 5121 C CA . SER A 1 11 ? 7.638 0.882 -11.301 1.00 0.00 11 SER A CA 10
ATOM 5122 C C . SER A 1 11 ? 6.407 1.569 -10.717 1.00 0.00 11 SER A C 10
ATOM 5123 O O . SER A 1 11 ? 6.475 2.193 -9.657 1.00 0.00 11 SER A O 10
ATOM 5131 N N . SER A 1 12 ? 5.283 1.450 -11.416 1.00 0.00 12 SER A N 10
ATOM 5132 C CA . SER A 1 12 ? 4.037 2.062 -10.970 1.00 0.00 12 SER A CA 10
ATOM 5133 C C . SER A 1 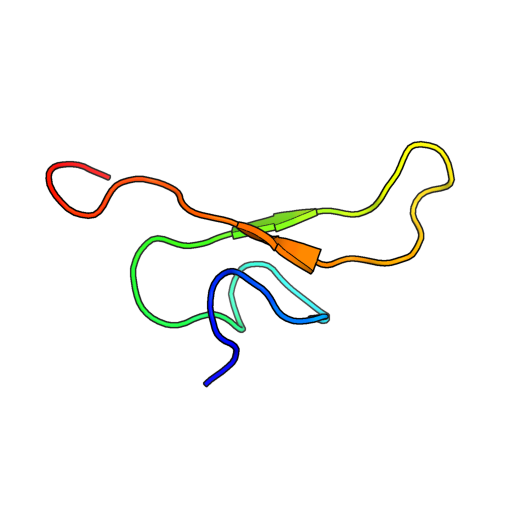12 ? 3.522 1.385 -9.703 1.00 0.00 12 SER A C 10
ATOM 5134 O O . SER A 1 12 ? 2.923 2.029 -8.843 1.00 0.00 12 SER A O 10
ATOM 5142 N N . GLU A 1 13 ? 3.761 0.081 -9.598 1.00 0.00 13 GLU A N 10
ATOM 5143 C CA . GLU A 1 13 ? 3.320 -0.684 -8.437 1.00 0.00 13 GLU A CA 10
ATOM 5144 C C . GLU A 1 13 ? 3.773 -0.016 -7.142 1.00 0.00 13 GLU A C 10
ATOM 5145 O O . GLU A 1 13 ? 2.964 0.252 -6.253 1.00 0.00 13 GLU A O 10
ATOM 5157 N N . CYS A 1 14 ? 5.071 0.249 -7.042 1.00 0.00 14 CYS A N 10
ATOM 5158 C CA . CYS A 1 14 ? 5.633 0.883 -5.856 1.00 0.00 14 CYS A CA 10
ATOM 5159 C C . CYS A 1 14 ? 4.861 2.150 -5.499 1.00 0.00 14 CYS A C 10
ATOM 5160 O O . CYS A 1 14 ? 4.858 3.123 -6.255 1.00 0.00 14 CYS A O 10
ATOM 5167 N N . CYS A 1 15 ? 4.207 2.132 -4.343 1.00 0.00 15 CYS A N 10
ATOM 5168 C CA . CYS A 1 15 ? 3.430 3.277 -3.885 1.00 0.00 15 CYS A CA 10
ATOM 5169 C C . CYS A 1 15 ? 4.344 4.448 -3.532 1.00 0.00 15 CYS A C 10
ATOM 5170 O O . CYS A 1 15 ? 5.234 4.323 -2.692 1.00 0.00 15 CYS A O 10
ATOM 5177 N N . GLY A 1 16 ? 4.116 5.586 -4.180 1.00 0.00 16 GLY A N 10
ATOM 5178 C CA . GLY A 1 16 ? 4.925 6.762 -3.921 1.00 0.00 16 GLY A CA 10
ATOM 5179 C C . GLY A 1 16 ? 5.836 7.106 -5.083 1.00 0.00 16 GLY A C 10
ATOM 5180 O O . GLY A 1 16 ? 5.591 6.693 -6.217 1.00 0.00 16 GLY A O 10
ATOM 5184 N N . CYS A 1 17 ? 6.889 7.866 -4.802 1.00 0.00 17 CYS A N 10
ATOM 5185 C CA . CYS A 1 17 ? 7.839 8.268 -5.832 1.00 0.00 17 CYS A CA 10
ATOM 5186 C C . CYS A 1 17 ? 9.041 7.328 -5.861 1.00 0.00 17 CYS A C 10
ATOM 5187 O O . CYS A 1 17 ? 10.125 7.675 -5.392 1.00 0.00 17 CYS A O 10
ATOM 5194 N N . SER A 1 18 ? 8.840 6.136 -6.414 1.00 0.00 18 SER A N 10
ATOM 5195 C CA . SER A 1 18 ? 9.905 5.144 -6.501 1.00 0.00 18 SER A CA 10
ATOM 5196 C C . SER A 1 18 ? 9.858 4.411 -7.838 1.00 0.00 18 SER A C 10
ATOM 5197 O O . SER A 1 18 ? 8.827 4.390 -8.511 1.00 0.00 18 SER A O 10
ATOM 5205 N N . VAL A 1 19 ? 10.982 3.811 -8.217 1.00 0.00 19 VAL A N 10
ATOM 5206 C CA . VAL A 1 19 ? 11.069 3.075 -9.473 1.00 0.00 19 VAL A CA 10
ATOM 5207 C C . VAL A 1 19 ? 11.463 1.622 -9.232 1.00 0.00 19 VAL A C 10
ATOM 5208 O O . VAL A 1 19 ? 12.290 1.326 -8.369 1.00 0.00 19 VAL A O 10
ATOM 5221 N N . CYS A 1 20 ? 10.866 0.718 -10.002 1.00 0.00 20 CYS A N 10
ATOM 5222 C CA . CYS A 1 20 ? 11.154 -0.705 -9.874 1.00 0.00 20 CYS A CA 10
ATOM 5223 C C . CYS A 1 20 ? 12.032 -1.189 -11.024 1.00 0.00 20 CYS A C 10
ATOM 5224 O O . CYS A 1 20 ? 11.865 -0.762 -12.166 1.00 0.00 20 CYS A O 10
ATOM 5231 N N . GLN A 1 21 ? 12.966 -2.081 -10.713 1.00 0.00 21 GLN A N 10
ATOM 5232 C CA . GLN A 1 21 ? 13.871 -2.622 -11.721 1.00 0.00 21 GLN A CA 10
ATOM 5233 C C . GLN A 1 21 ? 14.209 -4.079 -11.423 1.00 0.00 21 GLN A C 10
ATOM 5234 O O . GLN A 1 21 ? 14.025 -4.554 -10.302 1.00 0.00 21 GLN A O 10
ATOM 5248 N N . CYS A 1 22 ? 14.705 -4.785 -12.434 1.00 0.00 22 CYS A N 10
ATOM 5249 C CA . CYS A 1 22 ? 15.069 -6.188 -12.281 1.00 0.00 22 CYS A CA 10
ATOM 5250 C C . CYS A 1 22 ? 16.526 -6.418 -12.675 1.00 0.00 22 CYS A C 10
ATOM 5251 O O . CYS A 1 22 ? 17.221 -5.492 -13.088 1.00 0.00 22 CYS A O 10
ATOM 5258 N N . ASN A 1 23 ? 16.980 -7.660 -12.542 1.00 0.00 23 ASN A N 10
ATOM 5259 C CA . ASN A 1 23 ? 18.353 -8.013 -12.883 1.00 0.00 23 ASN A CA 10
ATOM 5260 C C . ASN A 1 23 ? 18.479 -8.336 -14.368 1.00 0.00 23 ASN A C 10
ATOM 5261 O O . ASN A 1 23 ? 17.542 -8.131 -15.141 1.00 0.00 23 ASN A O 10
ATOM 5272 N N . LEU A 1 24 ? 19.643 -8.842 -14.761 1.00 0.00 24 LEU A N 10
ATOM 5273 C CA . LEU A 1 24 ? 19.892 -9.194 -16.155 1.00 0.00 24 LEU A CA 10
ATOM 5274 C C . LEU A 1 24 ? 18.874 -10.217 -16.648 1.00 0.00 24 LEU A C 10
ATOM 5275 O O . LEU A 1 24 ? 18.537 -10.251 -17.832 1.00 0.00 24 LEU A O 10
ATOM 5291 N N . PHE A 1 25 ? 18.387 -11.048 -15.733 1.00 0.00 25 PHE A N 10
ATOM 5292 C CA . PHE A 1 25 ? 17.406 -12.071 -16.075 1.00 0.00 25 PHE A CA 10
ATOM 5293 C C . PHE A 1 25 ? 15.986 -11.565 -15.836 1.00 0.00 25 PHE A C 10
ATOM 5294 O O . PHE A 1 25 ? 15.058 -12.351 -15.654 1.00 0.00 25 PHE A O 10
ATOM 5311 N N . GLY A 1 26 ? 15.826 -10.245 -15.839 1.00 0.00 26 GLY A N 10
ATOM 5312 C CA . GLY A 1 26 ? 14.518 -9.656 -15.621 1.00 0.00 26 GLY A CA 10
ATOM 5313 C C . GLY A 1 26 ? 13.764 -10.321 -14.486 1.00 0.00 26 GLY A C 10
ATOM 5314 O O . GLY A 1 26 ? 12.538 -10.413 -14.519 1.00 0.00 26 GLY A O 10
ATOM 5318 N N . GLN A 1 27 ? 14.500 -10.786 -13.482 1.00 0.00 27 GLN A N 10
ATOM 5319 C CA . GLN A 1 27 ? 13.893 -11.448 -12.333 1.00 0.00 27 GLN A CA 10
ATOM 5320 C C . GLN A 1 27 ? 14.260 -10.733 -11.037 1.00 0.00 27 GLN A C 10
ATOM 5321 O O . GLN A 1 27 ? 15.071 -9.808 -11.034 1.00 0.00 27 GLN A O 10
ATOM 5335 N N . ASN A 1 28 ? 13.656 -11.169 -9.936 1.00 0.00 28 ASN A N 10
ATOM 5336 C CA . ASN A 1 28 ? 13.919 -10.571 -8.632 1.00 0.00 28 ASN A CA 10
ATOM 5337 C C . ASN A 1 28 ? 13.809 -9.051 -8.699 1.00 0.00 28 ASN A C 10
ATOM 5338 O O . ASN A 1 28 ? 14.668 -8.332 -8.188 1.00 0.00 28 ASN A O 10
ATOM 5349 N N . CYS A 1 29 ? 12.746 -8.567 -9.333 1.00 0.00 29 CYS A N 10
ATOM 5350 C CA . CYS A 1 29 ? 12.522 -7.133 -9.468 1.00 0.00 29 CYS A CA 10
ATOM 5351 C C . CYS A 1 29 ? 12.303 -6.486 -8.103 1.00 0.00 29 CYS A C 10
ATOM 5352 O O . CYS A 1 29 ? 11.318 -6.771 -7.422 1.00 0.00 29 CYS A O 10
ATOM 5359 N N . GLN A 1 30 ? 13.227 -5.615 -7.712 1.00 0.00 30 GLN A N 10
ATOM 5360 C CA . GLN A 1 30 ? 13.135 -4.928 -6.429 1.00 0.00 30 GLN A CA 10
ATOM 5361 C C . GLN A 1 30 ? 12.890 -3.436 -6.627 1.00 0.00 30 GLN A C 10
ATOM 5362 O O . GLN A 1 30 ? 13.270 -2.864 -7.649 1.00 0.00 30 GLN A O 10
ATOM 5376 N N . CYS A 1 31 ? 12.253 -2.811 -5.643 1.00 0.00 31 CYS A N 10
ATOM 5377 C CA . CYS A 1 31 ? 11.956 -1.385 -5.708 1.00 0.00 31 CYS A CA 10
ATOM 5378 C C . CYS A 1 31 ? 13.204 -0.556 -5.419 1.00 0.00 31 CYS A C 10
ATOM 5379 O O . CYS A 1 31 ? 14.130 -1.018 -4.752 1.00 0.00 31 CYS A O 10
ATOM 5386 N N . LYS A 1 32 ? 13.221 0.673 -5.925 1.00 0.00 32 LYS A N 10
ATOM 5387 C CA . LYS A 1 32 ? 14.353 1.569 -5.721 1.00 0.00 32 LYS A CA 10
ATOM 5388 C C . LYS A 1 32 ? 13.882 3.008 -5.538 1.00 0.00 32 LYS A C 10
ATOM 5389 O O . LYS A 1 32 ? 12.742 3.343 -5.859 1.00 0.00 32 LYS A O 10
ATOM 5408 N N . SER A 1 33 ? 14.767 3.855 -5.022 1.00 0.00 33 SER A N 10
ATOM 5409 C CA . SER A 1 33 ? 14.440 5.258 -4.794 1.00 0.00 33 SER A CA 10
ATOM 5410 C C . SER A 1 33 ? 14.432 6.033 -6.108 1.00 0.00 33 SER A C 10
ATOM 5411 O O . SER A 1 33 ? 14.925 5.554 -7.128 1.00 0.00 33 SER A O 10
ATOM 5419 N N . GLY A 1 34 ? 13.868 7.237 -6.074 1.00 0.00 34 GLY A N 10
ATOM 5420 C CA . GLY A 1 34 ? 13.806 8.061 -7.268 1.00 0.00 34 GLY A CA 10
ATOM 5421 C C . GLY A 1 34 ? 13.178 9.415 -7.005 1.00 0.00 34 GLY A C 10
ATOM 5422 O O . GLY A 1 34 ? 11.965 9.580 -7.127 1.00 0.00 34 GLY A O 10
ATOM 5426 N N . GLY A 1 35 ? 14.008 10.389 -6.641 1.00 0.00 35 GLY A N 10
ATOM 5427 C CA . GLY A 1 35 ? 13.508 11.723 -6.363 1.00 0.00 35 GLY A CA 10
ATOM 5428 C C . GLY A 1 35 ? 14.108 12.317 -5.104 1.00 0.00 35 GLY A C 10
ATOM 5429 O O . GLY A 1 35 ? 13.570 12.144 -4.010 1.00 0.00 35 GLY A O 10
ATOM 5433 N N . LEU A 1 36 ? 15.227 13.017 -5.257 1.00 0.00 36 LEU A N 10
ATOM 5434 C CA . LEU A 1 36 ? 15.903 13.637 -4.123 1.00 0.00 36 LEU A CA 10
ATOM 5435 C C . LEU A 1 36 ? 15.159 14.886 -3.663 1.00 0.00 36 LEU A C 10
ATOM 5436 O O . LEU A 1 36 ? 15.102 15.182 -2.469 1.00 0.00 36 LEU A O 10
ATOM 5452 N N . ILE A 1 37 ? 14.589 15.614 -4.617 1.00 0.00 37 ILE A N 10
ATOM 5453 C CA . ILE A 1 37 ? 13.846 16.830 -4.309 1.00 0.00 37 ILE A CA 10
ATOM 5454 C C . ILE A 1 37 ? 12.381 16.521 -4.024 1.00 0.00 37 ILE A C 10
ATOM 5455 O O . ILE A 1 37 ? 11.760 17.146 -3.165 1.00 0.00 37 ILE A O 10
ATOM 5471 N N . ALA A 1 38 ? 11.834 15.551 -4.749 1.00 0.00 38 ALA A N 10
ATOM 5472 C CA . ALA A 1 38 ? 10.442 15.156 -4.572 1.00 0.00 38 ALA A CA 10
ATOM 5473 C C . ALA A 1 38 ? 10.260 14.349 -3.291 1.00 0.00 38 ALA A C 10
ATOM 5474 O O . ALA A 1 38 ? 9.502 14.740 -2.402 1.00 0.00 38 ALA A O 10
ATOM 5481 N N . CYS A 1 39 ? 10.958 13.222 -3.202 1.00 0.00 39 CYS A N 10
ATOM 5482 C CA . CYS A 1 39 ? 10.873 12.360 -2.030 1.00 0.00 39 CYS A CA 10
ATOM 5483 C C . CYS A 1 39 ? 11.647 12.956 -0.858 1.00 0.00 39 CYS A C 10
ATOM 5484 O O . CYS A 1 39 ? 11.414 12.600 0.298 1.00 0.00 39 CYS A O 10
#

Secondary structure (DSSP, 8-state):
---TTSB-S-TTSSSSS-EEE--TTS-S-EEE---SS--

InterPro domains:
  IPR036836 Agouti domain superfamily [G3DSA:4.10.760.10] (43-90)

Radius of gyration: 9.62 Å; Cα contacts (8 Å, |Δi|>4): 81; chains: 1; bounding box: 19×28×16 Å

Nearest PDB structures (foldseek):
  7ay8-assembly1_A  TM=8.916E-01  e=6.382E-05  Tibellus 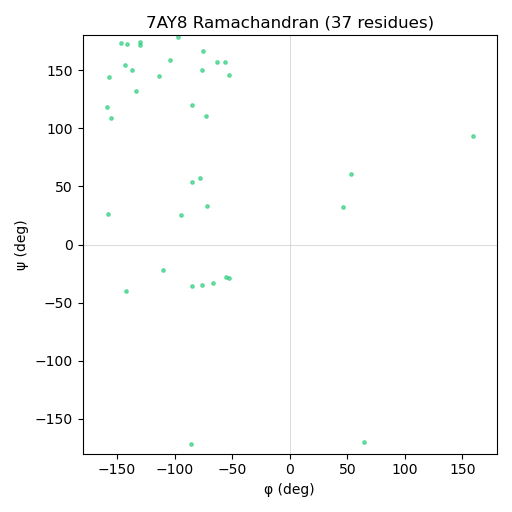oblongus
  2roo-assembly1_A  TM=7.135E-01  e=4.306E-01  unclassified
  7tji-assembly1_A  TM=4.084E-01  e=9.086E+00  Saccharomyces cerevisiae
  7ay8-assembly1_A  TM=8.733E-01  e=2.987E-05  Tibellus oblongus
  2roo-assembly1_A  TM=7.208E-01  e=2.064E-01  unclassified

GO terms:
  GO:0005576 extracellular region (C, EXP)